Protein AF-0000000073526533 (afdb_homodimer)

Sequence (444 aa):
MLKEAFTHASYKAEDGLSYERLEYLGDSVLNHLIAKLHYTLYNNMAPGELTRLRAANVDTEALARASLRYGLHKYLRHRKPLLDIQEFMDGIMEYPSHSYGMIDPPKVLADILESLIGAIFIDTDSSMDDTWKVVERLLQPLITPENLMQHPVAKFHEACQKSGLKPYANDLWSKTGEIEIYINDQLIGRGCYKLKKIIAVNRAADDAYKNQFGNKEGGIGAMLKEAFTHASYKAEDGLSYERLEYLGDSVLNHLIAKLHYTLYNNMAPGELTRLRAANVDTEALARASLRYGLHKYLRHRKPLLDIQEFMDGIMEYPSHSYGMIDPPKVLADILESLIGAIFIDTDSSMDDTWKVVERLLQPLITPENLMQHPVAKFHEACQKSGLKPYANDLWSKTGEIEIYINDQLIGRGCYKLKKIIAVNRAADDAYKNQFGNKEGGIGA

Radius of gyration: 24.35 Å; Cα contacts (8 Å, |Δi|>4): 691; chains: 2; bounding box: 80×61×60 Å

Structure (mmCIF, N/CA/C/O backbone):
data_AF-0000000073526533-model_v1
#
loop_
_entity.id
_entity.type
_entity.pdbx_description
1 polymer 'RNase III domain-containing protein'
#
loop_
_atom_site.group_PDB
_atom_site.id
_atom_site.type_symbol
_atom_site.label_atom_id
_atom_site.label_alt_id
_atom_site.label_comp_id
_atom_site.label_asym_id
_atom_site.label_entity_id
_atom_site.label_seq_id
_atom_site.pdbx_PDB_ins_code
_atom_site.Cartn_x
_atom_site.Cartn_y
_atom_site.Cartn_z
_atom_site.occupancy
_atom_site.B_iso_or_equiv
_atom_site.auth_seq_id
_atom_site.auth_comp_id
_atom_site.auth_asym_id
_atom_site.auth_atom_id
_atom_site.pdbx_PDB_model_num
ATOM 1 N N . MET A 1 1 ? -6.336 -21.156 17.422 1 90.81 1 MET A N 1
ATOM 2 C CA . MET A 1 1 ? -6.242 -20.203 16.328 1 90.81 1 MET A CA 1
ATOM 3 C C . MET A 1 1 ? -7.188 -19.031 16.547 1 90.81 1 MET A C 1
ATOM 5 O O . MET A 1 1 ? -6.789 -17.859 16.422 1 90.81 1 MET A O 1
ATOM 9 N N . LEU A 1 2 ? -8.398 -19.344 16.922 1 89.12 2 LEU A N 1
ATOM 10 C CA . LEU A 1 2 ? -9.352 -18.281 17.172 1 89.12 2 LEU A CA 1
ATOM 11 C C . LEU A 1 2 ? -8.906 -17.406 18.328 1 89.12 2 LEU A C 1
ATOM 13 O O . LEU A 1 2 ? -9.055 -16.188 18.297 1 89.12 2 LEU A O 1
ATOM 17 N N . LYS A 1 3 ? -8.336 -18.031 19.312 1 91.88 3 LYS A N 1
ATOM 18 C CA . LYS A 1 3 ? -7.789 -17.281 20.438 1 91.88 3 LYS A CA 1
ATOM 19 C C . LYS A 1 3 ? -6.68 -16.344 19.969 1 91.88 3 LYS A C 1
ATOM 21 O O . LYS A 1 3 ? -6.641 -15.172 20.375 1 91.88 3 LYS A O 1
ATOM 26 N N . GLU A 1 4 ? -5.855 -16.844 19.188 1 93.44 4 GLU A N 1
ATOM 27 C CA . GLU A 1 4 ? -4.77 -16.047 18.625 1 93.44 4 GLU A CA 1
ATOM 28 C C . GLU A 1 4 ? -5.312 -14.883 17.781 1 93.44 4 GLU A C 1
ATOM 30 O O . GLU A 1 4 ? -4.824 -13.758 17.891 1 93.44 4 GLU A O 1
ATOM 35 N N . ALA A 1 5 ? -6.355 -15.133 17.031 1 95.62 5 ALA A N 1
ATOM 36 C CA . ALA A 1 5 ? -6.934 -14.172 16.094 1 95.62 5 ALA A CA 1
ATOM 37 C C . ALA A 1 5 ? -7.5 -12.961 16.828 1 95.62 5 ALA A C 1
ATOM 39 O O . ALA A 1 5 ? -7.699 -11.898 16.234 1 95.62 5 ALA A O 1
ATOM 40 N N . PHE A 1 6 ? -7.699 -13.125 18.141 1 95.94 6 PHE A N 1
ATOM 41 C CA . PHE A 1 6 ? -8.32 -12.055 18.906 1 95.94 6 PHE A CA 1
ATOM 42 C C . PHE A 1 6 ? -7.434 -11.625 20.062 1 95.94 6 PHE A C 1
ATOM 44 O O . PHE A 1 6 ? -7.918 -11.086 21.062 1 95.94 6 PHE A O 1
ATOM 51 N N . THR A 1 7 ? -6.168 -11.844 19.938 1 94.62 7 THR A N 1
ATOM 52 C CA . THR A 1 7 ? -5.246 -11.469 21 1 94.62 7 THR A CA 1
ATOM 53 C C . THR A 1 7 ? -4.324 -10.336 20.562 1 94.62 7 THR A C 1
ATOM 55 O O . THR A 1 7 ? -3.557 -10.492 19.609 1 94.62 7 THR A O 1
ATOM 58 N N . HIS A 1 8 ? -4.453 -9.242 21.156 1 92.38 8 HIS A N 1
ATOM 59 C CA . HIS A 1 8 ? -3.568 -8.109 20.922 1 92.38 8 HIS A CA 1
ATOM 60 C C . HIS A 1 8 ? -2.186 -8.352 21.516 1 92.38 8 HIS A C 1
ATOM 62 O O . HIS A 1 8 ? -2.053 -9.047 22.516 1 92.38 8 HIS A O 1
ATOM 68 N N . ALA A 1 9 ? -1.199 -7.711 21.016 1 89.94 9 ALA A N 1
ATOM 69 C CA . ALA A 1 9 ? 0.185 -7.887 21.453 1 89.94 9 ALA A CA 1
ATOM 70 C C . ALA A 1 9 ? 0.366 -7.449 22.906 1 89.94 9 ALA A C 1
ATOM 72 O O . ALA A 1 9 ? 1.224 -7.98 23.609 1 89.94 9 ALA A O 1
ATOM 73 N N . SER A 1 10 ? -0.432 -6.543 23.359 1 87.56 10 SER A N 1
ATOM 74 C CA . SER A 1 10 ? -0.318 -6.016 24.719 1 87.56 10 SER A CA 1
ATOM 75 C C . SER A 1 10 ? -0.742 -7.055 25.75 1 87.56 10 SER A C 1
ATOM 77 O O . SER A 1 10 ? -0.441 -6.918 26.938 1 87.56 10 SER A O 1
ATOM 79 N N . TYR A 1 11 ? -1.564 -8.016 25.406 1 88.25 11 TYR A N 1
ATOM 80 C CA . TYR A 1 11 ? -2.113 -9 26.312 1 88.25 11 TYR A CA 1
ATOM 81 C C . TYR A 1 11 ? -1.012 -9.898 26.875 1 88.25 11 TYR A C 1
ATOM 83 O O . TYR A 1 11 ? -1.152 -10.469 27.953 1 88.25 11 TYR A O 1
ATOM 91 N N . LYS A 1 12 ? 0.159 -9.969 26.312 1 80.44 12 LYS A N 1
ATOM 92 C CA . LYS A 1 12 ? 1.267 -10.836 26.703 1 80.44 12 LYS A CA 1
ATOM 93 C C . LYS A 1 12 ? 0.781 -12.25 26.984 1 80.44 12 LYS A C 1
ATOM 95 O O . LYS A 1 12 ? 0.904 -12.742 28.109 1 80.44 12 LYS A O 1
ATOM 100 N N . ALA A 1 13 ? 0.26 -12.898 26.016 1 78.06 13 ALA A N 1
ATOM 101 C CA . ALA A 1 13 ? -0.234 -14.266 26.141 1 78.06 13 ALA A CA 1
ATOM 102 C C . ALA A 1 13 ? 0.894 -15.227 26.516 1 78.06 13 ALA A C 1
ATOM 104 O O . ALA A 1 13 ? 2.062 -14.961 26.219 1 78.06 13 ALA A O 1
ATOM 105 N N . GLU A 1 14 ? 0.592 -16.25 27.094 1 77.5 14 GLU A N 1
ATOM 106 C CA . GLU A 1 14 ? 1.569 -17.234 27.562 1 77.5 14 GLU A CA 1
ATOM 107 C C . GLU A 1 14 ? 2.393 -17.781 26.406 1 77.5 14 GLU A C 1
ATOM 109 O O . GLU A 1 14 ? 3.596 -18.016 26.547 1 77.5 14 GLU A O 1
ATOM 114 N N . ASP A 1 15 ? 1.773 -17.891 25.297 1 79.06 15 ASP A N 1
ATOM 115 C CA . ASP A 1 15 ? 2.467 -18.469 24.141 1 79.06 15 ASP A CA 1
ATOM 116 C C . ASP A 1 15 ? 3.115 -17.391 23.281 1 79.06 15 ASP A C 1
ATOM 118 O O . ASP A 1 15 ? 3.789 -17.703 22.297 1 79.06 15 ASP A O 1
ATOM 122 N N . GLY A 1 16 ? 2.879 -16.172 23.672 1 81.19 16 GLY A N 1
ATOM 123 C CA . GLY A 1 16 ? 3.527 -15.062 23 1 81.19 16 GLY A CA 1
ATOM 124 C C . GLY A 1 16 ? 2.904 -14.742 21.656 1 81.19 16 GLY A C 1
ATOM 125 O O . GLY A 1 16 ? 3.457 -13.961 20.875 1 81.19 16 GLY A O 1
ATOM 126 N N . LEU A 1 17 ? 1.721 -15.297 21.438 1 89.31 17 LEU A N 1
ATOM 127 C CA . LEU A 1 17 ? 1.116 -15.125 20.109 1 89.31 17 LEU A CA 1
ATOM 128 C C . LEU A 1 17 ? 0.128 -13.961 20.125 1 89.31 17 LEU A C 1
ATOM 130 O O . LEU A 1 17 ? -0.598 -13.766 21.094 1 89.31 17 LEU A O 1
ATOM 134 N N . SER A 1 18 ? 0.169 -13.125 19.156 1 94.56 18 SER A N 1
ATOM 135 C CA . SER A 1 18 ? -0.818 -12.086 18.875 1 94.56 18 SER A CA 1
ATOM 136 C C . SER A 1 18 ? -1.47 -12.281 17.516 1 94.56 18 SER A C 1
ATOM 138 O O . SER A 1 18 ? -1.071 -13.164 16.75 1 94.56 18 SER A O 1
ATOM 140 N N . TYR A 1 19 ? -2.422 -11.453 17.312 1 96.81 19 TYR A N 1
ATOM 141 C CA . TYR A 1 19 ? -3.172 -11.633 16.062 1 96.81 19 TYR A CA 1
ATOM 142 C C . TYR A 1 19 ? -2.373 -11.133 14.867 1 96.81 19 TYR A C 1
ATOM 144 O O . TYR A 1 19 ? -2.787 -11.312 13.719 1 96.81 19 TYR A O 1
ATOM 152 N N . GLU A 1 20 ? -1.205 -10.633 15.008 1 97.56 20 GLU A N 1
ATOM 153 C CA . GLU A 1 20 ? -0.518 -9.828 14 1 97.56 20 GLU A CA 1
ATOM 154 C C . GLU A 1 20 ? -0.09 -10.688 12.812 1 97.56 20 GLU A C 1
ATOM 156 O O . GLU A 1 20 ? -0.176 -10.25 11.664 1 97.56 20 GLU A O 1
ATOM 161 N N . ARG A 1 21 ? 0.356 -11.906 13.031 1 97.69 21 ARG A N 1
ATOM 162 C CA . ARG A 1 21 ? 0.75 -12.766 11.922 1 97.69 21 ARG A CA 1
ATOM 163 C C . ARG A 1 21 ? -0.465 -13.211 11.117 1 97.69 21 ARG A C 1
ATOM 165 O O . ARG A 1 21 ? -0.409 -13.281 9.891 1 97.69 21 ARG A O 1
ATOM 172 N N . LEU A 1 22 ? -1.542 -13.492 11.828 1 98.19 22 LEU A N 1
ATOM 173 C CA . LEU A 1 22 ? -2.785 -13.844 11.148 1 98.19 22 LEU A CA 1
ATOM 174 C C . LEU A 1 22 ? -3.328 -12.656 10.359 1 98.19 22 LEU A C 1
ATOM 176 O O . LEU A 1 22 ? -3.867 -12.82 9.266 1 98.19 22 LEU A O 1
ATOM 180 N N . GLU A 1 23 ? -3.193 -11.461 10.953 1 98.69 23 GLU A N 1
ATOM 181 C CA . GLU A 1 23 ? -3.566 -10.227 10.273 1 98.69 23 GLU A CA 1
ATOM 182 C C . GLU A 1 23 ? -2.791 -10.062 8.969 1 98.69 23 GLU A C 1
ATOM 184 O O . GLU A 1 23 ? -3.367 -9.703 7.934 1 98.69 23 GLU A O 1
ATOM 189 N N . TYR A 1 24 ? -1.543 -10.383 9.023 1 98.56 24 TYR A N 1
ATOM 190 C CA . TYR A 1 24 ? -0.662 -10.32 7.863 1 98.56 24 TYR A CA 1
ATOM 191 C C . TYR A 1 24 ? -1.169 -11.234 6.75 1 98.56 24 TYR A C 1
ATOM 193 O O . TYR A 1 24 ? -1.318 -10.797 5.605 1 98.56 24 TYR A O 1
ATOM 201 N N . LEU A 1 25 ? -1.465 -12.414 7.066 1 98.69 25 LEU A N 1
ATOM 202 C CA . LEU A 1 25 ? -1.985 -13.367 6.094 1 98.69 25 LEU A CA 1
ATOM 203 C C . LEU A 1 25 ? -3.377 -12.953 5.621 1 98.69 25 LEU A C 1
ATOM 205 O O . LEU A 1 25 ? -3.65 -12.945 4.418 1 98.69 25 LEU A O 1
ATOM 209 N N . GLY A 1 26 ? -4.219 -12.609 6.562 1 98.81 26 GLY A N 1
ATOM 210 C CA . GLY A 1 26 ? -5.59 -12.227 6.266 1 98.81 26 GLY A CA 1
ATOM 211 C C . GLY A 1 26 ? -5.691 -11.023 5.344 1 98.81 26 GLY A C 1
ATOM 212 O O . GLY A 1 26 ? -6.586 -10.961 4.496 1 98.81 26 GLY A O 1
ATOM 213 N N . ASP A 1 27 ? -4.797 -10.102 5.547 1 98.69 27 ASP A N 1
ATOM 214 C CA . ASP A 1 27 ? -4.758 -8.922 4.688 1 98.69 27 ASP A CA 1
ATOM 215 C C . ASP A 1 27 ? -4.543 -9.32 3.227 1 98.69 27 ASP A C 1
ATOM 217 O O . ASP A 1 27 ? -5.223 -8.805 2.334 1 98.69 27 ASP A O 1
ATOM 221 N N . SER A 1 28 ? -3.623 -10.195 2.957 1 98.75 28 SER A N 1
ATOM 222 C CA . SER A 1 28 ? -3.34 -10.633 1.593 1 98.75 28 SER A CA 1
ATOM 223 C C . SER A 1 28 ? -4.516 -11.406 1.006 1 98.75 28 SER A C 1
ATOM 225 O O . SER A 1 28 ? -4.824 -11.273 -0.18 1 98.75 28 SER A O 1
ATOM 227 N N . VAL A 1 29 ? -5.18 -12.203 1.819 1 98.88 29 VAL A N 1
ATOM 228 C CA . VAL A 1 29 ? -6.348 -12.969 1.393 1 98.88 29 VAL A CA 1
ATOM 229 C C . VAL A 1 29 ? -7.465 -12.016 0.986 1 98.88 29 VAL A C 1
ATOM 231 O O . VAL A 1 29 ? -8.016 -12.125 -0.111 1 98.88 29 VAL A O 1
ATOM 234 N N . LEU A 1 30 ? -7.719 -11.125 1.852 1 98.88 30 LEU A N 1
ATOM 235 C CA . LEU A 1 30 ? -8.812 -10.18 1.662 1 98.88 30 LEU A CA 1
ATOM 236 C C . LEU A 1 30 ? -8.594 -9.344 0.404 1 98.88 30 LEU A C 1
ATOM 238 O O . LEU A 1 30 ? -9.508 -9.203 -0.414 1 98.88 30 LEU A O 1
ATOM 242 N N . ASN A 1 31 ? -7.426 -8.82 0.226 1 98.75 31 ASN A N 1
ATOM 243 C CA . ASN A 1 31 ? -7.113 -7.992 -0.932 1 98.75 31 ASN A CA 1
ATOM 244 C C . ASN A 1 31 ? -7.285 -8.766 -2.238 1 98.75 31 ASN A C 1
ATOM 246 O O . ASN A 1 31 ? -7.816 -8.227 -3.213 1 98.75 31 ASN A O 1
ATOM 250 N N . HIS A 1 32 ? -6.859 -9.961 -2.191 1 98.81 32 HIS A N 1
ATOM 251 C CA . HIS A 1 32 ? -7 -10.758 -3.404 1 98.81 32 HIS A CA 1
ATOM 252 C C . HIS A 1 32 ? -8.461 -11.094 -3.678 1 98.81 32 HIS A C 1
ATOM 254 O O . HIS A 1 32 ? -8.914 -11.016 -4.82 1 98.81 32 HIS A O 1
ATOM 260 N N . LEU A 1 33 ? -9.203 -11.477 -2.646 1 98.75 33 LEU A N 1
ATOM 261 C CA . LEU A 1 33 ? -10.609 -11.828 -2.811 1 98.75 33 LEU A CA 1
ATOM 262 C C . LEU A 1 33 ? -11.383 -10.68 -3.445 1 98.75 33 LEU A C 1
ATOM 264 O O . LEU A 1 33 ? -12.141 -10.883 -4.395 1 98.75 33 LEU A O 1
ATOM 268 N N . ILE A 1 34 ? -11.141 -9.516 -2.967 1 98.81 34 ILE A N 1
ATOM 269 C CA . ILE A 1 34 ? -11.891 -8.352 -3.43 1 98.81 34 ILE A CA 1
ATOM 270 C C . ILE A 1 34 ? -11.398 -7.941 -4.816 1 98.81 34 ILE A C 1
ATOM 272 O O . ILE A 1 34 ? -12.203 -7.574 -5.68 1 98.81 34 ILE A O 1
ATOM 276 N N . ALA A 1 35 ? -10.102 -7.996 -5.047 1 98.75 35 ALA A N 1
ATOM 277 C CA . ALA A 1 35 ? -9.555 -7.695 -6.367 1 98.75 35 ALA A CA 1
ATOM 278 C C . ALA A 1 35 ? -10.141 -8.633 -7.426 1 98.75 35 ALA A C 1
ATOM 280 O O . ALA A 1 35 ? -10.57 -8.18 -8.492 1 98.75 35 ALA A O 1
ATOM 281 N N . LYS A 1 36 ? -10.141 -9.914 -7.102 1 98.62 36 LYS A N 1
ATOM 282 C CA . LYS A 1 36 ? -10.695 -10.906 -8.023 1 98.62 36 LYS A CA 1
ATOM 283 C C . LYS A 1 36 ? -12.18 -10.648 -8.281 1 98.62 36 LYS A C 1
ATOM 285 O O . LYS A 1 36 ? -12.633 -10.695 -9.422 1 98.62 36 LYS A O 1
ATOM 290 N N . LEU A 1 37 ? -12.906 -10.375 -7.242 1 98.38 37 LEU A N 1
ATOM 291 C CA . LEU A 1 37 ? -14.336 -10.094 -7.355 1 98.38 37 LEU A CA 1
ATOM 292 C C . LEU A 1 37 ? -14.586 -8.93 -8.305 1 98.38 37 LEU A C 1
ATOM 294 O O . LEU A 1 37 ? -15.367 -9.062 -9.258 1 98.38 37 LEU A O 1
ATOM 298 N N . HIS A 1 38 ? -13.914 -7.832 -8.086 1 98.62 38 HIS A N 1
ATOM 299 C CA . HIS A 1 38 ? -14.141 -6.621 -8.867 1 98.62 38 HIS A CA 1
ATOM 300 C C . HIS A 1 38 ? -13.664 -6.793 -10.305 1 98.62 38 HIS A C 1
ATOM 302 O O . HIS A 1 38 ? -14.312 -6.312 -11.242 1 98.62 38 HIS A O 1
ATOM 308 N N . TYR A 1 39 ? -12.531 -7.445 -10.43 1 98.31 39 TYR A N 1
ATOM 309 C CA . TYR A 1 39 ? -12.031 -7.715 -11.766 1 98.31 39 TYR A CA 1
ATOM 310 C C . TYR A 1 39 ? -13.055 -8.477 -12.594 1 98.31 39 TYR A C 1
ATOM 312 O O . TYR A 1 39 ? -13.242 -8.188 -13.781 1 98.31 39 TYR A O 1
ATOM 320 N N . THR A 1 40 ? -13.719 -9.438 -11.984 1 97.5 40 THR A N 1
ATOM 321 C CA . THR A 1 40 ? -14.656 -10.32 -12.664 1 97.5 40 THR A CA 1
ATOM 322 C C . THR A 1 40 ? -16 -9.625 -12.875 1 97.5 40 THR A C 1
ATOM 324 O O . THR A 1 40 ? -16.578 -9.703 -13.961 1 97.5 40 THR A O 1
ATOM 327 N N . LEU A 1 41 ? -16.484 -8.891 -11.906 1 97.56 41 LEU A N 1
ATOM 328 C CA . LEU A 1 41 ? -17.812 -8.281 -11.938 1 97.56 41 LEU A CA 1
ATOM 329 C C . LEU A 1 41 ? -17.828 -7.062 -12.852 1 97.56 41 LEU A C 1
ATOM 331 O O . LEU A 1 41 ? -18.828 -6.797 -13.516 1 97.56 41 LEU A O 1
ATOM 335 N N . TYR A 1 42 ? -16.75 -6.352 -12.844 1 97.88 42 TYR A N 1
ATOM 336 C CA . TYR A 1 42 ? -16.703 -5.086 -13.562 1 97.88 42 TYR A CA 1
ATOM 337 C C . TYR A 1 42 ? -15.695 -5.141 -14.703 1 97.88 42 TYR A C 1
ATOM 339 O O . TYR A 1 42 ? -14.664 -4.469 -14.656 1 97.88 42 TYR A O 1
ATOM 347 N N . ASN A 1 43 ? -16.031 -5.734 -15.766 1 93.38 43 ASN A N 1
ATOM 348 C CA . ASN A 1 43 ? -15.148 -6.07 -16.875 1 93.38 43 ASN A CA 1
ATOM 349 C C . ASN A 1 43 ? -14.742 -4.828 -17.656 1 93.38 43 ASN A C 1
ATOM 351 O O . ASN A 1 43 ? -13.727 -4.84 -18.359 1 93.38 43 ASN A O 1
ATOM 355 N N . ASN A 1 44 ? -15.516 -3.732 -17.516 1 92.25 44 ASN A N 1
ATOM 356 C CA . ASN A 1 44 ? -15.227 -2.533 -18.297 1 92.25 44 ASN A CA 1
ATOM 357 C C . ASN A 1 44 ? -14.727 -1.395 -17.422 1 92.25 44 ASN A C 1
ATOM 359 O O . ASN A 1 44 ? -14.516 -0.278 -17.891 1 92.25 44 ASN A O 1
ATOM 363 N N . MET A 1 45 ? -14.523 -1.745 -16.203 1 95.94 45 MET A N 1
ATOM 364 C CA . MET A 1 45 ? -14.07 -0.7 -15.289 1 95.94 45 MET A CA 1
ATOM 365 C C . MET A 1 45 ? -12.586 -0.431 -15.469 1 95.94 45 MET A C 1
ATOM 367 O O . MET A 1 45 ? -11.789 -1.366 -15.586 1 95.94 45 MET A O 1
ATOM 371 N N . ALA A 1 46 ? -12.18 0.832 -15.461 1 95.12 46 ALA A N 1
ATOM 372 C CA . ALA A 1 46 ? -10.781 1.231 -15.625 1 95.12 46 A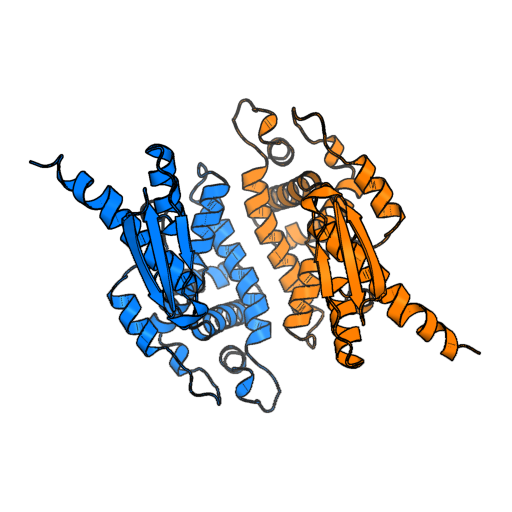LA A CA 1
ATOM 373 C C . ALA A 1 46 ? -9.945 0.809 -14.414 1 95.12 46 ALA A C 1
ATOM 375 O O . ALA A 1 46 ? -10.461 0.725 -13.297 1 95.12 46 ALA A O 1
ATOM 376 N N . PRO A 1 47 ? -8.633 0.568 -14.625 1 95.5 47 PRO A N 1
ATOM 377 C CA . PRO A 1 47 ? -7.762 0.112 -13.539 1 95.5 47 PRO A CA 1
ATOM 378 C C . PRO A 1 47 ? -7.77 1.061 -12.344 1 95.5 47 PRO A C 1
ATOM 380 O O . PRO A 1 47 ? -7.785 0.61 -11.195 1 95.5 47 PRO A O 1
ATOM 383 N N . GLY A 1 48 ? -7.738 2.344 -12.648 1 95.44 48 GLY A N 1
ATOM 384 C CA . GLY A 1 48 ? -7.777 3.314 -11.562 1 95.44 48 GLY A CA 1
ATOM 385 C C . GLY A 1 48 ? -9.031 3.211 -10.711 1 95.44 48 GLY A C 1
ATOM 386 O O . GLY A 1 48 ? -8.969 3.342 -9.492 1 95.44 48 GLY A O 1
ATOM 387 N N . GLU A 1 49 ? -10.133 2.953 -11.312 1 96.69 49 GLU A N 1
ATOM 388 C CA . GLU A 1 49 ? -11.406 2.805 -10.625 1 96.69 49 GLU A CA 1
ATOM 389 C C . GLU A 1 49 ? -11.453 1.502 -9.828 1 96.69 49 GLU A C 1
ATOM 391 O O . GLU A 1 49 ? -12 1.463 -8.727 1 96.69 49 GLU A O 1
ATOM 396 N N . LEU A 1 50 ? -10.914 0.431 -10.398 1 98.19 50 LEU A N 1
ATOM 397 C CA . LEU A 1 50 ? -10.82 -0.839 -9.688 1 98.19 50 LEU A CA 1
ATOM 398 C C . LEU A 1 50 ? -10.039 -0.679 -8.391 1 98.19 50 LEU A C 1
ATOM 400 O O . LEU A 1 50 ? -10.461 -1.183 -7.344 1 98.19 50 LEU A O 1
ATOM 404 N N . THR A 1 51 ? -8.969 0.066 -8.523 1 98.19 51 THR A N 1
ATOM 405 C CA . THR A 1 51 ? -8.109 0.291 -7.367 1 98.19 51 THR A CA 1
ATOM 406 C C . THR A 1 51 ? -8.852 1.062 -6.281 1 98.19 51 THR A C 1
ATOM 408 O O . THR A 1 51 ? -8.812 0.685 -5.109 1 98.19 51 THR A O 1
ATOM 411 N N . ARG A 1 52 ? -9.523 2.057 -6.652 1 97.5 52 ARG A N 1
ATOM 412 C CA . ARG A 1 52 ? -10.289 2.865 -5.703 1 97.5 52 ARG A CA 1
ATOM 413 C C . ARG A 1 52 ? -11.406 2.051 -5.062 1 97.5 52 ARG A C 1
ATOM 415 O O . ARG A 1 52 ? -11.648 2.156 -3.857 1 97.5 52 ARG A O 1
ATOM 422 N N . LEU A 1 53 ? -12.086 1.299 -5.895 1 98.38 53 LEU A N 1
ATOM 423 C CA . LEU A 1 53 ? -13.195 0.484 -5.406 1 98.38 53 LEU A CA 1
ATOM 424 C C . LEU A 1 53 ? -12.703 -0.57 -4.422 1 98.38 53 LEU A C 1
ATOM 426 O O . LEU A 1 53 ? -13.312 -0.775 -3.371 1 98.38 53 LEU A O 1
ATOM 430 N N . ARG A 1 54 ? -11.641 -1.238 -4.75 1 98.56 54 ARG A N 1
ATOM 431 C CA . ARG A 1 54 ? -11.062 -2.215 -3.828 1 98.56 54 ARG A CA 1
ATOM 432 C C . ARG A 1 54 ? -10.688 -1.561 -2.504 1 98.56 54 ARG A C 1
ATOM 434 O O . ARG A 1 54 ? -11.016 -2.076 -1.435 1 98.56 54 ARG A O 1
ATOM 441 N N . ALA A 1 55 ? -10 -0.439 -2.604 1 98.19 55 ALA A N 1
ATOM 442 C CA . ALA A 1 55 ? -9.57 0.269 -1.402 1 98.19 55 ALA A CA 1
ATOM 443 C C . ALA A 1 55 ? -10.75 0.589 -0.495 1 98.19 55 ALA A C 1
ATOM 445 O O . ALA A 1 55 ? -10.68 0.392 0.72 1 98.19 55 ALA A O 1
ATOM 446 N N . ALA A 1 56 ? -11.805 1 -1.057 1 98 56 ALA A N 1
ATOM 447 C CA . ALA A 1 56 ? -12.992 1.384 -0.296 1 98 56 ALA A CA 1
ATOM 448 C C . ALA A 1 56 ? -13.594 0.181 0.423 1 98 56 ALA A C 1
ATOM 450 O O . ALA A 1 56 ? -14.188 0.323 1.497 1 98 56 ALA A O 1
ATOM 451 N N . ASN A 1 57 ? -13.422 -0.963 -0.159 1 98.56 57 ASN A N 1
ATOM 452 C CA . ASN A 1 57 ? -14.055 -2.158 0.391 1 98.56 57 ASN A CA 1
ATOM 453 C C . ASN A 1 57 ? -13.148 -2.852 1.406 1 98.56 57 ASN A C 1
ATOM 455 O O . ASN A 1 57 ? -13.602 -3.73 2.146 1 98.56 57 ASN A O 1
ATOM 459 N N . VAL A 1 58 ? -11.805 -2.418 1.47 1 98.62 58 VAL A N 1
ATOM 460 C CA . VAL A 1 58 ? -10.906 -3.148 2.355 1 98.62 58 VAL A CA 1
ATOM 461 C C . VAL A 1 58 ? -10.188 -2.172 3.285 1 98.62 58 VAL A C 1
ATOM 463 O O . VAL A 1 58 ? -9.297 -2.562 4.039 1 98.62 58 VAL A O 1
ATOM 466 N N . ASP A 1 59 ? -10.562 -0.908 3.248 1 98.12 59 ASP A N 1
ATOM 467 C CA . ASP A 1 59 ? -9.859 0.053 4.09 1 98.12 59 ASP A CA 1
ATOM 468 C C . ASP A 1 59 ? -10.242 -0.112 5.555 1 98.12 59 ASP A C 1
ATOM 470 O O . ASP A 1 59 ? -11.117 -0.921 5.887 1 98.12 59 ASP A O 1
ATOM 474 N N . THR A 1 60 ? -9.602 0.558 6.355 1 98 60 THR A N 1
ATOM 475 C CA . THR A 1 60 ? -9.75 0.425 7.801 1 98 60 THR A CA 1
ATOM 476 C C . THR A 1 60 ? -11.203 0.671 8.211 1 98 60 THR A C 1
ATOM 478 O O . THR A 1 60 ? -11.742 -0.047 9.055 1 98 60 THR A O 1
ATOM 481 N N . GLU A 1 61 ? -11.828 1.647 7.637 1 97.75 61 GLU A N 1
ATOM 482 C CA . GLU A 1 61 ? -13.195 1.973 8.023 1 97.75 61 GLU A CA 1
ATOM 483 C C . GLU A 1 61 ? -14.156 0.841 7.668 1 97.75 61 GLU A C 1
ATOM 485 O O . GLU A 1 61 ? -14.969 0.427 8.492 1 97.75 61 GLU A O 1
ATOM 490 N N . ALA A 1 62 ? -14.086 0.357 6.41 1 98.25 62 ALA A N 1
ATOM 491 C CA . ALA A 1 62 ? -14.953 -0.736 5.98 1 98.25 62 ALA A CA 1
ATOM 492 C C . ALA A 1 62 ? -14.805 -1.947 6.895 1 98.25 62 ALA A C 1
ATOM 494 O O . ALA A 1 62 ? -15.805 -2.531 7.332 1 98.25 62 ALA A O 1
ATOM 495 N N . LEU A 1 63 ? -13.609 -2.268 7.219 1 98.62 63 LEU A N 1
ATOM 496 C CA . LEU A 1 63 ? -13.328 -3.445 8.031 1 98.62 63 LEU A CA 1
ATOM 497 C C . LEU A 1 63 ? -13.75 -3.221 9.484 1 98.62 63 LEU A C 1
ATOM 499 O O . LEU A 1 63 ? -14.289 -4.129 10.125 1 98.62 63 LEU A O 1
ATOM 503 N N . ALA A 1 64 ? -13.508 -2 9.984 1 97.81 64 ALA A N 1
ATOM 504 C CA . ALA A 1 64 ? -13.914 -1.677 11.344 1 97.81 64 ALA A CA 1
ATOM 505 C C . ALA A 1 64 ? -15.43 -1.74 11.492 1 97.81 64 ALA A C 1
ATOM 507 O O . ALA A 1 64 ? -15.945 -2.236 12.5 1 97.81 64 ALA A O 1
ATOM 508 N N . ARG A 1 65 ? -16.156 -1.255 10.531 1 97.5 65 ARG A N 1
ATOM 509 C CA . ARG A 1 65 ? -17.609 -1.315 10.547 1 97.5 65 ARG A CA 1
ATOM 510 C C . ARG A 1 65 ? -18.109 -2.76 10.586 1 97.5 65 ARG A C 1
ATOM 512 O O . ARG A 1 65 ? -19.016 -3.09 11.352 1 97.5 65 ARG A O 1
ATOM 519 N N . ALA A 1 66 ? -17.5 -3.584 9.773 1 97.75 66 ALA A N 1
ATOM 520 C CA . ALA A 1 66 ? -17.859 -5 9.758 1 97.75 66 ALA A CA 1
ATOM 521 C C . ALA A 1 66 ? -17.594 -5.648 11.109 1 97.75 66 ALA A C 1
ATOM 523 O O . ALA A 1 66 ? -18.438 -6.395 11.625 1 97.75 66 ALA A O 1
ATOM 524 N N . SER A 1 67 ? -16.438 -5.34 11.672 1 97 67 SER A N 1
ATOM 525 C CA . SER A 1 67 ? -16.078 -5.875 12.984 1 97 67 SER A CA 1
ATOM 526 C C . SER A 1 67 ? -17.094 -5.473 14.047 1 97 67 SER A C 1
ATOM 528 O O . SER A 1 67 ? -17.484 -6.289 14.883 1 97 67 SER A O 1
ATOM 530 N N . LEU A 1 68 ? -17.5 -4.25 14.031 1 95.56 68 LEU A N 1
ATOM 531 C CA . LEU A 1 68 ? -18.469 -3.74 14.984 1 95.56 68 LEU A CA 1
ATOM 532 C C . LEU A 1 68 ? -19.828 -4.406 14.781 1 95.56 68 LEU A C 1
ATOM 534 O O . LEU A 1 68 ? -20.5 -4.766 15.75 1 95.56 68 LEU A O 1
ATOM 538 N N . ARG A 1 69 ? -20.203 -4.543 13.555 1 95.94 69 ARG A N 1
ATOM 539 C CA . ARG A 1 69 ? -21.5 -5.129 13.211 1 95.94 69 ARG A CA 1
ATOM 540 C C . ARG A 1 69 ? -21.641 -6.523 13.812 1 95.94 69 ARG A C 1
ATOM 542 O O . ARG A 1 69 ? -22.719 -6.883 14.297 1 95.94 69 ARG A O 1
ATOM 549 N N . TYR A 1 70 ? -20.562 -7.242 13.867 1 96.88 70 TYR A N 1
ATOM 550 C CA . TYR A 1 70 ? -20.625 -8.625 14.344 1 96.88 70 TYR A CA 1
ATOM 551 C C . TYR A 1 70 ? -20.141 -8.727 15.781 1 96.88 70 TYR A C 1
ATOM 553 O O . TYR A 1 70 ? -20.016 -9.828 16.312 1 96.88 70 TYR A O 1
ATOM 561 N N . GLY A 1 71 ? -19.812 -7.582 16.375 1 95.19 71 GLY A N 1
ATOM 562 C CA . GLY A 1 71 ? -19.422 -7.551 17.766 1 95.19 71 GLY A CA 1
ATOM 563 C C . GLY A 1 71 ? -18.094 -8.234 18.031 1 95.19 71 GLY A C 1
ATOM 564 O O . GLY A 1 71 ? -17.875 -8.812 19.094 1 95.19 71 GLY A O 1
ATOM 565 N N . LEU A 1 72 ? -17.156 -8.141 17.109 1 95.62 72 LEU A N 1
ATOM 566 C CA . LEU A 1 72 ? -15.898 -8.875 17.234 1 95.62 72 LEU A CA 1
ATOM 567 C C . LEU A 1 72 ? -15.023 -8.266 18.328 1 95.62 72 LEU A C 1
ATOM 569 O O . LEU A 1 72 ? -14.227 -8.969 18.953 1 95.62 72 LEU A O 1
ATOM 573 N N . HIS A 1 73 ? -15.18 -6.949 18.578 1 92.25 73 HIS A N 1
ATOM 574 C CA . HIS A 1 73 ? -14.375 -6.25 19.562 1 92.25 73 HIS A CA 1
ATOM 575 C C . HIS A 1 73 ? -14.617 -6.812 20.969 1 92.25 73 HIS A C 1
ATOM 577 O O . HIS A 1 73 ? -13.766 -6.68 21.844 1 92.25 73 HIS A O 1
ATOM 583 N N . LYS A 1 74 ? -15.711 -7.469 21.141 1 93.25 74 LYS A N 1
ATOM 584 C CA . LYS A 1 74 ? -16.078 -8.016 22.453 1 93.25 74 LYS A CA 1
ATOM 585 C C . LYS A 1 74 ? -15.188 -9.211 22.812 1 93.25 74 LYS A C 1
ATOM 587 O O . LYS A 1 74 ? -15.102 -9.594 23.969 1 93.25 74 LYS A O 1
ATOM 592 N N . TYR A 1 75 ? -14.539 -9.773 21.844 1 94.06 75 TYR A N 1
ATOM 593 C CA . TYR A 1 75 ? -13.742 -10.977 22.062 1 94.06 75 TYR A CA 1
ATOM 594 C C . TYR A 1 75 ? -12.258 -10.641 22.094 1 94.06 75 TYR A C 1
ATOM 596 O O . TYR A 1 75 ? -11.414 -11.523 22.266 1 94.06 75 TYR A O 1
ATOM 604 N N . LEU A 1 76 ? -11.953 -9.359 21.906 1 92.94 76 LEU A N 1
ATOM 605 C CA . LEU A 1 76 ? -10.555 -8.922 21.875 1 92.94 76 LEU A CA 1
ATOM 606 C C . LEU A 1 76 ? -9.906 -9.062 23.25 1 92.94 76 LEU A C 1
ATOM 608 O O . LEU A 1 76 ? -10.445 -8.578 24.25 1 92.94 76 LEU A O 1
ATOM 612 N N . ARG A 1 77 ? -8.812 -9.789 23.266 1 92.62 77 ARG A N 1
ATOM 613 C CA . ARG A 1 77 ? -7.984 -9.891 24.453 1 92.62 77 ARG A CA 1
ATOM 614 C C . ARG A 1 77 ? -6.867 -8.852 24.453 1 92.62 77 ARG A C 1
ATOM 616 O O . ARG A 1 77 ? -6.008 -8.867 23.562 1 92.62 77 ARG A O 1
ATOM 623 N N . HIS A 1 78 ? -6.965 -7.953 25.359 1 89.44 78 HIS A N 1
ATOM 624 C CA . HIS A 1 78 ? -5.996 -6.863 25.422 1 89.44 78 HIS A CA 1
ATOM 625 C C . HIS A 1 78 ? -5.852 -6.332 26.844 1 89.44 78 HIS A C 1
ATOM 627 O O . HIS A 1 78 ? -6.707 -6.582 27.688 1 89.44 78 HIS A O 1
ATOM 633 N N . ARG A 1 79 ? -4.719 -5.688 27.188 1 83.5 79 ARG A N 1
ATOM 634 C CA . ARG A 1 79 ? -4.492 -5.059 28.484 1 83.5 79 ARG A CA 1
ATOM 635 C C . ARG A 1 79 ? -4.691 -3.549 28.406 1 83.5 79 ARG A C 1
ATOM 637 O O . ARG A 1 79 ? -4.758 -2.867 29.422 1 83.5 79 ARG A O 1
ATOM 644 N N . LYS A 1 80 ? -4.582 -2.99 27.312 1 70.69 80 LYS A N 1
ATOM 645 C CA . LYS A 1 80 ? -4.75 -1.547 27.156 1 70.69 80 LYS A CA 1
ATOM 646 C C . LYS A 1 80 ? -6.211 -1.188 26.891 1 70.69 80 LYS A C 1
ATOM 648 O O . LYS A 1 80 ? -6.938 -1.95 26.25 1 70.69 80 LYS A O 1
ATOM 653 N N . PRO A 1 81 ? -6.734 -0.269 27.844 1 60.28 81 PRO A N 1
ATOM 654 C CA . PRO A 1 81 ? -8.094 0.174 27.5 1 60.28 81 PRO A CA 1
ATOM 655 C C . PRO A 1 81 ? -8.273 0.425 26.016 1 60.28 81 PRO A C 1
ATOM 657 O O . PRO A 1 81 ? -7.398 1.002 25.359 1 60.28 81 PRO A O 1
ATOM 660 N N . LEU A 1 82 ? -8.953 -0.553 25.484 1 59.75 82 LEU A N 1
ATOM 661 C CA . LEU A 1 82 ? -9.258 -0.36 24.078 1 59.75 82 LEU A CA 1
ATOM 662 C C . LEU A 1 82 ? -9.922 0.993 23.844 1 59.75 82 LEU A C 1
ATOM 664 O O . LEU A 1 82 ? -10.93 1.311 24.469 1 59.75 82 LEU A O 1
ATOM 668 N N . LEU A 1 83 ? -9.273 2.053 23.422 1 60.5 83 LEU A N 1
ATOM 669 C CA . LEU A 1 83 ? -9.539 3.463 23.156 1 60.5 83 LEU A CA 1
ATOM 670 C C . LEU A 1 83 ? -10.891 3.641 22.484 1 60.5 83 LEU A C 1
ATOM 672 O O . LEU A 1 83 ? -11.68 2.695 22.406 1 60.5 83 LEU A O 1
ATOM 676 N N . ASP A 1 84 ? -11.07 4.473 21.344 1 73.69 84 ASP A N 1
ATOM 677 C CA . ASP A 1 84 ? -11.867 5.453 20.594 1 73.69 84 ASP A CA 1
ATOM 678 C C . ASP A 1 84 ? -13.008 4.777 19.844 1 73.69 84 ASP A C 1
ATOM 680 O O . ASP A 1 84 ? -13.398 5.223 18.766 1 73.69 84 ASP A O 1
ATOM 684 N N . ILE A 1 85 ? -13.547 3.562 20.547 1 86.25 85 ILE A N 1
ATOM 685 C CA . ILE A 1 85 ? -14.594 2.861 19.812 1 86.25 85 ILE A CA 1
ATOM 686 C C . ILE A 1 85 ? -15.883 3.686 19.844 1 86.25 85 ILE A C 1
ATOM 688 O O . ILE A 1 85 ? -16.609 3.734 18.859 1 86.25 85 ILE A O 1
ATOM 692 N N . GLN A 1 86 ? -16.141 4.316 20.938 1 87.88 86 GLN A N 1
ATOM 693 C CA . GLN A 1 86 ? -17.359 5.129 21.062 1 87.88 86 GLN A CA 1
ATOM 694 C C . GLN A 1 86 ? -17.359 6.27 20.047 1 87.88 86 GLN A C 1
ATOM 696 O O . GLN A 1 86 ? -18.375 6.535 19.406 1 87.88 86 GLN A O 1
ATOM 701 N N . GLU A 1 87 ? -16.281 6.883 20 1 89.12 87 GLU A N 1
ATOM 702 C CA . GLU A 1 87 ? -16.172 7.961 19.016 1 89.12 87 GLU A CA 1
ATOM 703 C C . GLU A 1 87 ? -16.438 7.453 17.609 1 89.12 87 GLU A C 1
ATOM 705 O O . GLU A 1 87 ? -17.094 8.133 16.812 1 89.12 87 GLU A O 1
ATOM 710 N N . PHE A 1 88 ? -16 6.336 17.344 1 94 88 PHE A N 1
ATOM 711 C CA . PHE A 1 88 ? -16.219 5.73 16.031 1 94 88 PHE A CA 1
ATOM 712 C C . PHE A 1 88 ? -17.688 5.395 15.82 1 94 88 PHE A C 1
ATOM 714 O O . PHE A 1 88 ? -18.25 5.672 14.758 1 94 88 PHE A O 1
ATOM 721 N N . MET A 1 89 ? -18.312 4.902 16.812 1 92.88 89 MET A N 1
ATOM 722 C CA . MET A 1 89 ? -19.734 4.555 16.734 1 92.88 89 MET A CA 1
ATOM 723 C C . MET A 1 89 ? -20.578 5.789 16.453 1 92.88 89 MET A C 1
ATOM 725 O O . MET A 1 89 ? -21.516 5.73 15.648 1 92.88 89 MET A O 1
ATOM 729 N N . ASP A 1 90 ? -20.234 6.844 17.047 1 92.62 90 ASP A N 1
ATOM 730 C CA . ASP A 1 90 ? -20.938 8.102 16.797 1 92.62 90 ASP A CA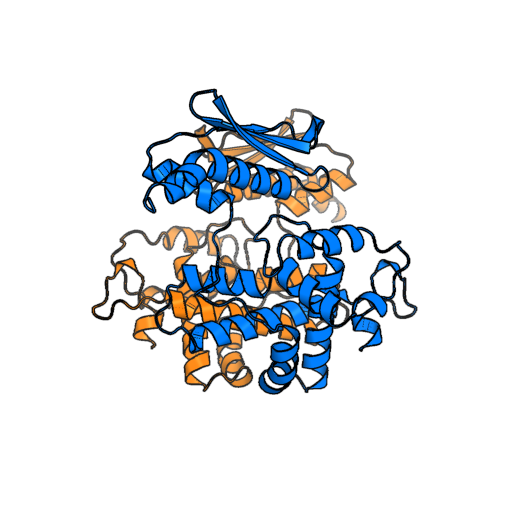 1
ATOM 731 C C . ASP A 1 90 ? -20.734 8.562 15.359 1 92.62 90 ASP A C 1
ATOM 733 O O . ASP A 1 90 ? -21.672 9.039 14.711 1 92.62 90 ASP A O 1
ATOM 737 N N . GLY A 1 91 ? -19.5 8.422 14.891 1 93.5 91 GLY A N 1
ATOM 738 C CA . GLY A 1 91 ? -19.172 8.789 13.523 1 93.5 91 GLY A CA 1
ATOM 739 C C . GLY A 1 91 ? -19.953 7.996 12.484 1 93.5 91 GLY A C 1
ATOM 740 O O . GLY A 1 91 ? -20.391 8.547 11.477 1 93.5 91 GLY A O 1
ATOM 741 N N . ILE A 1 92 ? -20.141 6.754 12.766 1 95.25 92 ILE A N 1
ATOM 742 C CA . ILE A 1 92 ? -20.812 5.867 11.828 1 95.25 92 ILE A CA 1
ATOM 743 C C . ILE A 1 92 ? -22.266 6.285 11.68 1 95.25 92 ILE A C 1
ATOM 745 O O . ILE A 1 92 ? -22.875 6.09 10.625 1 95.25 92 ILE A O 1
ATOM 749 N N . MET A 1 93 ? -22.844 6.875 12.703 1 95.19 93 MET A N 1
ATOM 750 C CA . MET A 1 93 ? -24.219 7.359 12.633 1 95.19 93 MET A CA 1
ATOM 751 C C . MET A 1 93 ? -24.328 8.531 11.672 1 95.19 93 MET A C 1
ATOM 753 O O . MET A 1 93 ? -25.328 8.656 10.953 1 95.19 93 MET A O 1
ATOM 757 N N . GLU A 1 94 ? -23.359 9.328 11.656 1 93.62 94 GLU A N 1
ATOM 758 C CA . GLU A 1 94 ? -23.328 10.484 10.773 1 93.62 94 GLU A CA 1
ATOM 759 C C . GLU A 1 94 ? -23.062 10.078 9.328 1 93.62 94 GLU A C 1
ATOM 761 O O . GLU A 1 94 ? -23.562 10.711 8.398 1 93.62 94 GLU A O 1
ATOM 766 N N . TYR A 1 95 ? -22.312 9.07 9.156 1 94.81 95 TYR A N 1
ATOM 767 C CA . TYR A 1 95 ? -21.953 8.516 7.848 1 94.81 95 TYR A CA 1
ATOM 768 C C . TYR A 1 95 ? -22.344 7.043 7.762 1 94.81 95 TYR A C 1
ATOM 770 O O . TYR A 1 95 ? -21.484 6.164 7.875 1 94.81 95 TYR A O 1
ATOM 778 N N . PRO A 1 96 ? -23.531 6.734 7.457 1 92.75 96 PRO A N 1
ATOM 779 C CA . PRO A 1 96 ? -24.062 5.379 7.625 1 92.75 96 PRO A CA 1
ATOM 780 C C . PRO A 1 96 ? -23.406 4.367 6.688 1 92.75 96 PRO A C 1
ATOM 782 O O . PRO A 1 96 ? -23.328 3.18 7.012 1 92.75 96 PRO A O 1
ATOM 785 N N . SER A 1 97 ? -22.969 4.738 5.531 1 92.75 97 SER A N 1
ATOM 786 C CA . SER A 1 97 ? -22.375 3.795 4.586 1 92.75 97 SER A CA 1
ATOM 787 C C . SER A 1 97 ? -20.859 3.789 4.691 1 92.75 97 SER A C 1
ATOM 789 O O . SER A 1 97 ? -20.266 2.797 5.121 1 92.75 97 SER A O 1
ATOM 791 N N . HIS A 1 98 ? -20.219 4.816 4.363 1 96.75 98 HIS A N 1
ATOM 792 C CA . HIS A 1 98 ? -18.781 5.07 4.387 1 96.75 98 HIS A CA 1
ATOM 793 C C . HIS A 1 98 ? -18.484 6.566 4.43 1 96.75 98 HIS A C 1
ATOM 795 O O . HIS A 1 98 ? -19.156 7.355 3.758 1 96.75 98 HIS A O 1
ATOM 801 N N . SER A 1 99 ? -17.562 6.926 5.234 1 96.5 99 SER A N 1
ATOM 802 C CA . SER A 1 99 ? -17.328 8.352 5.406 1 96.5 99 SER A CA 1
ATOM 803 C C . SER A 1 99 ? -16.344 8.883 4.379 1 96.5 99 SER A C 1
ATOM 805 O O . SER A 1 99 ? -16.234 10.094 4.172 1 96.5 99 SER A O 1
ATOM 807 N N . TYR A 1 100 ? -15.539 7.949 3.822 1 95.81 100 TYR A N 1
ATOM 808 C CA . TYR A 1 100 ? -14.5 8.266 2.846 1 95.81 100 TYR A CA 1
ATOM 809 C C . TYR A 1 100 ? -13.5 9.266 3.414 1 95.81 100 TYR A C 1
ATOM 811 O O . TYR A 1 100 ? -13.133 10.234 2.742 1 95.81 100 TYR A O 1
ATOM 819 N N . GLY A 1 101 ? -13.242 9.039 4.719 1 96.56 101 GLY A N 1
ATOM 820 C CA . GLY A 1 101 ? -12.141 9.773 5.324 1 96.56 101 GLY A CA 1
ATOM 821 C C . GLY A 1 101 ? -12.602 10.82 6.328 1 96.56 101 GLY A C 1
ATOM 822 O O . GLY A 1 101 ? -11.789 11.578 6.852 1 96.56 101 GLY A O 1
ATOM 823 N N . MET A 1 102 ? -13.852 10.781 6.734 1 96.44 102 MET A N 1
ATOM 824 C CA . MET A 1 102 ? -14.391 11.828 7.598 1 96.44 102 MET A CA 1
ATOM 825 C C . MET A 1 102 ? -14.344 11.398 9.062 1 96.44 102 MET A C 1
ATOM 827 O O . MET A 1 102 ? -14.523 12.227 9.961 1 96.44 102 MET A O 1
ATOM 831 N N . ILE A 1 103 ? -14.148 10.156 9.312 1 96.38 103 ILE A N 1
ATOM 832 C CA . ILE A 1 103 ? -14.086 9.68 10.688 1 96.38 103 ILE A CA 1
ATOM 833 C C . ILE A 1 103 ? -12.82 8.844 10.883 1 96.38 103 ILE A C 1
ATOM 835 O O . ILE A 1 103 ? -12.172 8.453 9.906 1 96.38 103 ILE A O 1
ATOM 839 N N . ASP A 1 104 ? -12.469 8.57 12.102 1 95.19 104 ASP A N 1
ATOM 840 C CA . ASP A 1 104 ? -11.242 7.867 12.461 1 95.19 104 ASP A CA 1
ATOM 841 C C . ASP A 1 104 ? -11.555 6.477 13.016 1 95.19 104 ASP A C 1
ATOM 843 O O . ASP A 1 104 ? -11.75 6.312 14.219 1 95.19 104 ASP A O 1
ATOM 847 N N . PRO A 1 105 ? -11.547 5.465 12.164 1 96.38 105 PRO A N 1
ATOM 848 C CA . PRO A 1 105 ? -11.82 4.113 12.656 1 96.38 105 PRO A CA 1
ATOM 849 C C . PRO A 1 105 ? -10.672 3.551 13.5 1 96.38 105 PRO A C 1
ATOM 851 O O . PRO A 1 105 ? -9.5 3.736 13.156 1 96.38 105 PRO A O 1
ATOM 854 N N . PRO A 1 106 ? -11.008 2.887 14.617 1 94.25 106 PRO A N 1
ATOM 855 C CA . PRO A 1 106 ? -9.953 2.211 15.375 1 94.25 106 PRO A CA 1
ATOM 856 C C . PRO A 1 106 ? -9.281 1.089 14.586 1 94.25 106 PRO A C 1
ATOM 858 O O . PRO A 1 106 ? -9.945 0.138 14.172 1 94.25 106 PRO A O 1
ATOM 861 N N . LYS A 1 107 ? -8.062 1.179 14.43 1 95.25 107 LYS A N 1
ATOM 862 C CA . LYS A 1 107 ? -7.305 0.236 13.617 1 95.25 107 LYS A CA 1
ATOM 863 C C . LYS A 1 107 ? -7.473 -1.192 14.133 1 95.25 107 LYS A C 1
ATOM 865 O O . LYS A 1 107 ? -7.504 -2.139 13.344 1 95.25 107 LYS A O 1
ATOM 870 N N . VAL A 1 108 ? -7.586 -1.353 15.445 1 94.75 108 VAL A N 1
ATOM 871 C CA . VAL A 1 108 ? -7.641 -2.676 16.062 1 94.75 108 VAL A CA 1
ATOM 872 C C . VAL A 1 108 ? -8.867 -3.428 15.555 1 94.75 108 VAL A C 1
ATOM 874 O O . VAL A 1 108 ? -8.836 -4.652 15.406 1 94.75 108 VAL A O 1
ATOM 877 N N . LEU A 1 109 ? -9.93 -2.723 15.281 1 96.38 109 LEU A N 1
ATOM 878 C CA . LEU A 1 109 ? -11.141 -3.357 14.781 1 96.38 109 LEU A CA 1
ATOM 879 C C . LEU A 1 109 ? -10.922 -3.945 13.391 1 96.38 109 LEU A C 1
ATOM 881 O O . LEU A 1 109 ? -11.391 -5.047 13.094 1 96.38 109 LEU A O 1
ATOM 885 N N . ALA A 1 110 ? -10.211 -3.199 12.57 1 97.88 110 ALA A N 1
ATOM 886 C CA . ALA A 1 110 ? -9.867 -3.709 11.25 1 97.88 110 ALA A CA 1
ATOM 887 C C . ALA A 1 110 ? -8.891 -4.883 11.344 1 97.88 110 ALA A C 1
ATOM 889 O O . ALA A 1 110 ? -9.055 -5.891 10.648 1 97.88 110 ALA A O 1
ATOM 890 N N . ASP A 1 111 ? -7.949 -4.793 12.25 1 97.5 111 ASP A N 1
ATOM 891 C CA . ASP A 1 111 ? -6.906 -5.797 12.422 1 97.5 111 ASP A CA 1
ATOM 892 C C . ASP A 1 111 ? -7.5 -7.145 12.828 1 97.5 111 ASP A C 1
ATOM 894 O O . ASP A 1 111 ? -7.098 -8.188 12.305 1 97.5 111 ASP A O 1
ATOM 898 N N . ILE A 1 112 ? -8.414 -7.105 13.688 1 96.75 112 ILE A N 1
ATOM 899 C CA . ILE A 1 112 ? -8.945 -8.367 14.188 1 96.75 112 ILE A CA 1
ATOM 900 C C . ILE A 1 112 ? -9.805 -9.031 13.117 1 96.75 112 ILE A C 1
ATOM 902 O O . ILE A 1 112 ? -9.859 -10.258 13.023 1 96.75 112 ILE A O 1
ATOM 906 N N . LEU A 1 113 ? -10.469 -8.25 12.289 1 98.44 113 LEU A N 1
ATOM 907 C CA . LEU A 1 113 ? -11.203 -8.844 11.18 1 98.44 113 LEU A CA 1
ATOM 908 C C . LEU A 1 113 ? -10.25 -9.492 10.188 1 98.44 113 LEU A C 1
ATOM 910 O O . LEU A 1 113 ? -10.484 -10.617 9.734 1 98.44 113 LEU A O 1
ATOM 914 N N . GLU A 1 114 ? -9.203 -8.773 9.82 1 98.81 114 GLU A N 1
ATOM 915 C CA . GLU A 1 114 ? -8.188 -9.344 8.938 1 98.81 114 GLU A CA 1
ATOM 916 C C . GLU A 1 114 ? -7.609 -10.625 9.531 1 98.81 114 GLU A C 1
ATOM 918 O O . GLU A 1 114 ? -7.449 -11.625 8.82 1 98.81 114 GLU A O 1
ATOM 923 N N . SER A 1 115 ? -7.316 -10.516 10.805 1 98.62 115 SER A N 1
ATOM 924 C CA . SER A 1 115 ? -6.793 -11.68 11.508 1 98.62 115 SER A CA 1
ATOM 925 C C . SER A 1 115 ? -7.773 -12.852 11.461 1 98.62 115 SER A C 1
ATOM 927 O O . SER A 1 115 ? -7.375 -13.992 11.227 1 98.62 115 SER A O 1
ATOM 929 N N . LEU A 1 116 ? -9.039 -12.602 11.695 1 98.62 116 LEU A N 1
ATOM 930 C CA . LEU A 1 116 ? -10.078 -13.625 11.617 1 98.62 116 LEU A CA 1
ATOM 931 C C . LEU A 1 116 ? -10.117 -14.25 10.227 1 98.62 116 LEU A C 1
ATOM 933 O O . LEU A 1 116 ? -10.219 -15.477 10.094 1 98.62 116 LEU A O 1
ATOM 937 N N . ILE A 1 117 ? -10.008 -13.461 9.211 1 98.75 117 ILE A N 1
ATOM 938 C CA . ILE A 1 117 ? -10 -13.938 7.836 1 98.75 117 ILE A CA 1
ATOM 939 C C . ILE A 1 117 ? -8.789 -14.852 7.617 1 98.75 117 ILE A C 1
ATOM 941 O O . ILE A 1 117 ? -8.914 -15.914 7 1 98.75 117 ILE A O 1
ATOM 945 N N . GLY A 1 118 ? -7.633 -14.43 8.125 1 98.75 118 GLY A N 1
ATOM 946 C CA . GLY A 1 118 ? -6.469 -15.297 8.07 1 98.75 118 GLY A CA 1
ATOM 947 C C . GLY A 1 118 ? -6.695 -16.641 8.727 1 98.75 118 GLY A C 1
ATOM 948 O O . GLY A 1 118 ? -6.32 -17.688 8.18 1 98.75 118 GLY A O 1
ATOM 949 N N . ALA A 1 119 ? -7.344 -16.625 9.875 1 98.44 119 ALA A N 1
ATOM 950 C CA . ALA A 1 119 ? -7.641 -17.844 10.609 1 98.44 119 ALA A CA 1
ATOM 951 C C . ALA A 1 119 ? -8.586 -18.75 9.812 1 98.44 119 ALA A C 1
ATOM 953 O O . ALA A 1 119 ? -8.383 -19.953 9.734 1 98.44 119 ALA A O 1
ATOM 954 N N . ILE A 1 120 ? -9.602 -18.156 9.258 1 98.44 120 ILE A N 1
ATOM 955 C CA . ILE A 1 120 ? -10.57 -18.906 8.461 1 98.44 120 ILE A CA 1
ATOM 956 C C . ILE A 1 120 ? -9.875 -19.531 7.258 1 98.44 120 ILE A C 1
ATOM 958 O O . ILE A 1 120 ? -10.109 -20.703 6.941 1 98.44 120 ILE A O 1
ATOM 962 N N . PHE A 1 121 ? -9.008 -18.828 6.633 1 98.69 121 PHE A N 1
ATOM 963 C CA . PHE A 1 121 ? -8.266 -19.297 5.473 1 98.69 121 PHE A CA 1
ATOM 964 C C . PHE A 1 121 ? -7.445 -20.531 5.824 1 98.69 121 PHE A C 1
ATOM 966 O O . PHE A 1 121 ? -7.461 -21.516 5.086 1 98.69 121 PHE A O 1
ATOM 973 N N . ILE A 1 122 ? -6.801 -20.453 6.934 1 97.81 122 ILE A N 1
ATOM 974 C CA . ILE A 1 122 ? -6.004 -21.594 7.387 1 97.81 122 ILE A CA 1
ATOM 975 C C . ILE A 1 122 ? -6.922 -22.766 7.719 1 97.81 122 ILE A C 1
ATOM 977 O O . ILE A 1 122 ? -6.641 -23.906 7.34 1 97.81 122 ILE A O 1
ATOM 981 N N . ASP A 1 123 ? -8 -22.469 8.359 1 97.19 123 ASP A N 1
ATOM 982 C CA . ASP A 1 123 ? -8.922 -23.516 8.828 1 97.19 123 ASP A CA 1
ATOM 983 C C . ASP A 1 123 ? -9.594 -24.219 7.652 1 97.19 123 ASP A C 1
ATOM 985 O O . ASP A 1 123 ? -10.031 -25.359 7.777 1 97.19 123 ASP A O 1
ATOM 989 N N . THR A 1 124 ? -9.695 -23.609 6.535 1 97.25 124 THR A N 1
ATOM 990 C CA . THR A 1 124 ? -10.297 -24.188 5.34 1 97.25 124 THR A CA 1
ATOM 991 C C . THR A 1 124 ? -9.227 -24.828 4.453 1 97.25 124 THR A C 1
ATOM 993 O O . THR A 1 124 ? -9.422 -24.969 3.244 1 97.25 124 THR A O 1
ATOM 996 N N . ASP A 1 125 ? -8.031 -25.078 4.973 1 96.69 125 ASP A N 1
ATOM 997 C CA . ASP A 1 125 ? -6.898 -25.656 4.258 1 96.69 125 ASP A CA 1
ATOM 998 C C . ASP A 1 125 ? -6.508 -24.781 3.062 1 96.69 125 ASP A C 1
ATOM 1000 O O . ASP A 1 125 ? -6.34 -25.281 1.95 1 96.69 125 ASP A O 1
ATOM 1004 N N . SER A 1 126 ? -6.613 -23.453 3.256 1 97.12 126 SER A N 1
ATOM 1005 C CA . SER A 1 126 ? -6.156 -22.438 2.312 1 97.12 126 SER A CA 1
ATOM 1006 C C . SER A 1 126 ? -7.039 -22.406 1.069 1 97.12 126 SER A C 1
ATOM 1008 O O . SER A 1 126 ? -6.551 -22.172 -0.038 1 97.12 126 SER A O 1
ATOM 1010 N N . SER A 1 127 ? -8.328 -22.734 1.271 1 97.38 127 SER A N 1
ATOM 1011 C CA . SER A 1 127 ? -9.281 -22.641 0.176 1 97.38 127 SER A CA 1
ATOM 1012 C C . SER A 1 127 ? -9.812 -21.203 0.033 1 97.38 127 SER A C 1
ATOM 1014 O O . SER A 1 127 ? -10.555 -20.734 0.889 1 97.38 127 SER A O 1
ATOM 1016 N N . MET A 1 128 ? -9.477 -20.609 -1.071 1 97.44 128 MET A N 1
ATOM 1017 C CA . MET A 1 128 ? -9.969 -19.25 -1.326 1 97.44 128 MET A CA 1
ATOM 1018 C C . MET A 1 128 ? -11.484 -19.234 -1.475 1 97.44 128 MET A C 1
ATOM 1020 O O . MET A 1 128 ? -12.156 -18.344 -0.964 1 97.44 128 MET A O 1
ATOM 1024 N N . ASP A 1 129 ? -12 -20.234 -2.102 1 96.88 129 ASP A N 1
ATOM 1025 C CA . ASP A 1 129 ? -13.438 -20.312 -2.338 1 96.88 129 ASP A CA 1
ATOM 1026 C C . ASP A 1 129 ? -14.203 -20.484 -1.025 1 96.88 129 ASP A C 1
ATOM 1028 O O . ASP A 1 129 ? -15.211 -19.797 -0.795 1 96.88 129 ASP A O 1
ATOM 1032 N N . ASP A 1 130 ? -13.734 -21.359 -0.189 1 97.94 130 ASP A N 1
ATOM 1033 C CA . ASP A 1 130 ? -14.406 -21.562 1.091 1 97.94 130 ASP A CA 1
ATOM 1034 C C . ASP A 1 130 ? -14.266 -20.344 1.993 1 97.94 130 ASP A C 1
ATOM 1036 O O . ASP A 1 130 ? -15.195 -19.984 2.717 1 97.94 130 ASP A O 1
ATOM 1040 N N . THR A 1 131 ? -13.086 -19.719 1.948 1 98.44 131 THR A N 1
ATOM 1041 C CA . THR A 1 131 ? -12.883 -18.5 2.703 1 98.44 131 THR A CA 1
ATOM 1042 C C . THR A 1 131 ? -13.852 -17.406 2.246 1 98.44 131 THR A C 1
ATOM 1044 O O . THR A 1 131 ? -14.445 -16.719 3.072 1 98.44 131 THR A O 1
ATOM 1047 N N . TRP A 1 132 ? -14.062 -17.312 0.94 1 98.06 132 TRP A N 1
ATOM 1048 C CA . TRP A 1 132 ? -14.93 -16.281 0.371 1 98.06 132 TRP A CA 1
ATOM 1049 C C . TRP A 1 132 ? -16.359 -16.453 0.849 1 98.06 132 TRP A C 1
ATOM 1051 O O . TRP A 1 132 ? -17.062 -15.469 1.104 1 98.06 132 TRP A O 1
ATOM 1061 N N . LYS A 1 133 ? -16.812 -17.641 1.049 1 97.62 133 LYS A N 1
ATOM 1062 C CA . LYS A 1 133 ? -18.172 -17.891 1.496 1 97.62 133 LYS A CA 1
ATOM 1063 C C . LYS A 1 133 ? -18.453 -17.188 2.824 1 97.62 133 LYS A C 1
ATOM 1065 O O . LYS A 1 133 ? -19.562 -16.719 3.057 1 97.62 133 LYS A O 1
ATOM 1070 N N . VAL A 1 134 ? -17.484 -17.094 3.645 1 97.56 134 VAL A N 1
ATOM 1071 C CA . VAL A 1 134 ? -17.641 -16.469 4.953 1 97.56 134 VAL A CA 1
ATOM 1072 C C . VAL A 1 134 ? -17.359 -14.969 4.84 1 97.56 134 VAL A C 1
ATOM 1074 O O . VAL A 1 134 ? -18.156 -14.156 5.305 1 97.56 134 VAL A O 1
ATOM 1077 N N . VAL A 1 135 ? -16.297 -14.617 4.141 1 98.12 135 VAL A N 1
ATOM 1078 C CA . VAL A 1 135 ? -15.82 -13.242 4.074 1 98.12 135 VAL A CA 1
ATOM 1079 C C . VAL A 1 135 ? -16.859 -12.375 3.359 1 98.12 135 VAL A C 1
ATOM 1081 O O . VAL A 1 135 ? -17.094 -11.227 3.752 1 98.12 135 VAL A O 1
ATOM 1084 N N . GLU A 1 136 ? -17.453 -12.906 2.359 1 97.31 136 GLU A N 1
ATOM 1085 C CA . GLU A 1 136 ? -18.469 -12.164 1.62 1 97.31 136 GLU A CA 1
ATOM 1086 C C . GLU A 1 136 ? -19.594 -11.703 2.541 1 97.31 136 GLU A C 1
ATOM 1088 O O . GLU A 1 136 ? -20.047 -10.555 2.449 1 97.31 136 GLU A O 1
ATOM 1093 N N . ARG A 1 137 ? -20 -12.57 3.451 1 97 137 ARG A N 1
ATOM 1094 C CA . ARG A 1 137 ? -21.062 -12.242 4.387 1 97 137 ARG A CA 1
ATOM 1095 C C . ARG A 1 137 ? -20.594 -11.195 5.395 1 97 137 ARG A C 1
ATOM 1097 O O . ARG A 1 137 ? -21.344 -10.258 5.715 1 97 137 ARG A O 1
ATOM 1104 N N . LEU A 1 138 ? -19.406 -11.289 5.816 1 96.94 138 LEU A N 1
ATOM 1105 C CA . LEU A 1 138 ? -18.844 -10.383 6.82 1 96.94 138 LEU A CA 1
ATOM 1106 C C . LEU A 1 138 ? -18.75 -8.961 6.281 1 96.94 138 LEU A C 1
ATOM 1108 O O . LEU A 1 138 ? -18.906 -7.996 7.035 1 96.94 138 LEU A O 1
ATOM 1112 N N . LEU A 1 139 ? -18.594 -8.82 4.973 1 97.25 139 LEU A N 1
ATOM 1113 C CA . LEU A 1 139 ? -18.234 -7.52 4.41 1 97.25 139 LEU A CA 1
ATOM 1114 C C . LEU A 1 139 ? -19.469 -6.816 3.854 1 97.25 139 LEU A C 1
ATOM 1116 O O . LEU A 1 139 ? -19.391 -5.668 3.412 1 97.25 139 LEU A O 1
ATOM 1120 N N . GLN A 1 140 ? -20.625 -7.48 3.951 1 95.75 140 GLN A N 1
ATOM 1121 C CA . GLN A 1 140 ? -21.828 -6.859 3.41 1 95.75 140 GLN A CA 1
ATOM 1122 C C . GLN A 1 140 ? -22.312 -5.711 4.297 1 95.75 140 GLN A C 1
ATOM 1124 O O . GLN A 1 140 ? -22.188 -5.781 5.523 1 95.75 140 GLN A O 1
ATOM 1129 N N . PRO A 1 141 ? -22.906 -4.707 3.604 1 96 141 PRO A N 1
ATOM 1130 C CA . PRO A 1 141 ? -22.969 -4.441 2.164 1 96 141 PRO A CA 1
ATOM 1131 C C . PRO A 1 141 ? -21.656 -3.93 1.595 1 96 141 PRO A C 1
ATOM 1133 O O . PRO A 1 141 ? -20.984 -3.107 2.223 1 96 141 PRO A O 1
ATOM 1136 N N . LEU A 1 142 ? -21.312 -4.363 0.447 1 97.25 142 LEU A N 1
ATOM 1137 C CA . LEU A 1 142 ? -20.125 -3.896 -0.253 1 97.25 142 LEU A CA 1
ATOM 1138 C C . LEU A 1 142 ? -20.375 -2.549 -0.922 1 97.25 142 LEU A C 1
ATOM 1140 O O . LEU A 1 142 ? -21.484 -2.27 -1.359 1 97.25 142 LEU A O 1
ATOM 1144 N N . ILE A 1 143 ? -19.359 -1.802 -0.958 1 97.56 143 ILE A N 1
ATOM 1145 C CA . ILE A 1 143 ? -19.391 -0.6 -1.784 1 97.56 143 ILE A CA 1
ATOM 1146 C C . ILE A 1 143 ? -19.375 -0.988 -3.262 1 97.56 143 ILE A C 1
ATOM 1148 O O . ILE A 1 143 ? -18.594 -1.854 -3.67 1 97.56 143 ILE A O 1
ATOM 1152 N N . THR A 1 144 ? -20.266 -0.431 -4.004 1 97.62 144 THR A N 1
ATOM 1153 C CA . THR A 1 144 ? -20.375 -0.667 -5.441 1 97.62 144 THR A CA 1
ATOM 1154 C C . THR A 1 144 ? -19.938 0.571 -6.227 1 97.62 144 THR A C 1
ATOM 1156 O O . THR A 1 144 ? -19.75 1.642 -5.648 1 97.62 144 THR A O 1
ATOM 1159 N N . PRO A 1 145 ? -19.719 0.383 -7.562 1 97.25 145 PRO A N 1
ATOM 1160 C CA . PRO A 1 145 ? -19.375 1.557 -8.367 1 97.25 145 PRO A CA 1
ATOM 1161 C C . PRO A 1 145 ? -20.406 2.68 -8.242 1 97.25 145 PRO A C 1
ATOM 1163 O O . PRO A 1 145 ? -20.047 3.857 -8.25 1 97.25 145 PRO A O 1
ATOM 1166 N N . GLU A 1 146 ? -21.641 2.395 -7.984 1 95.94 146 GLU A N 1
ATOM 1167 C CA . GLU A 1 146 ? -22.719 3.373 -7.934 1 95.94 146 GLU A CA 1
ATOM 1168 C C . GLU A 1 146 ? -22.656 4.195 -6.648 1 95.94 146 GLU A C 1
ATOM 1170 O O . GLU A 1 146 ? -23.078 5.352 -6.625 1 95.94 146 GLU A O 1
ATOM 1175 N N . ASN A 1 147 ? -22.172 3.629 -5.621 1 95.31 147 ASN A N 1
ATOM 1176 C CA . ASN A 1 147 ? -22.141 4.355 -4.359 1 95.31 147 ASN A CA 1
ATOM 1177 C C . ASN A 1 147 ? -20.719 4.711 -3.938 1 95.31 147 ASN A C 1
ATOM 1179 O O . ASN A 1 147 ? -20.484 5.102 -2.793 1 95.31 147 ASN A O 1
ATOM 1183 N N . LEU A 1 148 ? -19.781 4.434 -4.879 1 96.31 148 LEU A N 1
ATOM 1184 C CA . LEU A 1 148 ? -18.406 4.852 -4.633 1 96.31 148 LEU A CA 1
ATOM 1185 C C . LEU A 1 148 ? -18.266 6.367 -4.719 1 96.31 148 LEU A C 1
ATOM 1187 O O . LEU A 1 148 ? -18.469 6.953 -5.785 1 96.31 148 LEU A O 1
ATOM 1191 N N . MET A 1 149 ? -17.969 6.953 -3.611 1 94.75 149 MET A N 1
ATOM 1192 C CA . MET A 1 149 ? -17.844 8.406 -3.572 1 94.75 149 MET A CA 1
ATOM 1193 C C . MET A 1 149 ? -16.375 8.828 -3.674 1 94.75 149 MET A C 1
ATOM 1195 O O . MET A 1 149 ? -15.477 8.031 -3.377 1 94.75 149 MET A O 1
ATOM 1199 N N . GLN A 1 150 ? -16.188 10.055 -4.031 1 94.19 150 GLN A N 1
ATOM 1200 C CA . GLN A 1 150 ? -14.844 10.617 -4.09 1 94.19 150 GLN A CA 1
ATOM 1201 C C . GLN A 1 150 ? -14.383 11.086 -2.715 1 94.19 150 GLN A C 1
ATOM 1203 O O . GLN A 1 150 ? -15.172 11.602 -1.928 1 94.19 150 GLN A O 1
ATOM 1208 N N . HIS A 1 151 ? -13.156 10.898 -2.504 1 96.12 151 HIS A N 1
ATOM 1209 C CA . HIS A 1 151 ? -12.562 11.453 -1.289 1 96.12 151 HIS A CA 1
ATOM 1210 C C . HIS A 1 151 ? -12.703 12.977 -1.256 1 96.12 151 HIS A C 1
ATOM 1212 O O . HIS A 1 151 ? -12.539 13.641 -2.281 1 96.12 151 HIS A O 1
ATOM 1218 N N . PRO A 1 152 ? -12.906 13.508 -0.144 1 96.88 152 PRO A N 1
ATOM 1219 C CA . PRO A 1 152 ? -13.227 14.93 -0.041 1 96.88 152 PRO A CA 1
ATOM 1220 C C . PRO A 1 152 ? -12.148 15.828 -0.648 1 96.88 152 PRO A C 1
ATOM 1222 O O . PRO A 1 152 ? -12.469 16.781 -1.354 1 96.88 152 PRO A O 1
ATOM 1225 N N . VAL A 1 153 ? -10.945 15.5 -0.396 1 97.94 153 VAL A N 1
ATOM 1226 C CA . VAL A 1 153 ? -9.844 16.312 -0.9 1 97.94 153 VAL A CA 1
ATOM 1227 C C . VAL A 1 153 ? -9.82 16.266 -2.426 1 97.94 153 VAL A C 1
ATOM 1229 O O . VAL A 1 153 ? -9.719 17.297 -3.09 1 97.94 153 VAL A O 1
ATOM 1232 N N . ALA A 1 154 ? -9.938 15.062 -2.924 1 96.56 154 ALA A N 1
ATOM 1233 C CA . ALA A 1 154 ? -9.953 14.891 -4.375 1 96.56 154 ALA A CA 1
ATOM 1234 C C . ALA A 1 154 ? -11.141 15.609 -5 1 96.56 154 ALA A C 1
ATOM 1236 O O . ALA A 1 154 ? -11 16.297 -6.012 1 96.56 154 ALA A O 1
ATOM 1237 N N . LYS A 1 155 ? -12.281 15.422 -4.441 1 96.56 155 LYS A N 1
ATOM 1238 C CA . LYS A 1 155 ? -13.508 16.047 -4.918 1 96.56 155 LYS A CA 1
ATOM 1239 C C . LYS A 1 155 ? -13.367 17.578 -4.957 1 96.56 155 LYS A C 1
ATOM 1241 O O . LYS A 1 155 ? -13.68 18.203 -5.965 1 96.56 155 LYS A O 1
ATOM 1246 N N . PHE A 1 156 ? -12.898 18.125 -3.877 1 97.94 156 PHE A N 1
ATOM 1247 C CA . PHE A 1 156 ? -12.734 19.578 -3.762 1 97.94 156 PHE A CA 1
ATOM 1248 C C . PHE A 1 156 ? -11.719 20.078 -4.785 1 97.94 156 PHE A C 1
ATOM 1250 O O . PHE A 1 156 ? -11.984 21.062 -5.492 1 97.94 156 PHE A O 1
ATOM 1257 N N . HIS A 1 157 ? -10.617 19.406 -4.855 1 97.44 157 HIS A N 1
ATOM 1258 C CA . HIS A 1 157 ? -9.562 19.828 -5.77 1 97.44 157 HIS A CA 1
ATOM 1259 C C . HIS A 1 157 ? -10.031 19.766 -7.219 1 97.44 157 HIS A C 1
ATOM 1261 O O . HIS A 1 157 ? -9.758 20.688 -8 1 97.44 157 HIS A O 1
ATOM 1267 N N . GLU A 1 158 ? -10.664 18.688 -7.555 1 97.12 158 GLU A N 1
ATOM 1268 C CA . GLU A 1 158 ? -11.188 18.562 -8.914 1 97.12 158 GLU A CA 1
ATOM 1269 C C . GLU A 1 158 ? -12.164 19.688 -9.234 1 97.12 158 GLU A C 1
ATOM 1271 O O . GLU A 1 158 ? -12.125 20.25 -10.328 1 97.12 158 GLU A O 1
ATOM 1276 N N . ALA A 1 159 ? -13.07 20 -8.359 1 97.38 159 ALA A N 1
ATOM 1277 C CA . ALA A 1 159 ? -14.039 21.078 -8.539 1 97.38 159 ALA A CA 1
ATOM 1278 C C . ALA A 1 159 ? -13.352 22.422 -8.742 1 97.38 159 ALA A C 1
ATOM 1280 O O . ALA A 1 159 ? -13.742 23.203 -9.609 1 97.38 159 ALA A O 1
ATOM 1281 N N . CYS A 1 160 ? -12.344 22.656 -7.945 1 98.06 160 CYS A N 1
ATOM 1282 C CA . CYS A 1 160 ? -11.586 23.906 -8.07 1 98.06 160 CYS A CA 1
ATOM 1283 C C . CYS A 1 160 ? -10.914 24 -9.438 1 98.06 160 CYS A C 1
ATOM 1285 O O . CYS A 1 160 ? -10.945 25.047 -10.078 1 98.06 160 CYS A O 1
ATOM 1287 N N . GLN A 1 161 ? -10.328 22.906 -9.805 1 97.56 161 GLN A N 1
ATOM 1288 C CA . GLN A 1 161 ? -9.656 22.875 -11.102 1 97.56 161 GLN A CA 1
ATOM 1289 C C . GLN A 1 161 ? -10.625 23.188 -12.234 1 97.56 161 GLN A C 1
ATOM 1291 O O . GLN A 1 161 ? -10.32 23.984 -13.125 1 97.56 161 GLN A O 1
ATOM 1296 N N . LYS A 1 162 ? -11.75 22.594 -12.211 1 97.25 162 LYS A N 1
ATOM 1297 C CA . LYS A 1 162 ? -12.781 22.797 -13.227 1 97.25 162 LYS A CA 1
ATOM 1298 C C . LYS A 1 162 ? -13.234 24.25 -13.266 1 97.25 162 LYS A C 1
ATOM 1300 O O . LYS A 1 162 ? -13.609 24.766 -14.32 1 97.25 162 LYS A O 1
ATOM 1305 N N . SER A 1 163 ? -13.172 24.875 -12.148 1 97.19 163 SER A N 1
ATOM 1306 C CA . SER A 1 163 ? -13.688 26.234 -12.031 1 97.19 163 SER A CA 1
ATOM 1307 C C . SER A 1 163 ? -12.562 27.266 -12.109 1 97.19 163 SER A C 1
ATOM 1309 O O . SER A 1 163 ? -12.797 28.453 -11.914 1 97.19 163 SER A O 1
ATOM 1311 N N . GLY A 1 164 ? -11.359 26.719 -12.266 1 97.25 164 GLY A N 1
ATOM 1312 C CA . GLY A 1 164 ? -10.211 27.609 -12.367 1 97.25 164 GLY A CA 1
ATOM 1313 C C . GLY A 1 164 ? -9.867 28.281 -11.055 1 97.25 164 GLY A C 1
ATOM 1314 O O . GLY A 1 164 ? -9.336 29.391 -11.047 1 97.25 164 GLY A O 1
ATOM 1315 N N . LEU A 1 165 ? -10.266 27.75 -10.031 1 97.44 165 LEU A N 1
ATOM 1316 C CA . LEU A 1 165 ? -9.992 28.312 -8.703 1 97.44 165 LEU A CA 1
ATOM 1317 C C . LEU A 1 165 ? -8.695 27.75 -8.141 1 97.44 165 LEU A C 1
ATOM 1319 O O . LEU A 1 165 ? -8.328 26.609 -8.406 1 97.44 165 LEU A O 1
ATOM 1323 N N . LYS A 1 166 ? -8.008 28.578 -7.332 1 97.62 166 LYS A N 1
ATOM 1324 C CA . LYS A 1 166 ? -6.742 28.188 -6.707 1 97.62 166 LYS A CA 1
ATOM 1325 C C . LYS A 1 166 ? -6.84 28.234 -5.188 1 97.62 166 LYS A C 1
ATOM 1327 O O . LYS A 1 166 ? -6.543 29.266 -4.574 1 97.62 166 LYS A O 1
ATOM 1332 N N . PRO A 1 167 ? -7.133 27.188 -4.617 1 98.06 167 PRO A N 1
ATOM 1333 C CA . PRO A 1 167 ? -7.238 27.156 -3.156 1 98.06 167 PRO A CA 1
ATOM 1334 C C . PRO A 1 167 ? -5.879 27.047 -2.469 1 98.06 167 PRO A C 1
ATOM 1336 O O . PRO A 1 167 ? -4.91 26.578 -3.08 1 98.06 167 PRO A O 1
ATOM 1339 N N . TYR A 1 168 ? -5.793 27.547 -1.265 1 98.06 168 TYR A N 1
ATOM 1340 C CA . TYR A 1 168 ? -4.637 27.266 -0.426 1 98.06 168 TYR A CA 1
ATOM 1341 C C . TYR A 1 168 ? -5.055 27 1.014 1 98.06 168 TYR A C 1
ATOM 1343 O O . TYR A 1 168 ? -6.105 27.469 1.459 1 98.06 168 TYR A O 1
ATOM 1351 N N . ALA A 1 169 ? -4.262 26.203 1.674 1 98.12 169 ALA A N 1
ATOM 1352 C CA . ALA A 1 169 ? -4.59 25.781 3.035 1 98.12 169 ALA A CA 1
ATOM 1353 C C . ALA A 1 169 ? -3.711 26.5 4.055 1 98.12 169 ALA A C 1
ATOM 1355 O O . ALA A 1 169 ? -2.529 26.75 3.801 1 98.12 169 ALA A O 1
ATOM 1356 N N . ASN A 1 170 ? -4.301 26.953 5.105 1 98 170 ASN A N 1
ATOM 1357 C CA . ASN A 1 170 ? -3.6 27.344 6.324 1 98 170 ASN A CA 1
ATOM 1358 C C . ASN A 1 170 ? -3.586 26.219 7.348 1 98 170 ASN A C 1
ATOM 1360 O O . ASN A 1 170 ? -4.609 25.906 7.961 1 98 170 ASN A O 1
ATOM 1364 N N . ASP A 1 171 ? -2.416 25.609 7.52 1 98.12 171 ASP A N 1
ATOM 1365 C CA . ASP A 1 171 ? -2.254 24.453 8.383 1 98.12 171 ASP A CA 1
ATOM 1366 C C . ASP A 1 171 ? -1.995 24.875 9.828 1 98.12 171 ASP A C 1
ATOM 1368 O O . ASP A 1 171 ? -0.874 25.234 10.18 1 98.12 171 ASP A O 1
ATOM 1372 N N . LEU A 1 172 ? -2.949 24.781 10.68 1 97.69 172 LEU A N 1
ATOM 1373 C CA . LEU A 1 172 ? -2.859 25.141 12.094 1 97.69 172 LEU A CA 1
ATOM 1374 C C . LEU A 1 172 ? -2.975 23.891 12.969 1 97.69 172 LEU A C 1
ATOM 1376 O O . LEU A 1 172 ? -3.244 24 14.164 1 97.69 172 LEU A O 1
ATOM 1380 N N . TRP A 1 173 ? -2.807 22.766 12.383 1 97.56 173 TRP A N 1
ATOM 1381 C CA . TRP A 1 173 ? -3.148 21.516 13.047 1 97.56 173 TRP A CA 1
ATOM 1382 C C . TRP A 1 173 ? -2.291 21.297 14.289 1 97.56 173 TRP A C 1
ATOM 1384 O O . TRP A 1 173 ? -2.795 20.891 15.336 1 97.56 173 TRP A O 1
ATOM 1394 N N . SER A 1 174 ? -1.015 21.547 14.133 1 97.12 174 SER A N 1
ATOM 1395 C CA . SER A 1 174 ? -0.103 21.297 15.25 1 97.12 174 SER A CA 1
ATOM 1396 C C . SER A 1 174 ? -0.487 22.141 16.469 1 97.12 174 SER A C 1
ATOM 1398 O O . SER A 1 174 ? -0.245 21.734 17.609 1 97.12 174 SER A O 1
ATOM 1400 N N . LYS A 1 175 ? -1.127 23.266 16.266 1 96.31 175 LYS A N 1
ATOM 1401 C CA . LYS A 1 175 ? -1.486 24.188 17.344 1 96.31 175 LYS A CA 1
ATOM 1402 C C . LYS A 1 175 ? -2.904 23.922 17.844 1 96.31 175 LYS A C 1
ATOM 1404 O O . LYS A 1 175 ? -3.133 23.781 19.047 1 96.31 175 LYS A O 1
ATOM 1409 N N . THR A 1 176 ? -3.84 23.766 16.906 1 96.69 176 THR A N 1
ATOM 1410 C CA . THR A 1 176 ? -5.242 23.766 17.312 1 96.69 176 THR A CA 1
ATOM 1411 C C . THR A 1 176 ? -5.961 22.531 16.766 1 96.69 176 THR A C 1
ATOM 1413 O O . THR A 1 176 ? -7.121 22.281 17.094 1 96.69 176 THR A O 1
ATOM 1416 N N . GLY A 1 177 ? -5.32 21.672 15.938 1 97.75 177 GLY A N 1
ATOM 1417 C CA . GLY A 1 177 ? -5.977 20.562 15.281 1 97.75 177 GLY A CA 1
ATOM 1418 C C . GLY A 1 177 ? -6.805 20.969 14.078 1 97.75 177 GLY A C 1
ATOM 1419 O O . GLY A 1 177 ? -7.566 20.156 13.539 1 97.75 177 GLY A O 1
ATOM 1420 N N . GLU A 1 178 ? -6.547 22.203 13.656 1 98.31 178 GLU A N 1
ATOM 1421 C CA . GLU A 1 178 ? -7.43 22.75 12.633 1 98.31 178 GLU A CA 1
ATOM 1422 C C . GLU A 1 178 ? -6.691 22.938 11.305 1 98.31 178 GLU A C 1
ATOM 1424 O O . GLU A 1 178 ? -5.492 23.219 11.289 1 98.31 178 GLU A O 1
ATOM 1429 N N . ILE A 1 179 ? -7.465 22.719 10.188 1 98.75 179 ILE A N 1
ATOM 1430 C CA . ILE A 1 179 ? -7.066 23.047 8.828 1 98.75 179 ILE A CA 1
ATOM 1431 C C . ILE A 1 179 ? -8.047 24.062 8.234 1 98.75 179 ILE A C 1
ATOM 1433 O O . ILE A 1 179 ? -9.266 23.891 8.344 1 98.75 179 ILE A O 1
ATOM 1437 N N . GLU A 1 180 ? -7.473 25.094 7.664 1 98.81 180 GLU A N 1
ATOM 1438 C CA . GLU A 1 180 ? -8.297 26.094 6.996 1 98.81 180 GLU A CA 1
ATOM 1439 C C . GLU A 1 180 ? -7.996 26.141 5.5 1 98.81 180 GLU A C 1
ATOM 1441 O O . GLU A 1 180 ? -6.844 26.016 5.09 1 98.81 180 GLU A O 1
ATOM 1446 N N . ILE A 1 181 ? -9.031 26.297 4.754 1 98.81 181 ILE A N 1
ATOM 1447 C CA . ILE A 1 181 ? -8.859 26.406 3.309 1 98.81 181 ILE A CA 1
ATOM 1448 C C . ILE A 1 181 ? -9.367 27.766 2.828 1 98.81 181 ILE A C 1
ATOM 1450 O O . ILE A 1 181 ? -10.453 28.203 3.203 1 98.81 181 ILE A O 1
ATOM 1454 N N . TYR A 1 182 ? -8.578 28.422 1.997 1 98.62 182 TYR A N 1
ATOM 1455 C CA . TYR A 1 182 ? -8.891 29.75 1.489 1 98.62 182 TYR A CA 1
ATOM 1456 C C . TYR A 1 182 ? -8.945 29.75 -0.033 1 98.62 182 TYR A C 1
ATOM 1458 O O . TYR A 1 182 ? -8.25 28.969 -0.688 1 98.62 182 TYR A O 1
ATOM 1466 N N . ILE A 1 183 ? -9.805 30.562 -0.521 1 97.88 183 ILE A N 1
ATOM 1467 C CA . ILE A 1 183 ? -9.852 30.953 -1.926 1 97.88 183 ILE A CA 1
ATOM 1468 C C . ILE A 1 183 ? -9.922 32.469 -2.035 1 97.88 183 ILE A C 1
ATOM 1470 O O . ILE A 1 183 ? -10.781 33.094 -1.408 1 97.88 183 ILE A O 1
ATOM 1474 N N . ASN A 1 184 ? -9.047 33 -2.805 1 96.25 184 ASN A N 1
ATOM 1475 C CA . ASN A 1 184 ? -9.008 34.469 -2.924 1 96.25 184 ASN A CA 1
ATOM 1476 C C . ASN A 1 184 ? -9.031 35.156 -1.557 1 96.25 184 ASN A C 1
ATOM 1478 O O . ASN A 1 184 ? -9.836 36.031 -1.318 1 96.25 184 ASN A O 1
ATOM 1482 N N . ASP A 1 185 ? -8.281 34.5 -0.609 1 96.75 185 ASP A N 1
ATOM 1483 C CA . ASP A 1 185 ? -8.023 35.031 0.728 1 96.75 185 ASP A CA 1
ATOM 1484 C C . ASP A 1 185 ? -9.297 35.031 1.57 1 96.75 185 ASP A C 1
ATOM 1486 O O . ASP A 1 185 ? -9.352 35.719 2.598 1 96.75 185 ASP A O 1
ATOM 1490 N N . GLN A 1 186 ? -10.297 34.406 1.109 1 97.81 186 GLN A N 1
ATOM 1491 C CA . GLN A 1 186 ? -11.516 34.219 1.887 1 97.81 186 GLN A CA 1
ATOM 1492 C C . GLN A 1 186 ? -11.578 32.781 2.443 1 97.81 186 GLN A C 1
ATOM 1494 O O . GLN A 1 186 ? -11.32 31.828 1.724 1 97.81 186 GLN A O 1
ATOM 1499 N N . LEU A 1 187 ? -11.883 32.688 3.676 1 98.31 187 LEU A N 1
ATOM 1500 C CA . LEU A 1 187 ? -12.047 31.391 4.309 1 98.31 187 LEU A CA 1
ATOM 1501 C C . LEU A 1 187 ? -13.25 30.672 3.73 1 98.31 187 LEU A C 1
ATOM 1503 O O . LEU A 1 187 ? -14.383 31.141 3.842 1 98.31 187 LEU A O 1
ATOM 1507 N N . ILE A 1 188 ? -12.945 29.516 3.133 1 98 188 ILE A N 1
ATOM 1508 C CA . ILE A 1 188 ? -14.023 28.797 2.457 1 98 188 ILE A CA 1
ATOM 1509 C C . ILE A 1 188 ? -14.352 27.516 3.217 1 98 188 ILE A C 1
ATOM 1511 O O . ILE A 1 188 ? -15.469 27 3.115 1 98 188 ILE A O 1
ATOM 1515 N N . GLY A 1 189 ? -13.406 26.953 3.92 1 98.38 189 GLY A N 1
ATOM 1516 C CA . GLY A 1 189 ? -13.648 25.719 4.645 1 98.38 189 GLY A CA 1
ATOM 1517 C C . GLY A 1 189 ? -12.742 25.547 5.848 1 98.38 189 GLY A C 1
ATOM 1518 O O . GLY A 1 189 ? -11.641 26.078 5.883 1 98.38 189 GLY A O 1
ATOM 1519 N N . ARG A 1 190 ? -13.25 24.812 6.762 1 98.44 190 ARG A N 1
ATOM 1520 C CA . ARG A 1 190 ? -12.516 24.5 7.984 1 98.44 190 ARG A CA 1
ATOM 1521 C C . ARG A 1 190 ? -12.773 23.062 8.422 1 98.44 190 ARG A C 1
ATOM 1523 O O . ARG A 1 190 ? -13.867 22.531 8.234 1 98.44 190 ARG A O 1
ATOM 1530 N N . GLY A 1 191 ? -11.742 22.406 8.922 1 98.25 191 GLY A N 1
ATOM 1531 C CA . GLY A 1 191 ? -11.836 21.078 9.516 1 98.25 191 GLY A CA 1
ATOM 1532 C C . GLY A 1 191 ? -10.961 20.922 10.75 1 98.25 191 GLY A C 1
ATOM 1533 O O . GLY A 1 191 ? -9.867 21.484 10.82 1 98.25 191 GLY A O 1
ATOM 1534 N N . CYS A 1 192 ? -11.508 20.172 11.695 1 97.75 192 CYS A N 1
ATOM 1535 C CA . CYS A 1 192 ? -10.781 20 12.945 1 97.75 192 CYS A CA 1
ATOM 1536 C C . CYS A 1 192 ? -10.812 18.547 13.406 1 97.75 192 CYS A C 1
ATOM 1538 O O . CYS A 1 192 ? -11.859 17.906 13.344 1 97.75 192 CYS A O 1
ATOM 1540 N N . TYR A 1 193 ? -9.68 18.062 13.742 1 96.44 193 TYR A N 1
ATOM 1541 C CA . TYR A 1 193 ? -9.508 16.766 14.383 1 96.44 193 TYR A CA 1
ATOM 1542 C C . TYR A 1 193 ? -8.102 16.625 14.953 1 96.44 193 TYR A C 1
ATOM 1544 O O . TYR A 1 193 ? -7.141 16.422 14.203 1 96.44 193 TYR A O 1
ATOM 1552 N N . LYS A 1 194 ? -7.914 16.578 16.156 1 94.38 194 LYS A N 1
ATOM 1553 C CA . LYS A 1 194 ? -6.617 16.719 16.812 1 94.38 194 LYS A CA 1
ATOM 1554 C C . LYS A 1 194 ? -5.828 15.414 16.75 1 94.38 194 LYS A C 1
ATOM 1556 O O . LYS A 1 194 ? -4.594 15.43 16.703 1 94.38 194 LYS A O 1
ATOM 1561 N N . LEU A 1 195 ? -6.5 14.422 16.703 1 91.19 195 LEU A N 1
ATOM 1562 C CA . LEU A 1 195 ? -5.836 13.133 16.875 1 91.19 195 LEU A CA 1
ATOM 1563 C C . LEU A 1 195 ? -5.188 12.688 15.57 1 91.19 195 LEU A C 1
ATOM 1565 O O . LEU A 1 195 ? -4.242 11.891 15.578 1 91.19 195 LEU A O 1
ATOM 1569 N N . LYS A 1 196 ? -5.676 13.109 14.453 1 95.31 196 LYS A N 1
ATOM 1570 C CA . LYS A 1 196 ? -5.16 12.695 13.148 1 95.31 196 LYS A CA 1
ATOM 1571 C C . LYS A 1 196 ? -5.336 13.797 12.109 1 95.31 196 LYS A C 1
ATOM 1573 O O . LYS A 1 196 ? -6.461 14.094 11.703 1 95.31 196 LYS A O 1
ATOM 1578 N N . LYS A 1 197 ? -4.27 14.289 11.625 1 97.38 197 LYS A N 1
ATOM 1579 C CA . LYS A 1 197 ? -4.25 15.461 10.758 1 97.38 197 LYS A CA 1
ATOM 1580 C C . LYS A 1 197 ? -5.074 15.234 9.5 1 97.38 197 LYS A C 1
ATOM 1582 O O . LYS A 1 197 ? -5.809 16.125 9.062 1 97.38 197 LYS A O 1
ATOM 1587 N N . ILE A 1 198 ? -4.941 14.055 8.898 1 97.56 198 ILE A N 1
ATOM 1588 C CA . ILE A 1 198 ? -5.582 13.781 7.617 1 97.56 198 ILE A CA 1
ATOM 1589 C C . ILE A 1 198 ? -7.098 13.93 7.758 1 97.56 198 ILE A C 1
ATOM 1591 O O . ILE A 1 198 ? -7.773 14.359 6.82 1 97.56 198 ILE A O 1
ATOM 1595 N N . ILE A 1 199 ? -7.645 13.602 8.859 1 97.19 199 ILE A N 1
ATOM 1596 C CA . ILE A 1 199 ? -9.078 13.734 9.078 1 97.19 199 ILE A CA 1
ATOM 1597 C C . ILE A 1 199 ? -9.469 15.219 9.062 1 97.19 199 ILE A C 1
ATOM 1599 O O . ILE A 1 199 ? -10.477 15.594 8.461 1 97.19 199 ILE A O 1
ATOM 1603 N N . ALA A 1 200 ? -8.633 16.031 9.711 1 98.31 200 ALA A N 1
ATOM 1604 C CA . ALA A 1 200 ? -8.852 17.469 9.68 1 98.31 200 ALA A CA 1
ATOM 1605 C C . ALA A 1 200 ? -8.797 18 8.25 1 98.31 200 ALA A C 1
ATOM 1607 O O . ALA A 1 200 ? -9.617 18.844 7.867 1 98.31 200 ALA A O 1
ATOM 1608 N N . VAL A 1 201 ? -7.918 17.516 7.527 1 98.56 201 VAL A N 1
ATOM 1609 C CA . VAL A 1 201 ? -7.75 17.922 6.137 1 98.56 201 VAL A CA 1
ATOM 1610 C C . VAL A 1 201 ? -8.992 17.547 5.336 1 98.56 201 VAL A C 1
ATOM 1612 O O . VAL A 1 201 ? -9.531 18.375 4.586 1 98.56 201 VAL A O 1
ATOM 1615 N N . ASN A 1 202 ? -9.453 16.359 5.504 1 98.44 202 ASN A N 1
ATOM 1616 C CA . ASN A 1 202 ? -10.633 15.883 4.789 1 98.44 202 ASN A CA 1
ATOM 1617 C C . ASN A 1 202 ? -11.875 16.703 5.152 1 98.44 202 ASN A C 1
ATOM 1619 O O . ASN A 1 202 ? -12.648 17.078 4.277 1 98.44 202 ASN A O 1
ATOM 1623 N N . ARG A 1 203 ? -11.992 16.922 6.371 1 98.19 203 ARG A N 1
ATOM 1624 C CA . ARG A 1 203 ? -13.133 17.688 6.848 1 98.19 203 ARG A CA 1
ATOM 1625 C C . ARG A 1 203 ? -13.094 19.109 6.312 1 98.19 203 ARG A C 1
ATOM 1627 O O . ARG A 1 203 ? -14.125 19.672 5.938 1 98.19 203 ARG A O 1
ATOM 1634 N N . ALA A 1 204 ? -11.922 19.688 6.281 1 98.69 204 ALA A N 1
ATOM 1635 C CA . ALA A 1 204 ? -11.766 21.031 5.727 1 98.69 204 ALA A CA 1
ATOM 1636 C C . ALA A 1 204 ? -12.141 21.047 4.246 1 98.69 204 ALA A C 1
ATOM 1638 O O . ALA A 1 204 ? -12.852 21.953 3.797 1 98.69 204 ALA A O 1
ATOM 1639 N N . ALA A 1 205 ? -11.688 20.062 3.58 1 98.56 205 ALA A N 1
ATOM 1640 C CA . ALA A 1 205 ? -11.984 19.984 2.152 1 98.56 205 ALA A CA 1
ATOM 1641 C C . ALA A 1 205 ? -13.477 19.812 1.909 1 98.56 205 ALA A C 1
ATOM 1643 O O . ALA A 1 205 ? -14.039 20.438 1.005 1 98.56 205 ALA A O 1
ATOM 1644 N N . ASP A 1 206 ? -14.078 18.984 2.631 1 98.06 206 ASP A N 1
ATOM 1645 C CA . ASP A 1 206 ? -15.516 18.766 2.51 1 98.06 206 ASP A CA 1
ATOM 1646 C C . ASP A 1 206 ? -16.297 20.047 2.799 1 98.06 206 ASP A C 1
ATOM 1648 O O . ASP A 1 206 ? -17.219 20.406 2.062 1 98.06 206 ASP A O 1
ATOM 1652 N N . ASP A 1 207 ? -15.922 20.719 3.859 1 98.25 207 ASP A N 1
ATOM 1653 C CA . ASP A 1 207 ? -16.531 22 4.23 1 98.25 207 ASP A CA 1
ATOM 1654 C C . ASP A 1 207 ? -16.359 23.031 3.121 1 98.25 207 ASP A C 1
ATOM 1656 O O . ASP A 1 207 ? -17.312 23.703 2.736 1 98.25 207 ASP A O 1
ATOM 1660 N N . ALA A 1 208 ? -15.203 23.062 2.629 1 98.5 208 ALA A N 1
ATOM 1661 C CA . ALA A 1 208 ? -14.906 24.016 1.554 1 98.5 208 ALA A CA 1
ATOM 1662 C C . ALA A 1 208 ? -15.734 23.703 0.312 1 98.5 208 ALA A C 1
ATOM 1664 O O . ALA A 1 208 ? -16.266 24.625 -0.328 1 98.5 208 ALA A O 1
ATOM 1665 N N . TYR A 1 209 ? -15.812 22.469 0.022 1 98.19 209 TYR A N 1
ATOM 1666 C CA . TYR A 1 209 ? -16.594 22.078 -1.146 1 98.19 209 TYR A CA 1
ATOM 1667 C C . TYR A 1 209 ? -18.047 22.5 -1.002 1 98.19 209 TYR A C 1
ATOM 1669 O O . TYR A 1 209 ? -18.625 23.078 -1.93 1 98.19 209 TYR A O 1
ATOM 1677 N N . LYS A 1 210 ? -18.625 22.219 0.133 1 97.31 210 LYS A N 1
ATOM 1678 C CA . LYS A 1 210 ? -20.016 22.562 0.394 1 97.31 210 LYS A CA 1
ATOM 1679 C C . LYS A 1 210 ? -20.234 24.062 0.316 1 97.31 210 LYS A C 1
ATOM 1681 O O . LYS A 1 210 ? -21.25 24.531 -0.235 1 97.31 210 LYS A O 1
ATOM 1686 N N . ASN A 1 211 ? -19.328 24.781 0.807 1 97.19 211 ASN A N 1
ATOM 1687 C CA . ASN A 1 211 ? -19.453 26.234 0.863 1 97.19 211 ASN A CA 1
ATOM 1688 C C . ASN A 1 211 ? -19.25 26.875 -0.51 1 97.19 211 ASN A C 1
ATOM 1690 O O . ASN A 1 211 ? -19.891 27.875 -0.837 1 97.19 211 ASN A O 1
ATOM 1694 N N . GLN A 1 212 ? -18.359 26.281 -1.196 1 96.12 212 GLN A N 1
ATOM 1695 C CA . GLN A 1 212 ? -17.969 26.891 -2.467 1 96.12 212 GLN A CA 1
ATOM 1696 C C . GLN A 1 212 ? -18.875 26.422 -3.598 1 96.12 212 GLN A C 1
ATOM 1698 O O . GLN A 1 212 ? -19.219 27.203 -4.5 1 96.12 212 GLN A O 1
ATOM 1703 N N . PHE A 1 213 ? -19.312 25.141 -3.479 1 94.5 213 PHE A N 1
ATOM 1704 C CA . PHE A 1 213 ? -19.984 24.562 -4.637 1 94.5 213 PHE A CA 1
ATOM 1705 C C . PHE A 1 213 ? -21.359 24.031 -4.258 1 94.5 213 PHE A C 1
ATOM 1707 O O . PHE A 1 213 ? -22.141 23.641 -5.129 1 94.5 213 PHE A O 1
ATOM 1714 N N . GLY A 1 214 ? -21.719 23.656 -3.029 1 84.94 214 GLY A N 1
ATOM 1715 C CA . GLY A 1 214 ? -22.969 23.062 -2.58 1 84.94 214 GLY A CA 1
ATOM 1716 C C . GLY A 1 214 ? -24.188 23.922 -2.889 1 84.94 214 GLY A C 1
ATOM 1717 O O . GLY A 1 214 ? -25.25 23.406 -3.209 1 84.94 214 GLY A O 1
ATOM 1718 N N . ASN A 1 215 ? -24.219 25.219 -2.416 1 65.25 215 ASN A N 1
ATOM 1719 C CA . ASN A 1 215 ? -25.406 26.031 -2.67 1 65.25 215 ASN A CA 1
ATOM 1720 C C . ASN A 1 215 ? -25.734 26.109 -4.16 1 65.25 215 ASN A C 1
ATOM 1722 O O . ASN A 1 215 ? -26.828 26.516 -4.543 1 65.25 215 ASN A O 1
ATOM 1726 N N . LYS A 1 216 ? -24.969 25.844 -5.086 1 51.91 216 LYS A N 1
ATOM 1727 C CA . LYS A 1 216 ? -25.234 26 -6.512 1 51.91 216 LYS A CA 1
ATOM 1728 C C . LYS A 1 216 ? -25.984 24.797 -7.062 1 51.91 216 LYS A C 1
ATOM 1730 O O . LYS A 1 216 ? -26.484 24.828 -8.195 1 51.91 216 LYS A O 1
ATOM 1735 N N . GLU A 1 217 ? -25.844 23.641 -6.504 1 46.62 217 GLU A N 1
ATOM 1736 C CA . GLU A 1 217 ? -26.609 22.5 -7.016 1 46.62 217 GLU A CA 1
ATOM 1737 C C . GLU A 1 217 ? -28.094 22.656 -6.762 1 46.62 217 GLU A C 1
ATOM 1739 O O . GLU A 1 217 ? -28.922 21.984 -7.387 1 46.62 217 GLU A O 1
ATOM 1744 N N . GLY A 1 218 ? -28.531 23.406 -5.781 1 41.44 218 GLY A N 1
ATOM 1745 C CA . GLY A 1 218 ? -29.953 23.609 -5.574 1 41.44 218 GLY A CA 1
ATOM 1746 C C . GLY A 1 218 ? -30.594 24.484 -6.633 1 41.44 218 GLY A C 1
ATOM 1747 O O . GLY A 1 218 ? -31.797 24.734 -6.594 1 41.44 218 GLY A O 1
ATOM 1748 N N . GLY A 1 219 ? -29.859 25.391 -7.309 1 35.34 219 GLY A N 1
ATOM 1749 C CA . GLY A 1 219 ? -30.594 26.328 -8.156 1 35.34 219 GLY A CA 1
ATOM 1750 C C . GLY A 1 219 ? -31.281 25.656 -9.328 1 35.34 219 GLY A C 1
ATOM 1751 O O . GLY A 1 219 ? -31.906 26.312 -10.148 1 35.34 219 GLY A O 1
ATOM 1752 N N . ILE A 1 220 ? -30.906 24.469 -9.758 1 35.72 220 ILE A N 1
ATOM 1753 C CA . ILE A 1 220 ? -31.641 24.094 -10.969 1 35.72 220 ILE A CA 1
ATOM 1754 C C . ILE A 1 220 ? -33.031 23.609 -10.594 1 35.72 220 ILE A C 1
ATOM 1756 O O . ILE A 1 220 ? -33.812 23.203 -11.469 1 35.72 220 ILE A O 1
ATOM 1760 N N . GLY A 1 221 ? -33.312 23.344 -9.305 1 27.83 221 GLY A N 1
ATOM 1761 C CA . GLY A 1 221 ? -34.656 22.875 -9.164 1 27.83 221 GLY A CA 1
ATOM 1762 C C . GLY A 1 221 ? -35.688 23.969 -9.32 1 27.83 221 GLY A C 1
ATOM 1763 O O . GLY A 1 221 ? -36.844 23.703 -9.719 1 27.83 221 GLY A O 1
ATOM 1764 N N . ALA A 1 222 ? -35.594 25.234 -8.938 1 25.17 222 ALA A N 1
ATOM 1765 C CA . ALA A 1 222 ? -36.906 25.859 -8.953 1 25.17 222 ALA A CA 1
ATOM 1766 C C . ALA A 1 222 ? -37.25 26.328 -10.367 1 25.17 222 ALA A C 1
ATOM 1768 O O . ALA A 1 222 ? -36.406 26.703 -11.148 1 25.17 222 ALA A O 1
ATOM 1769 N N . MET B 1 1 ? -5.195 -12.75 -24.578 1 90.75 1 MET B N 1
ATOM 1770 C CA . MET B 1 1 ? -4.82 -12.422 -23.203 1 90.75 1 MET B CA 1
ATOM 1771 C C . MET B 1 1 ? -3.334 -12.094 -23.109 1 90.75 1 MET B C 1
ATOM 1773 O O . MET B 1 1 ? -2.955 -11.078 -22.516 1 90.75 1 MET B O 1
ATOM 1777 N N . LEU B 1 2 ? -2.547 -12.938 -23.719 1 89 2 LEU B N 1
ATOM 1778 C CA . LEU B 1 2 ? -1.112 -12.68 -23.688 1 89 2 LEU B CA 1
ATOM 1779 C C . LEU B 1 2 ? -0.781 -11.367 -24.406 1 89 2 LEU B C 1
ATOM 1781 O O . LEU B 1 2 ? 0.082 -10.609 -23.938 1 89 2 LEU B O 1
ATOM 1785 N N . LYS B 1 3 ? -1.496 -11.109 -25.469 1 91.75 3 LYS B N 1
ATOM 1786 C CA . LYS B 1 3 ? -1.315 -9.836 -26.156 1 91.75 3 LYS B CA 1
ATOM 1787 C C . LYS B 1 3 ? -1.666 -8.664 -25.25 1 91.75 3 LYS B C 1
ATOM 1789 O O . LYS B 1 3 ? -0.931 -7.676 -25.203 1 91.75 3 LYS B O 1
ATOM 1794 N N . GLU B 1 4 ? -2.707 -8.797 -24.609 1 93.44 4 GLU B N 1
ATOM 1795 C CA . GLU B 1 4 ? -3.139 -7.773 -23.656 1 93.44 4 GLU B CA 1
ATOM 1796 C C . GLU B 1 4 ? -2.113 -7.59 -22.531 1 93.44 4 GLU B C 1
ATOM 1798 O O . GLU B 1 4 ? -1.793 -6.465 -22.156 1 93.44 4 GLU B O 1
ATOM 1803 N N . ALA B 1 5 ? -1.546 -8.672 -22.062 1 95.69 5 ALA B N 1
ATOM 1804 C CA . ALA B 1 5 ? -0.627 -8.68 -20.922 1 95.69 5 ALA B CA 1
ATOM 1805 C C . ALA B 1 5 ? 0.649 -7.906 -21.234 1 95.69 5 ALA B C 1
ATOM 1807 O O . ALA B 1 5 ? 1.377 -7.492 -20.328 1 95.69 5 ALA B O 1
ATOM 1808 N N . PHE B 1 6 ? 0.87 -7.68 -22.531 1 96.06 6 PHE B N 1
ATOM 1809 C CA . PHE B 1 6 ? 2.111 -7.027 -22.938 1 96.06 6 PHE B CA 1
ATOM 1810 C C . PHE B 1 6 ? 1.825 -5.77 -23.75 1 96.06 6 PHE B C 1
ATOM 1812 O O . PHE B 1 6 ? 2.66 -5.332 -24.531 1 96.06 6 PHE B O 1
ATOM 1819 N N . THR B 1 7 ? 0.686 -5.191 -23.531 1 94.81 7 THR B N 1
ATOM 1820 C CA . THR B 1 7 ? 0.331 -3.982 -24.266 1 94.81 7 THR B CA 1
ATOM 1821 C C . THR B 1 7 ? 0.248 -2.781 -23.328 1 94.81 7 THR B C 1
ATOM 1823 O O . THR B 1 7 ? -0.578 -2.758 -22.422 1 94.81 7 THR B O 1
ATOM 1826 N N . HIS B 1 8 ? 1.092 -1.878 -23.516 1 92.62 8 HIS B N 1
ATOM 1827 C CA . HIS B 1 8 ? 1.065 -0.625 -22.766 1 92.62 8 HIS B CA 1
ATOM 1828 C C . HIS B 1 8 ? -0.082 0.267 -23.234 1 92.62 8 HIS B C 1
ATOM 1830 O O . HIS B 1 8 ? -0.481 0.22 -24.406 1 92.62 8 HIS B O 1
ATOM 1836 N N . ALA B 1 9 ? -0.53 1.147 -22.406 1 90.06 9 ALA B N 1
ATOM 1837 C CA . ALA B 1 9 ? -1.662 2.023 -22.688 1 90.06 9 ALA B CA 1
ATOM 1838 C C . ALA B 1 9 ? -1.349 2.965 -23.859 1 90.06 9 ALA B C 1
ATOM 1840 O O . ALA B 1 9 ? -2.25 3.377 -24.594 1 90.06 9 ALA B O 1
ATOM 1841 N N . SER B 1 10 ? -0.098 3.283 -24.062 1 87.69 10 SER B N 1
ATOM 1842 C CA . SER B 1 10 ? 0.31 4.211 -25.109 1 87.69 10 SER B CA 1
ATOM 1843 C C . SER B 1 10 ? 0.133 3.59 -26.5 1 87.69 10 SER B C 1
ATOM 1845 O O . SER B 1 10 ? 0.133 4.297 -27.5 1 87.69 10 SER B O 1
ATOM 1847 N N . TYR B 1 11 ? 0.134 2.283 -26.625 1 88.44 11 TYR B N 1
ATOM 1848 C CA . TYR B 1 11 ? 0.076 1.581 -27.891 1 88.44 11 TYR B CA 1
ATOM 1849 C C . TYR B 1 11 ? -1.263 1.814 -28.594 1 88.44 11 TYR B C 1
ATOM 1851 O O . TYR B 1 11 ? -1.361 1.72 -29.812 1 88.44 11 TYR B O 1
ATOM 1859 N N . LYS B 1 12 ? -2.289 2.281 -27.938 1 80.25 12 LYS B N 1
ATOM 1860 C CA . LYS B 1 12 ? -3.633 2.482 -28.469 1 80.25 12 LYS B CA 1
ATOM 1861 C C . LYS B 1 12 ? -4.078 1.285 -29.297 1 80.25 12 LYS B C 1
ATOM 1863 O O . LYS B 1 12 ? -4.32 1.413 -30.5 1 80.25 12 LYS B O 1
ATOM 1868 N N . ALA B 1 13 ? -4.191 0.167 -28.719 1 78.06 13 ALA B N 1
ATOM 1869 C CA . ALA B 1 13 ? -4.621 -1.059 -29.375 1 78.06 13 ALA B CA 1
ATOM 1870 C C . ALA B 1 13 ? -6.039 -0.918 -29.922 1 78.06 13 ALA B C 1
ATOM 1872 O O . ALA B 1 13 ? -6.832 -0.128 -29.406 1 78.06 13 ALA B O 1
ATOM 1873 N N . GLU B 1 14 ? -6.363 -1.621 -30.875 1 77.25 14 GLU B N 1
ATOM 1874 C CA . GLU B 1 14 ? -7.664 -1.552 -31.547 1 77.25 14 GLU B CA 1
ATOM 1875 C C . GLU B 1 14 ? -8.797 -1.852 -30.562 1 77.25 14 GLU B C 1
ATOM 1877 O O . GLU B 1 14 ? -9.859 -1.229 -30.625 1 77.25 14 GLU B O 1
ATOM 1882 N N . ASP B 1 15 ? -8.516 -2.701 -29.641 1 78.75 15 ASP B N 1
ATOM 1883 C CA . ASP B 1 15 ? -9.562 -3.1 -28.719 1 78.75 15 ASP B CA 1
ATOM 1884 C C . ASP B 1 15 ? -9.523 -2.248 -27.453 1 78.75 15 ASP B C 1
ATOM 1886 O O . ASP B 1 15 ? -10.367 -2.404 -26.562 1 78.75 15 ASP B O 1
ATOM 1890 N N . GLY B 1 16 ? -8.539 -1.402 -27.406 1 80.88 16 GLY B N 1
ATOM 1891 C CA . GLY B 1 16 ? -8.453 -0.461 -26.297 1 80.88 16 GLY B CA 1
ATOM 1892 C C . GLY B 1 16 ? -7.941 -1.091 -25.016 1 80.88 16 GLY B C 1
ATOM 1893 O O . GLY B 1 16 ? -7.988 -0.47 -23.953 1 80.88 16 GLY B O 1
ATOM 1894 N N . LEU B 1 17 ? -7.395 -2.289 -25.156 1 89 17 LEU B N 1
ATOM 1895 C CA . LEU B 1 17 ? -6.984 -3.004 -23.953 1 89 17 LEU B CA 1
ATOM 1896 C C . LEU B 1 17 ? -5.504 -2.781 -23.672 1 89 17 LEU B C 1
ATOM 1898 O O . LEU B 1 17 ? -4.688 -2.736 -24.594 1 89 17 LEU B O 1
ATOM 1902 N N . SER B 1 18 ? -5.16 -2.514 -22.469 1 94.62 18 SER B N 1
ATOM 1903 C CA . SER B 1 18 ? -3.791 -2.471 -21.969 1 94.62 18 SER B CA 1
ATOM 1904 C C . SER B 1 18 ? -3.574 -3.496 -20.859 1 94.62 18 SER B C 1
ATOM 1906 O O . SER B 1 18 ? -4.523 -4.148 -20.422 1 94.62 18 SER B O 1
ATOM 1908 N N . TYR B 1 19 ? -2.352 -3.576 -20.5 1 96.81 19 TYR B N 1
ATOM 1909 C CA . TYR B 1 19 ? -2.031 -4.605 -19.516 1 96.81 19 TYR B CA 1
ATOM 1910 C C . TYR B 1 19 ? -2.496 -4.195 -18.125 1 96.81 19 TYR B C 1
ATOM 1912 O O . TYR B 1 19 ? -2.424 -4.984 -17.172 1 96.81 19 TYR B O 1
ATOM 1920 N N . GLU B 1 20 ? -3.08 -3.072 -17.922 1 97.62 20 GLU B N 1
ATOM 1921 C CA . GLU B 1 20 ? -3.252 -2.449 -16.609 1 97.62 20 GLU B CA 1
ATOM 1922 C C . GLU B 1 20 ? -4.262 -3.217 -15.766 1 97.62 20 GLU B C 1
ATOM 1924 O O . GLU B 1 20 ? -4.078 -3.371 -14.555 1 97.62 20 GLU B O 1
ATOM 1929 N N . ARG B 1 21 ? -5.332 -3.711 -16.359 1 97.62 21 ARG B N 1
ATOM 1930 C CA . ARG B 1 21 ? -6.309 -4.477 -15.594 1 97.62 21 ARG B CA 1
ATOM 1931 C C . ARG B 1 21 ? -5.734 -5.824 -15.164 1 97.62 21 ARG B C 1
ATOM 1933 O O . ARG B 1 21 ? -5.973 -6.277 -14.039 1 97.62 21 ARG B O 1
ATOM 1940 N N . LEU B 1 22 ? -4.973 -6.426 -16.047 1 98.19 22 LEU B N 1
ATOM 1941 C CA . LEU B 1 22 ? -4.301 -7.676 -15.711 1 98.19 22 LEU B CA 1
ATOM 1942 C C . LEU B 1 22 ? -3.248 -7.453 -14.633 1 98.19 22 LEU B C 1
ATOM 1944 O O . LEU B 1 22 ? -3.07 -8.289 -13.75 1 98.19 22 LEU B O 1
ATOM 1948 N N . GLU B 1 23 ? -2.553 -6.316 -14.734 1 98.69 23 GLU B N 1
ATOM 1949 C CA . GLU B 1 23 ? -1.593 -5.922 -13.711 1 98.69 23 GLU B CA 1
ATOM 1950 C C . GLU B 1 23 ? -2.262 -5.801 -12.344 1 98.69 23 GLU B C 1
ATOM 1952 O O . GLU B 1 23 ? -1.726 -6.273 -11.344 1 98.69 23 GLU B O 1
ATOM 1957 N N . TYR B 1 24 ? -3.428 -5.234 -12.359 1 98.56 24 TYR B N 1
ATOM 1958 C CA . TYR B 1 24 ? -4.23 -5.066 -11.148 1 98.56 24 TYR B CA 1
ATOM 1959 C C . TYR B 1 24 ? -4.535 -6.414 -10.508 1 98.56 24 TYR B C 1
ATOM 1961 O O . TYR B 1 24 ? -4.301 -6.609 -9.32 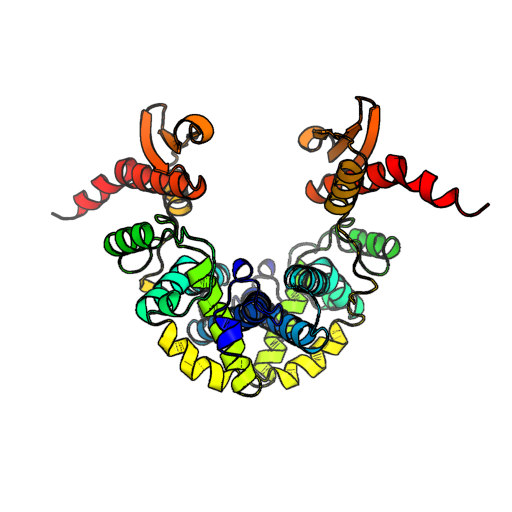1 98.56 24 TYR B O 1
ATOM 1969 N N . LEU B 1 25 ? -4.984 -7.32 -11.258 1 98.69 25 LEU B N 1
ATOM 1970 C CA . LEU B 1 25 ? -5.289 -8.664 -10.766 1 98.69 25 LEU B CA 1
ATOM 1971 C C . LEU B 1 25 ? -4.012 -9.391 -10.359 1 98.69 25 LEU B C 1
ATOM 1973 O O . LEU B 1 25 ? -3.947 -9.984 -9.281 1 98.69 25 LEU B O 1
ATOM 1977 N N . GLY B 1 26 ? -3.016 -9.32 -11.219 1 98.81 26 GLY B N 1
ATOM 1978 C CA . GLY B 1 26 ? -1.751 -10 -10.977 1 98.81 26 GLY B CA 1
ATOM 1979 C C . GLY B 1 26 ? -1.059 -9.539 -9.711 1 98.81 26 GLY B C 1
ATOM 1980 O O . GLY B 1 26 ? -0.433 -10.344 -9.008 1 98.81 26 GLY B O 1
ATOM 1981 N N . ASP B 1 27 ? -1.166 -8.273 -9.453 1 98.69 27 ASP B N 1
ATOM 1982 C CA . ASP B 1 27 ? -0.589 -7.723 -8.234 1 98.69 27 ASP B CA 1
ATOM 1983 C C . ASP B 1 27 ? -1.189 -8.383 -6.996 1 98.69 27 ASP B C 1
ATOM 1985 O O . ASP B 1 27 ? -0.464 -8.758 -6.07 1 98.69 27 ASP B O 1
ATOM 1989 N N . SER B 1 28 ? -2.477 -8.539 -6.941 1 98.75 28 SER B N 1
ATOM 1990 C CA . SER B 1 28 ? -3.141 -9.156 -5.797 1 98.75 28 SER B CA 1
ATOM 1991 C C . SER B 1 28 ? -2.775 -10.633 -5.68 1 98.75 28 SER B C 1
ATOM 1993 O O . SER B 1 28 ? -2.605 -11.148 -4.574 1 98.75 28 SER B O 1
ATOM 1995 N N . VAL B 1 29 ? -2.637 -11.32 -6.797 1 98.88 29 VAL B N 1
ATOM 1996 C CA . VAL B 1 29 ? -2.246 -12.727 -6.824 1 98.88 29 VAL B CA 1
ATOM 1997 C C . VAL B 1 29 ? -0.839 -12.883 -6.254 1 98.88 29 VAL B C 1
ATOM 1999 O O . VAL B 1 29 ? -0.617 -13.688 -5.348 1 98.88 29 VAL B O 1
ATOM 2002 N N . LEU B 1 30 ? 0.009 -12.102 -6.766 1 98.88 30 LEU B N 1
ATOM 2003 C CA . LEU B 1 30 ? 1.417 -12.172 -6.391 1 98.88 30 LEU B CA 1
ATOM 2004 C C . LEU B 1 30 ? 1.6 -11.898 -4.902 1 98.88 30 LEU B C 1
ATOM 2006 O O . LEU B 1 30 ? 2.295 -12.641 -4.207 1 98.88 30 LEU B O 1
ATOM 2010 N N . ASN B 1 31 ? 0.978 -10.875 -4.406 1 98.69 31 ASN B N 1
ATOM 2011 C CA . ASN B 1 31 ? 1.097 -10.5 -2.998 1 98.69 31 ASN B CA 1
ATOM 2012 C C . ASN B 1 31 ? 0.591 -11.617 -2.084 1 98.69 31 ASN B C 1
ATOM 2014 O O . ASN B 1 31 ? 1.209 -11.906 -1.059 1 98.69 31 ASN B O 1
ATOM 2018 N N . HIS B 1 32 ? -0.463 -12.188 -2.494 1 98.81 32 HIS B N 1
ATOM 2019 C CA . HIS B 1 32 ? -0.995 -13.266 -1.67 1 98.81 32 HIS B CA 1
ATOM 2020 C C . HIS B 1 32 ? -0.094 -14.492 -1.725 1 98.81 32 HIS B C 1
ATOM 2022 O O . HIS B 1 32 ? 0.164 -15.125 -0.697 1 98.81 32 HIS B O 1
ATOM 2028 N N . LEU B 1 33 ? 0.389 -14.852 -2.914 1 98.75 33 LEU B N 1
ATOM 2029 C CA . LEU B 1 33 ? 1.251 -16.016 -3.066 1 98.75 33 LEU B CA 1
ATOM 2030 C C . LEU B 1 33 ? 2.48 -15.906 -2.172 1 98.75 33 LEU B C 1
ATOM 2032 O O . LEU B 1 33 ? 2.826 -16.859 -1.463 1 98.75 33 LEU B O 1
ATOM 2036 N N . ILE B 1 34 ? 3.055 -14.766 -2.162 1 98.81 34 ILE B N 1
ATOM 2037 C CA . ILE B 1 34 ? 4.293 -14.57 -1.416 1 98.81 34 ILE B CA 1
ATOM 2038 C C . ILE B 1 34 ? 3.982 -14.477 0.077 1 98.81 34 ILE B C 1
ATOM 2040 O O . ILE B 1 34 ? 4.723 -15.008 0.905 1 98.81 34 ILE B O 1
ATOM 2044 N N . ALA B 1 35 ? 2.906 -13.797 0.431 1 98.75 35 ALA B N 1
ATOM 2045 C CA . ALA B 1 35 ? 2.496 -13.727 1.831 1 98.75 35 ALA B CA 1
ATOM 2046 C C . ALA B 1 35 ? 2.248 -15.117 2.4 1 98.75 35 ALA B C 1
ATOM 2048 O O . ALA B 1 35 ? 2.721 -15.445 3.492 1 98.75 35 ALA B O 1
ATOM 2049 N N . LYS B 1 36 ? 1.512 -15.914 1.643 1 98.62 36 LYS B N 1
ATOM 2050 C CA . LYS B 1 36 ? 1.219 -17.281 2.07 1 98.62 36 LYS B CA 1
ATOM 2051 C C . LYS B 1 36 ? 2.498 -18.094 2.209 1 98.62 36 LYS B C 1
ATOM 2053 O O . LYS B 1 36 ? 2.676 -18.812 3.193 1 98.62 36 LYS B O 1
ATOM 2058 N N . LEU B 1 37 ? 3.367 -17.984 1.257 1 98.38 37 LEU B N 1
ATOM 2059 C CA . LEU B 1 37 ? 4.641 -18.703 1.277 1 98.38 37 LEU B CA 1
ATOM 2060 C C . LEU B 1 37 ? 5.426 -18.375 2.545 1 98.38 37 LEU B C 1
ATOM 2062 O O . LEU B 1 37 ? 5.832 -19.281 3.277 1 98.38 37 LEU B O 1
ATOM 2066 N N . HIS B 1 38 ? 5.602 -17.109 2.824 1 98.62 38 HIS B N 1
ATOM 2067 C CA . HIS B 1 38 ? 6.418 -16.672 3.951 1 98.62 38 HIS B CA 1
ATOM 2068 C C . HIS B 1 38 ? 5.754 -17.016 5.277 1 98.62 38 HIS B C 1
ATOM 2070 O O . HIS B 1 38 ? 6.43 -17.406 6.234 1 98.62 38 HIS B O 1
ATOM 2076 N N . TYR B 1 39 ? 4.473 -16.828 5.301 1 98.31 39 TYR B N 1
ATOM 2077 C CA . TYR B 1 39 ? 3.736 -17.188 6.512 1 98.31 39 TYR B CA 1
ATOM 2078 C C . TYR B 1 39 ? 3.963 -18.641 6.875 1 98.31 39 TYR B C 1
ATOM 2080 O O . TYR B 1 39 ? 4.133 -18.984 8.047 1 98.31 39 TYR B O 1
ATOM 2088 N N . THR B 1 40 ? 3.963 -19.5 5.875 1 97.44 40 THR B N 1
ATOM 2089 C CA . THR B 1 40 ? 4.062 -20.938 6.062 1 97.44 40 THR B CA 1
ATOM 2090 C C . THR B 1 40 ? 5.504 -21.359 6.34 1 97.44 40 THR B C 1
ATOM 2092 O O . THR B 1 40 ? 5.766 -22.141 7.246 1 97.44 40 THR B O 1
ATOM 2095 N N . LEU B 1 41 ? 6.465 -20.797 5.645 1 97.56 41 LEU B N 1
ATOM 2096 C CA . LEU B 1 41 ? 7.867 -21.188 5.723 1 97.56 41 LEU B CA 1
ATOM 2097 C C . LEU B 1 41 ? 8.508 -20.672 7 1 97.56 41 LEU B C 1
ATOM 2099 O O . LEU B 1 41 ? 9.367 -21.328 7.586 1 97.56 41 LEU B O 1
ATOM 2103 N N . TYR B 1 42 ? 8.109 -19.5 7.383 1 97.88 42 TYR B N 1
ATOM 2104 C CA . TYR B 1 42 ? 8.758 -18.844 8.508 1 97.88 42 TYR B CA 1
ATOM 2105 C C . TYR B 1 42 ? 7.785 -18.656 9.672 1 97.88 42 TYR B C 1
ATOM 2107 O O . TYR B 1 42 ? 7.406 -17.531 10.008 1 97.88 42 TYR B O 1
ATOM 2115 N N . ASN B 1 43 ? 7.551 -19.672 10.398 1 93.38 43 ASN B N 1
ATOM 2116 C CA . ASN B 1 43 ? 6.504 -19.766 11.414 1 93.38 43 ASN B CA 1
ATOM 2117 C C . ASN B 1 43 ? 6.848 -18.922 12.641 1 93.38 43 ASN B C 1
ATOM 2119 O O . ASN B 1 43 ? 5.965 -18.562 13.414 1 93.38 43 ASN B O 1
ATOM 2123 N N . ASN B 1 44 ? 8.148 -18.562 12.805 1 92.25 44 ASN B N 1
ATOM 2124 C CA . ASN B 1 44 ? 8.555 -17.828 14 1 92.25 44 ASN B CA 1
ATOM 2125 C C . ASN B 1 44 ? 8.977 -16.406 13.656 1 92.25 44 ASN B C 1
ATOM 2127 O O . ASN B 1 44 ? 9.43 -15.656 14.523 1 92.25 44 ASN B O 1
ATOM 2131 N N . MET B 1 45 ? 8.766 -16.094 12.43 1 96.06 45 MET B N 1
ATOM 2132 C CA . MET B 1 45 ? 9.172 -14.75 12.016 1 96.06 45 MET B CA 1
ATOM 2133 C C . MET B 1 45 ? 8.148 -13.711 12.461 1 96.06 45 MET B C 1
ATOM 2135 O O . MET B 1 45 ? 6.945 -13.93 12.336 1 96.06 45 MET B O 1
ATOM 2139 N N . ALA B 1 46 ? 8.594 -12.57 12.969 1 95.19 46 ALA B N 1
ATOM 2140 C CA . ALA B 1 46 ? 7.73 -11.492 13.438 1 95.19 46 ALA B CA 1
ATOM 2141 C C . ALA B 1 46 ? 6.977 -10.852 12.281 1 95.19 46 ALA B C 1
ATOM 2143 O O . ALA B 1 46 ? 7.469 -10.82 11.148 1 95.19 46 ALA B O 1
ATOM 2144 N N . PRO B 1 47 ? 5.785 -10.297 12.555 1 95.69 47 PRO B N 1
ATOM 2145 C CA . PRO B 1 47 ? 4.965 -9.695 11.492 1 95.69 47 PRO B CA 1
ATOM 2146 C C . PRO B 1 47 ? 5.703 -8.602 10.727 1 95.69 47 PRO B C 1
ATOM 2148 O O . PRO B 1 47 ? 5.59 -8.523 9.5 1 95.69 47 PRO B O 1
ATOM 2151 N N . GLY B 1 48 ? 6.422 -7.781 11.461 1 95.56 48 GLY B N 1
ATOM 2152 C CA . GLY B 1 48 ? 7.184 -6.734 10.805 1 95.56 48 GLY B CA 1
ATOM 2153 C C . GLY B 1 48 ? 8.211 -7.27 9.82 1 95.56 48 GLY B C 1
ATOM 2154 O O . GLY B 1 48 ? 8.391 -6.703 8.742 1 95.56 48 GLY B O 1
ATOM 2155 N N . GLU B 1 49 ? 8.836 -8.336 10.141 1 96.69 49 GLU B N 1
ATOM 2156 C CA . GLU B 1 49 ? 9.828 -8.977 9.289 1 96.69 49 GLU B CA 1
ATOM 2157 C C . GLU B 1 49 ? 9.172 -9.641 8.078 1 96.69 49 GLU B C 1
ATOM 2159 O O . GLU B 1 49 ? 9.711 -9.609 6.973 1 96.69 49 GLU B O 1
ATOM 2164 N N . LEU B 1 50 ? 8.016 -10.266 8.297 1 98.25 50 LEU B N 1
ATOM 2165 C CA . LEU B 1 50 ? 7.258 -10.852 7.199 1 98.25 50 LEU B CA 1
ATOM 2166 C C . LEU B 1 50 ? 6.914 -9.805 6.152 1 98.25 50 LEU B C 1
ATOM 2168 O O . LEU B 1 50 ? 7.07 -10.039 4.953 1 98.25 50 LEU B O 1
ATOM 2172 N N . THR B 1 51 ? 6.516 -8.664 6.684 1 98.19 51 THR B N 1
ATOM 2173 C CA . THR B 1 51 ? 6.133 -7.57 5.801 1 98.19 51 THR B CA 1
ATOM 2174 C C . THR B 1 51 ? 7.324 -7.094 4.977 1 98.19 51 THR B C 1
ATOM 2176 O O . THR B 1 51 ? 7.215 -6.914 3.762 1 98.19 51 THR B O 1
ATOM 2179 N N . ARG B 1 52 ? 8.414 -6.938 5.586 1 97.5 52 ARG B N 1
ATOM 2180 C CA . ARG B 1 52 ? 9.625 -6.492 4.902 1 97.5 52 ARG B CA 1
ATOM 2181 C C . ARG B 1 52 ? 10.086 -7.523 3.875 1 97.5 52 ARG B C 1
ATOM 2183 O O . ARG B 1 52 ? 10.484 -7.168 2.768 1 97.5 52 ARG B O 1
ATOM 2190 N N . LEU B 1 53 ? 10.039 -8.766 4.297 1 98.38 53 LEU B N 1
ATOM 2191 C CA . LEU B 1 53 ? 10.469 -9.852 3.414 1 98.38 53 LEU B CA 1
ATOM 2192 C C . LEU B 1 53 ? 9.562 -9.938 2.186 1 98.38 53 LEU B C 1
ATOM 2194 O O . LEU B 1 53 ? 10.055 -10.078 1.062 1 98.38 53 LEU B O 1
ATOM 2198 N N . ARG B 1 54 ? 8.281 -9.875 2.383 1 98.56 54 ARG B N 1
ATOM 2199 C CA . ARG B 1 54 ? 7.355 -9.875 1.256 1 98.56 54 ARG B CA 1
ATOM 2200 C C . ARG B 1 54 ? 7.633 -8.711 0.314 1 98.56 54 ARG B C 1
ATOM 2202 O O . ARG B 1 54 ? 7.715 -8.891 -0.902 1 98.56 54 ARG B O 1
ATOM 2209 N N . ALA B 1 55 ? 7.773 -7.535 0.891 1 98.19 55 ALA B N 1
ATOM 2210 C CA . ALA B 1 55 ? 8.023 -6.34 0.09 1 98.19 55 ALA B CA 1
ATOM 2211 C C . ALA B 1 55 ? 9.258 -6.516 -0.79 1 98.19 55 ALA B C 1
ATOM 2213 O O . ALA B 1 55 ? 9.234 -6.176 -1.975 1 98.19 55 ALA B O 1
ATOM 2214 N N . ALA B 1 56 ? 10.258 -7.078 -0.265 1 98 56 ALA B N 1
ATOM 2215 C CA . ALA B 1 56 ? 11.516 -7.262 -0.985 1 98 56 ALA B CA 1
ATOM 2216 C C . ALA B 1 56 ? 11.336 -8.227 -2.156 1 98 56 ALA B C 1
ATOM 2218 O O . ALA B 1 56 ? 12.031 -8.109 -3.172 1 98 56 ALA B O 1
ATOM 2219 N N . ASN B 1 57 ? 10.422 -9.125 -1.999 1 98.56 57 ASN B N 1
ATOM 2220 C CA . ASN B 1 57 ? 10.25 -10.164 -3.016 1 98.56 57 ASN B CA 1
ATOM 2221 C C . ASN B 1 57 ? 9.25 -9.734 -4.086 1 98.56 57 ASN B C 1
ATOM 2223 O O . ASN B 1 57 ? 9.156 -10.359 -5.141 1 98.56 57 ASN B O 1
ATOM 2227 N N . VAL B 1 58 ? 8.469 -8.586 -3.814 1 98.62 58 VAL B N 1
ATOM 2228 C CA . VAL B 1 58 ? 7.43 -8.242 -4.777 1 98.62 58 VAL B CA 1
ATOM 2229 C C . VAL B 1 58 ? 7.582 -6.777 -5.195 1 98.62 58 VAL B C 1
ATOM 2231 O O . VAL B 1 58 ? 6.727 -6.234 -5.902 1 98.62 58 VAL B O 1
ATOM 2234 N N . ASP B 1 59 ? 8.641 -6.125 -4.762 1 98.12 59 ASP B N 1
ATOM 2235 C CA . ASP B 1 59 ? 8.781 -4.715 -5.109 1 98.12 59 ASP B CA 1
ATOM 2236 C C . ASP B 1 59 ? 9.164 -4.547 -6.574 1 98.12 59 ASP B C 1
ATOM 2238 O O . ASP B 1 59 ? 9.391 -5.531 -7.281 1 98.12 59 ASP B O 1
ATOM 2242 N N . THR B 1 60 ? 9.172 -3.393 -6.988 1 97.94 60 THR B N 1
ATOM 2243 C CA . THR B 1 60 ? 9.398 -3.064 -8.391 1 97.94 60 THR B CA 1
ATOM 2244 C C . THR B 1 60 ? 10.734 -3.623 -8.875 1 97.94 60 THR B C 1
ATOM 2246 O O . THR B 1 60 ? 10.828 -4.164 -9.977 1 97.94 60 THR B O 1
ATOM 2249 N N . GLU B 1 61 ? 11.742 -3.514 -8.07 1 97.69 61 GLU B N 1
ATOM 2250 C CA . GLU B 1 61 ? 13.062 -3.977 -8.492 1 97.69 61 GLU B CA 1
ATOM 2251 C C . GLU B 1 61 ? 13.086 -5.488 -8.688 1 97.69 61 GLU B C 1
ATOM 2253 O O . GLU B 1 61 ? 13.57 -5.984 -9.703 1 97.69 61 GLU B O 1
ATOM 2258 N N . ALA B 1 62 ? 12.578 -6.242 -7.688 1 98.25 62 ALA B N 1
ATOM 2259 C CA . ALA B 1 62 ? 12.539 -7.699 -7.789 1 98.25 62 ALA B CA 1
ATOM 2260 C C . ALA B 1 62 ? 11.805 -8.141 -9.047 1 98.25 62 ALA B C 1
ATOM 2262 O O . ALA B 1 62 ? 12.281 -9.008 -9.789 1 98.25 62 ALA B O 1
ATOM 2263 N N . LEU B 1 63 ? 10.711 -7.516 -9.305 1 98.62 63 LEU B N 1
ATOM 2264 C CA . LEU B 1 63 ? 9.875 -7.895 -10.438 1 98.62 63 LEU B CA 1
ATOM 2265 C C . LEU B 1 63 ? 10.531 -7.473 -11.75 1 98.62 63 LEU B C 1
ATOM 2267 O O . LEU B 1 63 ? 10.477 -8.211 -12.742 1 98.62 63 LEU B O 1
ATOM 2271 N N . ALA B 1 64 ? 11.133 -6.281 -11.742 1 97.69 64 ALA B N 1
ATOM 2272 C CA . ALA B 1 64 ? 11.82 -5.816 -12.945 1 97.69 64 ALA B CA 1
ATOM 2273 C C . ALA B 1 64 ? 12.992 -6.734 -13.297 1 97.69 64 ALA B C 1
ATOM 2275 O O . ALA B 1 64 ? 13.219 -7.035 -14.469 1 97.69 64 ALA B O 1
ATOM 2276 N N . ARG B 1 65 ? 13.742 -7.168 -12.336 1 97.44 65 ARG B N 1
ATOM 2277 C CA . ARG B 1 65 ? 14.844 -8.102 -12.547 1 97.44 65 ARG B CA 1
ATOM 2278 C C . ARG B 1 65 ? 14.352 -9.398 -13.172 1 97.44 65 ARG B C 1
ATOM 2280 O O . ARG B 1 65 ? 14.961 -9.914 -14.117 1 97.44 65 ARG B O 1
ATOM 2287 N N . ALA B 1 66 ? 13.266 -9.914 -12.641 1 97.75 66 ALA B N 1
ATOM 2288 C CA . ALA B 1 66 ? 12.688 -11.141 -13.18 1 97.75 66 ALA B CA 1
ATOM 2289 C C . ALA B 1 66 ? 12.258 -10.961 -14.625 1 97.75 66 ALA B C 1
ATOM 2291 O O . ALA B 1 66 ? 12.531 -11.812 -15.477 1 97.75 66 ALA B O 1
ATOM 2292 N N . SER B 1 67 ? 11.617 -9.828 -14.883 1 97 67 SER B N 1
ATOM 2293 C CA . SER B 1 67 ? 11.172 -9.516 -16.25 1 97 67 SER B CA 1
ATOM 2294 C C . SER B 1 67 ? 12.352 -9.477 -17.203 1 97 67 SER B C 1
ATOM 2296 O O . SER B 1 67 ? 12.273 -9.992 -18.328 1 97 67 SER B O 1
ATOM 2298 N N . LEU B 1 68 ? 13.406 -8.859 -16.812 1 95.31 68 LEU B N 1
ATOM 2299 C CA . LEU B 1 68 ? 14.602 -8.758 -17.641 1 95.31 68 LEU B CA 1
ATOM 2300 C C . LEU B 1 68 ? 15.234 -10.125 -17.859 1 95.31 68 LEU B C 1
ATOM 2302 O O . LEU B 1 68 ? 15.664 -10.445 -18.969 1 95.31 68 LEU B O 1
ATOM 2306 N N . ARG B 1 69 ? 15.289 -10.891 -16.812 1 95.81 69 ARG B N 1
ATOM 2307 C CA . ARG B 1 69 ? 15.906 -12.211 -16.875 1 95.81 69 ARG B CA 1
ATOM 2308 C C . ARG B 1 69 ? 15.25 -13.07 -17.953 1 95.81 69 ARG B C 1
ATOM 2310 O O . ARG B 1 69 ? 15.93 -13.82 -18.656 1 95.81 69 ARG B O 1
ATOM 2317 N N . TYR B 1 70 ? 13.969 -12.906 -18.125 1 96.75 70 TYR B N 1
ATOM 2318 C CA . TYR B 1 70 ? 13.242 -13.75 -19.078 1 96.75 70 TYR B CA 1
ATOM 2319 C C . TYR B 1 70 ? 12.969 -13.008 -20.375 1 96.75 70 TYR B C 1
ATOM 2321 O O . TYR B 1 70 ? 12.266 -13.516 -21.25 1 96.75 70 TYR B O 1
ATOM 2329 N N . GLY B 1 71 ? 13.492 -11.805 -20.453 1 95.31 71 GLY B N 1
ATOM 2330 C CA . GLY B 1 71 ? 13.383 -11.039 -21.688 1 95.31 71 GLY B CA 1
ATOM 2331 C C . GLY B 1 71 ? 11.953 -10.625 -22 1 95.31 71 GLY B C 1
ATOM 2332 O O . GLY B 1 71 ? 11.578 -10.523 -23.172 1 95.31 71 GLY B O 1
ATOM 2333 N N . LEU B 1 72 ? 11.172 -10.305 -21 1 95.62 72 LEU B N 1
ATOM 2334 C CA . LEU B 1 72 ? 9.758 -10.008 -21.219 1 95.62 72 LEU B CA 1
ATOM 2335 C C . LEU B 1 72 ? 9.586 -8.656 -21.906 1 95.62 72 LEU B C 1
ATOM 2337 O O . LEU B 1 72 ? 8.609 -8.445 -22.625 1 95.62 72 LEU B O 1
ATOM 2341 N N . HIS B 1 73 ? 10.539 -7.73 -21.672 1 92.25 73 HIS B N 1
ATOM 2342 C CA . HIS B 1 73 ? 10.469 -6.387 -22.25 1 92.25 73 HIS B CA 1
ATOM 2343 C C . HIS B 1 73 ? 10.484 -6.434 -23.766 1 92.25 73 HIS B C 1
ATOM 2345 O O . HIS B 1 73 ? 10.016 -5.508 -24.422 1 92.25 73 HIS B O 1
ATOM 2351 N N . LYS B 1 74 ? 10.953 -7.512 -24.312 1 93.44 74 LYS B N 1
ATOM 2352 C CA . LYS B 1 74 ? 11.07 -7.66 -25.766 1 93.44 74 LYS B CA 1
ATOM 2353 C C . LYS B 1 74 ? 9.695 -7.832 -26.406 1 93.44 74 LYS B C 1
ATOM 2355 O O . LYS B 1 74 ? 9.539 -7.629 -27.609 1 93.44 74 LYS B O 1
ATOM 2360 N N . TYR B 1 75 ? 8.727 -8.18 -25.625 1 94.19 75 TYR B N 1
ATOM 2361 C CA . TYR B 1 75 ? 7.398 -8.453 -26.141 1 94.19 75 TYR B CA 1
ATOM 2362 C C . TYR B 1 75 ? 6.449 -7.297 -25.859 1 94.19 75 TYR B C 1
ATOM 2364 O O . TYR B 1 75 ? 5.273 -7.34 -26.234 1 94.19 75 TYR B O 1
ATOM 2372 N N . LEU B 1 76 ? 6.965 -6.27 -25.188 1 93.06 76 LEU B N 1
ATOM 2373 C CA . LEU B 1 76 ? 6.141 -5.125 -24.828 1 93.06 76 LEU B CA 1
ATOM 2374 C C . LEU B 1 76 ? 5.73 -4.332 -26.062 1 93.06 76 LEU B C 1
ATOM 2376 O O . LEU B 1 76 ? 6.578 -3.959 -26.875 1 93.06 76 LEU B O 1
ATOM 2380 N N . ARG B 1 77 ? 4.445 -4.16 -26.203 1 92.69 77 ARG B N 1
ATOM 2381 C CA . ARG B 1 77 ? 3.896 -3.297 -27.234 1 92.69 77 ARG B CA 1
ATOM 2382 C C . ARG B 1 77 ? 3.656 -1.887 -26.703 1 92.69 77 ARG B C 1
ATOM 2384 O O . ARG B 1 77 ? 2.863 -1.691 -25.781 1 92.69 77 ARG B O 1
ATOM 2391 N N . HIS B 1 78 ? 4.438 -0.997 -27.188 1 89 78 HIS B N 1
ATOM 2392 C CA . HIS B 1 78 ? 4.348 0.381 -26.719 1 89 78 HIS B CA 1
ATOM 2393 C C . HIS B 1 78 ? 4.762 1.364 -27.812 1 89 78 HIS B C 1
ATOM 2395 O O . HIS B 1 78 ? 5.406 0.978 -28.781 1 89 78 HIS B O 1
ATOM 2401 N N . ARG B 1 79 ? 4.328 2.641 -27.719 1 82.88 79 ARG B N 1
ATOM 2402 C CA . ARG B 1 79 ? 4.738 3.717 -28.609 1 82.88 79 ARG B CA 1
ATOM 2403 C C . ARG B 1 79 ? 5.723 4.656 -27.922 1 82.88 79 ARG B C 1
ATOM 2405 O O . ARG B 1 79 ? 6.242 5.582 -28.547 1 82.88 79 ARG B O 1
ATOM 2412 N N . LYS B 1 80 ? 5.914 4.535 -26.703 1 70.88 80 LYS B N 1
ATOM 2413 C CA . LYS B 1 80 ? 6.82 5.418 -25.984 1 70.88 80 LYS B CA 1
ATOM 2414 C C . LYS B 1 80 ? 8.273 4.98 -26.156 1 70.88 80 LYS B C 1
ATOM 2416 O O . LYS B 1 80 ? 8.578 3.787 -26.109 1 70.88 80 LYS B O 1
ATOM 2421 N N . PRO B 1 81 ? 9.07 5.957 -26.797 1 60.09 81 PRO B N 1
ATOM 2422 C CA . PRO B 1 81 ? 10.469 5.613 -27.016 1 60.09 81 PRO B CA 1
ATOM 2423 C C . PRO B 1 81 ? 11.148 5.062 -25.766 1 60.09 81 PRO B C 1
ATOM 2425 O O . PRO B 1 81 ? 12.094 4.27 -25.859 1 60.09 81 PRO B O 1
ATOM 2428 N N . LEU B 1 82 ? 11.125 5.824 -24.531 1 58.06 82 LEU B N 1
ATOM 2429 C CA . LEU B 1 82 ? 12.188 5.906 -23.531 1 58.06 82 LEU B CA 1
ATOM 2430 C C . LEU B 1 82 ? 11.945 4.906 -22.406 1 58.06 82 LEU B C 1
ATOM 2432 O O . LEU B 1 82 ? 11.188 5.18 -21.469 1 58.06 82 LEU B O 1
ATOM 2436 N N . LEU B 1 83 ? 12.094 3.572 -22.75 1 61.06 83 LEU B N 1
ATOM 2437 C CA . LEU B 1 83 ? 12.242 2.76 -21.547 1 61.06 83 LEU B CA 1
ATOM 2438 C C . LEU B 1 83 ? 13.688 2.777 -21.047 1 61.06 83 LEU B C 1
ATOM 2440 O O . LEU B 1 83 ? 14.617 2.543 -21.828 1 61.06 83 LEU B O 1
ATOM 2444 N N . ASP B 1 84 ? 14.078 3.617 -19.953 1 71.56 84 ASP B N 1
ATOM 2445 C CA . ASP B 1 84 ? 15.422 3.646 -19.391 1 71.56 84 ASP B CA 1
ATOM 2446 C C . ASP B 1 84 ? 15.836 2.27 -18.875 1 71.56 84 ASP B C 1
ATOM 2448 O O . ASP B 1 84 ? 16.109 2.105 -17.688 1 71.56 84 ASP B O 1
ATOM 2452 N N . ILE B 1 85 ? 15.914 1.292 -19.797 1 86.25 85 ILE B N 1
ATOM 2453 C CA . ILE B 1 85 ? 16.234 -0.077 -19.406 1 86.25 85 ILE B CA 1
ATOM 2454 C C . ILE B 1 85 ? 17.734 -0.227 -19.234 1 86.25 85 ILE B C 1
ATOM 2456 O O . ILE B 1 85 ? 18.203 -0.954 -18.359 1 86.25 85 ILE B O 1
ATOM 2460 N N . GLN B 1 86 ? 18.484 0.557 -19.969 1 87.75 86 GLN B N 1
ATOM 2461 C CA . GLN B 1 86 ? 19.938 0.429 -19.922 1 87.75 86 GLN B CA 1
ATOM 2462 C C . GLN B 1 86 ? 20.5 0.86 -18.578 1 87.75 86 GLN B C 1
ATOM 2464 O O . GLN B 1 86 ? 21.359 0.189 -18.016 1 87.75 86 GLN B O 1
ATOM 2469 N N . GLU B 1 87 ? 20.031 1.925 -18.156 1 88.88 87 GLU B N 1
ATOM 2470 C CA . GLU B 1 87 ? 20.469 2.395 -16.844 1 88.88 87 GLU B CA 1
ATOM 2471 C C . GLU B 1 87 ? 20.188 1.357 -15.766 1 88.88 87 GLU B C 1
ATOM 2473 O O . GLU B 1 87 ? 21 1.148 -14.867 1 88.88 87 GLU B O 1
ATOM 2478 N N . PHE B 1 88 ? 19.141 0.734 -15.875 1 93.88 88 PHE B N 1
ATOM 2479 C CA . PHE B 1 88 ? 18.766 -0.297 -14.922 1 93.88 88 PHE B CA 1
ATOM 2480 C C . PHE B 1 88 ? 19.672 -1.508 -15.031 1 93.88 88 PHE B C 1
ATOM 2482 O O . PHE B 1 88 ? 20.141 -2.043 -14.023 1 93.88 88 PHE B O 1
ATOM 2489 N N . MET B 1 89 ? 19.984 -1.87 -16.188 1 92.75 89 MET B N 1
ATOM 2490 C CA . MET B 1 89 ? 20.875 -3.008 -16.422 1 92.75 89 MET B CA 1
ATOM 2491 C C . MET B 1 89 ? 22.25 -2.766 -15.812 1 92.75 89 MET B C 1
ATOM 2493 O O . MET B 1 89 ? 22.844 -3.668 -15.219 1 92.75 89 MET B O 1
ATOM 2497 N N . ASP B 1 90 ? 22.719 -1.599 -15.938 1 92.75 90 ASP B N 1
ATOM 2498 C CA . ASP B 1 90 ? 24 -1.241 -15.328 1 92.75 90 ASP B CA 1
ATOM 2499 C C . ASP B 1 90 ? 23.922 -1.308 -13.805 1 92.75 90 ASP B C 1
ATOM 2501 O O . ASP B 1 90 ? 24.844 -1.781 -13.148 1 92.75 90 ASP B O 1
ATOM 2505 N N . GLY B 1 91 ? 22.812 -0.827 -13.273 1 93.5 91 GLY B N 1
ATOM 2506 C CA . GLY B 1 91 ? 22.594 -0.861 -11.836 1 93.5 91 GLY B CA 1
ATOM 2507 C C . GLY B 1 91 ? 22.578 -2.268 -11.266 1 93.5 91 GLY B C 1
ATOM 2508 O O . GLY B 1 91 ? 23.125 -2.514 -10.188 1 93.5 91 GLY B O 1
ATOM 2509 N N . ILE B 1 92 ? 22.016 -3.145 -12.016 1 95.25 92 ILE B N 1
ATOM 2510 C CA . ILE B 1 92 ? 21.875 -4.527 -11.562 1 95.25 92 ILE B CA 1
ATOM 2511 C C . ILE B 1 92 ? 23.25 -5.172 -11.438 1 95.25 92 ILE B C 1
ATOM 2513 O O . ILE B 1 92 ? 23.469 -6.051 -10.602 1 95.25 92 ILE B O 1
ATOM 2517 N N . MET B 1 93 ? 24.188 -4.73 -12.242 1 95.31 93 MET B N 1
ATOM 2518 C CA . MET B 1 93 ? 25.547 -5.254 -12.164 1 95.31 93 MET B CA 1
ATOM 2519 C C . MET B 1 93 ? 26.219 -4.844 -10.859 1 95.31 93 MET B C 1
ATOM 2521 O O . MET B 1 93 ? 26.969 -5.621 -10.273 1 95.31 93 MET B O 1
ATOM 2525 N N . GLU B 1 94 ? 25.938 -3.691 -10.445 1 93.88 94 GLU B N 1
ATOM 2526 C CA . GLU B 1 94 ? 26.516 -3.166 -9.203 1 93.88 94 GLU B CA 1
ATOM 2527 C C . GLU B 1 94 ? 25.859 -3.812 -7.984 1 93.88 94 GLU B C 1
ATOM 2529 O O . GLU B 1 94 ? 26.516 -3.998 -6.953 1 93.88 94 GLU B O 1
ATOM 2534 N N . TYR B 1 95 ? 24.625 -4.133 -8.102 1 94.94 95 TYR B N 1
ATOM 2535 C CA . TYR B 1 95 ? 23.844 -4.773 -7.047 1 94.94 95 TYR B CA 1
ATOM 2536 C C . TYR B 1 95 ? 23.234 -6.078 -7.543 1 94.94 95 TYR B C 1
ATOM 2538 O O . TYR B 1 95 ? 22.047 -6.137 -7.855 1 94.94 95 TYR B O 1
ATOM 2546 N N . PRO B 1 96 ? 23.938 -7.137 -7.527 1 92.88 96 PRO B N 1
ATOM 2547 C CA . PRO B 1 96 ? 23.547 -8.359 -8.234 1 92.88 96 PRO B CA 1
ATOM 2548 C C . PRO B 1 96 ? 22.297 -9.008 -7.656 1 92.88 96 PRO B C 1
ATOM 2550 O O . PRO B 1 96 ? 21.547 -9.664 -8.383 1 92.88 96 PRO B O 1
ATOM 2553 N N . SER B 1 97 ? 22.016 -8.898 -6.383 1 92.75 97 SER B N 1
ATOM 2554 C CA . SER B 1 97 ? 20.859 -9.539 -5.77 1 92.75 97 SER B CA 1
ATOM 2555 C C . SER B 1 97 ? 19.672 -8.586 -5.684 1 92.75 97 SER B C 1
ATOM 2557 O O . SER B 1 97 ? 18.625 -8.82 -6.301 1 92.75 97 SER B O 1
ATOM 2559 N N . HIS B 1 98 ? 19.781 -7.551 -4.98 1 96.81 98 HIS B N 1
ATOM 2560 C CA . HIS B 1 98 ? 18.828 -6.488 -4.727 1 96.81 98 HIS B CA 1
ATOM 2561 C C . HIS B 1 98 ? 19.516 -5.238 -4.188 1 96.81 98 HIS B C 1
ATOM 2563 O O . HIS B 1 98 ? 20.438 -5.332 -3.371 1 96.81 98 HIS B O 1
ATOM 2569 N N . SER B 1 99 ? 19.094 -4.125 -4.664 1 96.62 99 SER B N 1
ATOM 2570 C CA . SER B 1 99 ? 19.797 -2.912 -4.273 1 96.62 99 SER B CA 1
ATOM 2571 C C . SER B 1 99 ? 19.203 -2.299 -3.014 1 96.62 99 SER B C 1
ATOM 2573 O O . SER B 1 99 ? 19.828 -1.459 -2.365 1 96.62 99 SER B O 1
ATOM 2575 N N . TYR B 1 100 ? 17.938 -2.662 -2.752 1 96.06 100 TYR B N 1
ATOM 2576 C CA . TYR B 1 100 ? 17.172 -2.148 -1.618 1 96.06 100 TYR B CA 1
ATOM 2577 C C . TYR B 1 100 ? 17.062 -0.63 -1.674 1 96.06 100 TYR B C 1
ATOM 2579 O O . TYR B 1 100 ? 17.281 0.05 -0.666 1 96.06 100 TYR B O 1
ATOM 2587 N N . GLY B 1 101 ? 16.906 -0.171 -2.932 1 96.75 101 GLY B N 1
ATOM 2588 C CA . GLY B 1 101 ? 16.562 1.234 -3.104 1 96.75 101 GLY B CA 1
ATOM 2589 C C . GL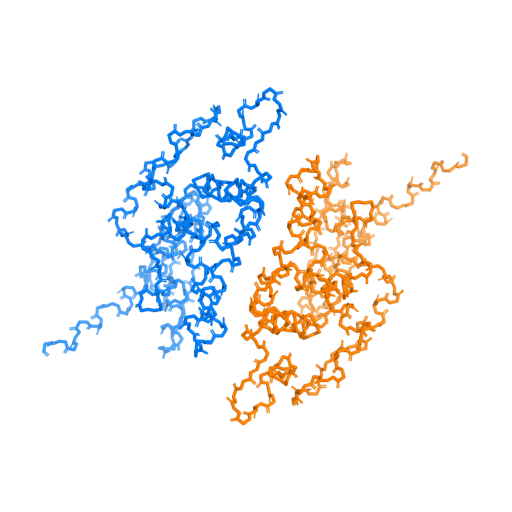Y B 1 101 ? 17.703 2.047 -3.693 1 96.75 101 GLY B C 1
ATOM 2590 O O . GLY B 1 101 ? 17.609 3.27 -3.807 1 96.75 101 GLY B O 1
ATOM 2591 N N . MET B 1 102 ? 18.734 1.403 -4.211 1 96.62 102 MET B N 1
ATOM 2592 C CA . MET B 1 102 ? 19.922 2.121 -4.695 1 96.62 102 MET B CA 1
ATOM 2593 C C . MET B 1 102 ? 19.828 2.375 -6.195 1 96.62 102 MET B C 1
ATOM 2595 O O . MET B 1 102 ? 20.594 3.172 -6.742 1 96.62 102 MET B O 1
ATOM 2599 N N . ILE B 1 103 ? 18.953 1.694 -6.852 1 96.31 103 ILE B N 1
ATOM 2600 C CA . ILE B 1 103 ? 18.797 1.89 -8.289 1 96.31 103 ILE B CA 1
ATOM 2601 C C . ILE B 1 103 ? 17.328 2.143 -8.617 1 96.31 103 ILE B C 1
ATOM 2603 O O . ILE B 1 103 ? 16.453 1.93 -7.77 1 96.31 103 ILE B O 1
ATOM 2607 N N . ASP B 1 104 ? 17.047 2.592 -9.82 1 95.19 104 ASP B N 1
ATOM 2608 C CA . ASP B 1 104 ? 15.711 2.973 -10.266 1 95.19 104 ASP B CA 1
ATOM 2609 C C . ASP B 1 104 ? 15.172 1.993 -11.305 1 95.19 104 ASP B C 1
ATOM 2611 O O . ASP B 1 104 ? 15.375 2.184 -12.508 1 95.19 104 ASP B O 1
ATOM 2615 N N . PRO B 1 105 ? 14.453 0.975 -10.867 1 96.25 105 PRO B N 1
ATOM 2616 C CA . PRO B 1 105 ? 13.898 0.023 -11.828 1 96.25 105 PRO B CA 1
ATOM 2617 C C . PRO B 1 105 ? 12.773 0.622 -12.672 1 96.25 105 PRO B C 1
ATOM 2619 O O . PRO B 1 105 ? 11.922 1.35 -12.141 1 96.25 105 PRO B O 1
ATOM 2622 N N . PRO B 1 106 ? 12.773 0.344 -13.977 1 94.25 106 PRO B N 1
ATOM 2623 C CA . PRO B 1 106 ? 11.641 0.782 -14.789 1 94.25 106 PRO B CA 1
ATOM 2624 C C . PRO B 1 106 ? 10.328 0.119 -14.375 1 94.25 106 PRO B C 1
ATOM 2626 O O . PRO B 1 106 ? 10.211 -1.109 -14.422 1 94.25 106 PRO B O 1
ATOM 2629 N N . LYS B 1 107 ? 9.414 0.869 -14.039 1 95.31 107 LYS B N 1
ATOM 2630 C CA . LYS B 1 107 ? 8.141 0.377 -13.523 1 95.31 107 LYS B CA 1
ATOM 2631 C C . LYS B 1 107 ? 7.461 -0.548 -14.531 1 95.31 107 LYS B C 1
ATOM 2633 O O . LYS B 1 107 ? 6.812 -1.522 -14.148 1 95.31 107 LYS B O 1
ATOM 2638 N N . VAL B 1 108 ? 7.621 -0.253 -15.82 1 94.75 108 VAL B N 1
ATOM 2639 C CA . VAL B 1 108 ? 6.93 -1 -16.875 1 94.75 108 VAL B CA 1
ATOM 2640 C C . VAL B 1 108 ? 7.363 -2.463 -16.828 1 94.75 108 VAL B C 1
ATOM 2642 O O . VAL B 1 108 ? 6.57 -3.359 -17.125 1 94.75 108 VAL B O 1
ATOM 2645 N N . LEU B 1 109 ? 8.586 -2.721 -16.453 1 96.44 109 LEU B N 1
ATOM 2646 C CA . LEU B 1 109 ? 9.086 -4.09 -16.391 1 96.44 109 LEU B CA 1
ATOM 2647 C C . LEU B 1 109 ? 8.367 -4.863 -15.281 1 96.44 109 LEU B C 1
ATOM 2649 O O . LEU B 1 109 ? 8.016 -6.031 -15.461 1 96.44 109 LEU B O 1
ATOM 2653 N N . ALA B 1 110 ? 8.172 -4.195 -14.156 1 97.88 110 ALA B N 1
ATOM 2654 C CA . ALA B 1 110 ? 7.422 -4.82 -13.07 1 97.88 110 ALA B CA 1
ATOM 2655 C C . ALA B 1 110 ? 5.957 -5.02 -13.453 1 97.88 110 ALA B C 1
ATOM 2657 O O . ALA B 1 110 ? 5.379 -6.078 -13.195 1 97.88 110 ALA B O 1
ATOM 2658 N N . ASP B 1 111 ? 5.398 -4.043 -14.141 1 97.56 111 ASP B N 1
ATOM 2659 C CA . ASP B 1 111 ? 3.99 -4.059 -14.523 1 97.56 111 ASP B CA 1
ATOM 2660 C C . ASP B 1 111 ? 3.688 -5.227 -15.461 1 97.56 111 ASP B C 1
ATOM 2662 O O . ASP B 1 111 ? 2.668 -5.902 -15.305 1 97.56 111 ASP B O 1
ATOM 2666 N N . ILE B 1 112 ? 4.543 -5.453 -16.359 1 96.88 112 ILE B N 1
ATOM 2667 C CA . ILE B 1 112 ? 4.246 -6.488 -17.344 1 96.88 112 ILE B CA 1
ATOM 2668 C C . ILE B 1 112 ? 4.375 -7.867 -16.703 1 96.88 112 ILE B C 1
ATOM 2670 O O . ILE B 1 112 ? 3.658 -8.797 -17.062 1 96.88 112 ILE B O 1
ATOM 2674 N N . LEU B 1 113 ? 5.27 -8.016 -15.742 1 98.38 113 LEU B N 1
ATOM 2675 C CA . LEU B 1 113 ? 5.336 -9.281 -15.023 1 98.38 113 LEU B CA 1
ATOM 2676 C C . LEU B 1 113 ? 4.066 -9.516 -14.219 1 98.38 113 LEU B C 1
ATOM 2678 O O . LEU B 1 113 ? 3.506 -10.617 -14.234 1 98.38 113 LEU B O 1
ATOM 2682 N N . GLU B 1 114 ? 3.635 -8.5 -13.484 1 98.81 114 GLU B N 1
ATOM 2683 C CA . GLU B 1 114 ? 2.381 -8.602 -12.742 1 98.81 114 GLU B CA 1
ATOM 2684 C C . GLU B 1 114 ? 1.219 -8.945 -13.672 1 98.81 114 GLU B C 1
ATOM 2686 O O . GLU B 1 114 ? 0.394 -9.805 -13.359 1 98.81 114 GLU B O 1
ATOM 2691 N N . SER B 1 115 ? 1.226 -8.227 -14.781 1 98.62 115 SER B N 1
ATOM 2692 C CA . SER B 1 115 ? 0.195 -8.469 -15.781 1 98.62 115 SER B CA 1
ATOM 2693 C C . SER B 1 115 ? 0.244 -9.914 -16.281 1 98.62 115 SER B C 1
ATOM 2695 O O . SER B 1 115 ? -0.795 -10.562 -16.422 1 98.62 115 SER B O 1
ATOM 2697 N N . LEU B 1 116 ? 1.409 -10.438 -16.578 1 98.62 116 LEU B N 1
ATOM 2698 C CA . LEU B 1 116 ? 1.586 -11.82 -17 1 98.62 116 LEU B CA 1
ATOM 2699 C C . LEU B 1 116 ? 1.05 -12.781 -15.945 1 98.62 116 LEU B C 1
ATOM 2701 O O . LEU B 1 116 ? 0.365 -13.75 -16.266 1 98.62 116 LEU B O 1
ATOM 2705 N N . ILE B 1 117 ? 1.322 -12.516 -14.711 1 98.75 117 ILE B N 1
ATOM 2706 C CA . ILE B 1 117 ? 0.842 -13.336 -13.609 1 98.75 117 ILE B CA 1
ATOM 2707 C C . ILE B 1 117 ? -0.685 -13.328 -13.578 1 98.75 117 ILE B C 1
ATOM 2709 O O . ILE B 1 117 ? -1.316 -14.375 -13.398 1 98.75 117 ILE B O 1
ATOM 2713 N N . GLY B 1 118 ? -1.265 -12.133 -13.75 1 98.69 118 GLY B N 1
ATOM 2714 C CA . GLY B 1 118 ? -2.713 -12.055 -13.859 1 98.69 118 GLY B CA 1
ATOM 2715 C C . GLY B 1 118 ? -3.271 -12.914 -14.984 1 98.69 118 GLY B C 1
ATOM 2716 O O . GLY B 1 118 ? -4.27 -13.609 -14.797 1 98.69 118 GLY B O 1
ATOM 2717 N N . ALA B 1 119 ? -2.604 -12.883 -16.109 1 98.44 119 ALA B N 1
ATOM 2718 C CA . ALA B 1 119 ? -3.025 -13.68 -17.266 1 98.44 119 ALA B CA 1
ATOM 2719 C C . ALA B 1 119 ? -2.932 -15.172 -16.969 1 98.44 119 ALA B C 1
ATOM 2721 O O . ALA B 1 119 ? -3.842 -15.93 -17.312 1 98.44 119 ALA B O 1
ATOM 2722 N N . ILE B 1 120 ? -1.854 -15.57 -16.375 1 98.44 120 ILE B N 1
ATOM 2723 C CA . ILE B 1 120 ? -1.651 -16.969 -16.031 1 98.44 120 ILE B CA 1
ATOM 2724 C C . ILE B 1 120 ? -2.738 -17.422 -15.055 1 98.44 120 ILE B C 1
ATOM 2726 O O . ILE B 1 120 ? -3.305 -18.5 -15.203 1 98.44 120 ILE B O 1
ATOM 2730 N N . PHE B 1 121 ? -3.051 -16.609 -14.109 1 98.69 121 PHE B N 1
ATOM 2731 C CA . PHE B 1 121 ? -4.07 -16.906 -13.109 1 98.69 121 PHE B CA 1
ATOM 2732 C C . PHE B 1 121 ? -5.422 -17.156 -13.773 1 98.69 121 PHE B C 1
ATOM 2734 O O . PHE B 1 121 ? -6.109 -18.125 -13.453 1 98.69 121 PHE B O 1
ATOM 2741 N N . ILE B 1 122 ? -5.758 -16.312 -14.695 1 97.88 122 ILE B N 1
ATOM 2742 C CA . ILE B 1 122 ? -7.016 -16.469 -15.414 1 97.88 122 ILE B CA 1
ATOM 2743 C C . ILE B 1 122 ? -6.973 -17.734 -16.25 1 97.88 122 ILE B C 1
ATOM 2745 O O . ILE B 1 122 ? -7.938 -18.516 -16.281 1 97.88 122 ILE B O 1
ATOM 2749 N N . ASP B 1 123 ? -5.855 -17.969 -16.891 1 97.19 123 ASP B N 1
ATOM 2750 C CA . ASP B 1 123 ? -5.707 -19.094 -17.797 1 97.19 123 ASP B CA 1
ATOM 2751 C C . ASP B 1 123 ? -5.762 -20.422 -17.047 1 97.19 123 ASP B C 1
ATOM 2753 O O . ASP B 1 123 ? -6.094 -21.469 -17.641 1 97.19 123 ASP B O 1
ATOM 2757 N N . THR B 1 124 ? -5.465 -20.453 -15.82 1 97.25 124 THR B N 1
ATOM 2758 C CA . THR B 1 124 ? -5.508 -21.656 -15 1 97.25 124 THR B CA 1
ATOM 2759 C C . THR B 1 124 ? -6.84 -21.766 -14.258 1 97.25 124 THR B C 1
ATOM 2761 O O . THR B 1 124 ? -6.926 -22.422 -13.219 1 97.25 124 THR B O 1
ATOM 2764 N N . ASP B 1 125 ? -7.867 -21.047 -14.695 1 96.69 125 ASP B N 1
ATOM 2765 C CA . ASP B 1 125 ? -9.195 -21.016 -14.094 1 96.69 125 ASP B CA 1
ATOM 2766 C C . ASP B 1 125 ? -9.125 -20.578 -12.625 1 96.69 125 ASP B C 1
ATOM 2768 O O . ASP B 1 125 ? -9.695 -21.234 -11.75 1 96.69 125 ASP B O 1
ATOM 2772 N N . SER B 1 126 ? -8.203 -19.625 -12.344 1 97.12 126 SER B N 1
ATOM 2773 C CA . SER B 1 126 ? -8.062 -18.969 -11.055 1 97.12 126 SER B CA 1
ATOM 2774 C C . SER B 1 126 ? -7.512 -19.922 -10 1 97.12 126 SER B C 1
ATOM 2776 O O . SER B 1 126 ? -7.891 -19.844 -8.828 1 97.12 126 SER B O 1
ATOM 2778 N N . SER B 1 127 ? -6.684 -20.875 -10.461 1 97.38 127 SER B N 1
ATOM 2779 C CA . SER B 1 127 ? -6.016 -21.781 -9.523 1 97.38 127 SER B CA 1
ATOM 2780 C C . SER B 1 127 ? -4.754 -21.156 -8.953 1 97.38 127 SER B C 1
ATOM 2782 O O . SER B 1 127 ? -3.768 -20.953 -9.672 1 97.38 127 SER B O 1
ATOM 2784 N N . MET B 1 128 ? -4.773 -20.922 -7.668 1 97.44 128 MET B N 1
ATOM 2785 C CA . MET B 1 128 ? -3.602 -20.359 -7.008 1 97.44 128 MET B CA 1
ATOM 2786 C C . MET B 1 128 ? -2.424 -21.328 -7.062 1 97.44 128 MET B C 1
ATOM 2788 O O . MET B 1 128 ? -1.287 -20.906 -7.301 1 97.44 128 MET B O 1
ATOM 2792 N N . ASP B 1 129 ? -2.705 -22.562 -6.914 1 96.81 129 ASP B N 1
ATOM 2793 C CA . ASP B 1 129 ? -1.656 -23.578 -6.906 1 96.81 129 ASP B CA 1
ATOM 2794 C C . ASP B 1 129 ? -0.994 -23.688 -8.281 1 96.81 129 ASP B C 1
ATOM 2796 O O . ASP B 1 129 ? 0.233 -23.75 -8.375 1 96.81 129 ASP B O 1
ATOM 2800 N N . ASP B 1 130 ? -1.791 -23.719 -9.305 1 97.94 130 ASP B N 1
ATOM 2801 C CA . ASP B 1 130 ? -1.233 -23.828 -10.648 1 97.94 130 ASP B CA 1
ATOM 2802 C C . ASP B 1 130 ? -0.483 -22.547 -11.031 1 97.94 130 ASP B C 1
ATOM 2804 O O . ASP B 1 130 ? 0.554 -22.609 -11.695 1 97.94 130 ASP B O 1
ATOM 2808 N N . THR B 1 131 ? -1.039 -21.422 -10.609 1 98.44 131 THR B N 1
ATOM 2809 C CA . THR B 1 131 ? -0.352 -20.156 -10.836 1 98.44 131 THR B CA 1
ATOM 2810 C C . THR B 1 131 ? 1.012 -20.141 -10.156 1 98.44 131 THR B C 1
ATOM 2812 O O . THR B 1 131 ? 2.006 -19.719 -10.742 1 98.44 131 THR B O 1
ATOM 2815 N N . TRP B 1 132 ? 1.068 -20.672 -8.945 1 98.06 132 TRP B N 1
ATOM 2816 C CA . TRP B 1 132 ? 2.301 -20.672 -8.164 1 98.06 132 TRP B CA 1
ATOM 2817 C C . TRP B 1 132 ? 3.379 -21.5 -8.852 1 98.06 132 TRP B C 1
ATOM 2819 O O . TRP B 1 132 ? 4.559 -21.141 -8.82 1 98.06 132 TRP B O 1
ATOM 2829 N N . LYS B 1 133 ? 3.027 -22.531 -9.516 1 97.62 133 LYS B N 1
ATOM 2830 C CA . LYS B 1 133 ? 3.994 -23.391 -10.195 1 97.62 133 LYS B CA 1
ATOM 2831 C C . LYS B 1 133 ? 4.809 -22.594 -11.211 1 97.62 133 LYS B C 1
ATOM 2833 O O . LYS B 1 133 ? 6 -22.844 -11.398 1 97.62 133 LYS B O 1
ATOM 2838 N N . VAL B 1 134 ? 4.211 -21.641 -11.812 1 97.5 134 VAL B N 1
ATOM 2839 C CA . VAL B 1 134 ? 4.8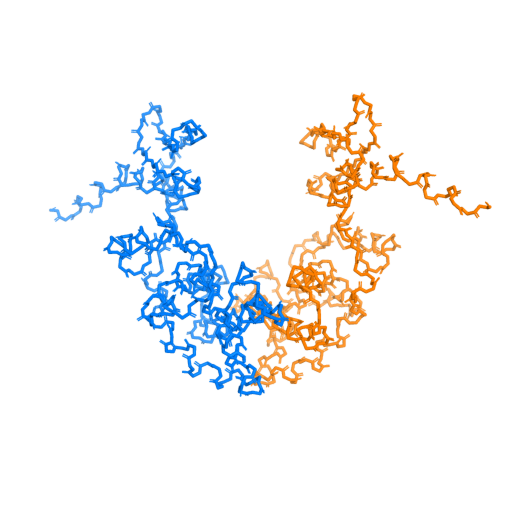79 -20.828 -12.812 1 97.5 134 VAL B CA 1
ATOM 2840 C C . VAL B 1 134 ? 5.574 -19.641 -12.141 1 97.5 134 VAL B C 1
ATOM 2842 O O . VAL B 1 134 ? 6.754 -19.391 -12.383 1 97.5 134 VAL B O 1
ATOM 2845 N N . VAL B 1 135 ? 4.867 -19 -11.227 1 98.06 135 VAL B N 1
ATOM 2846 C CA . VAL B 1 135 ? 5.332 -17.75 -10.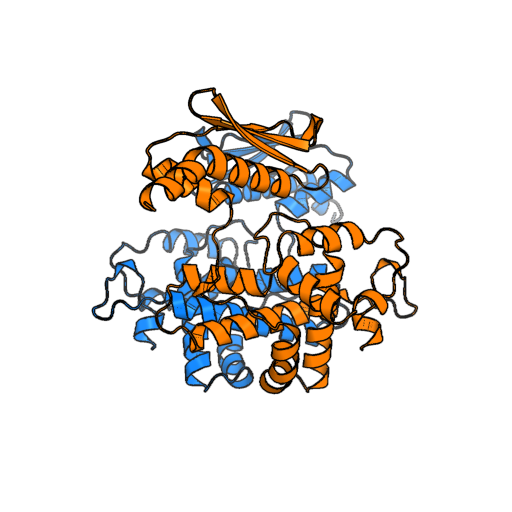609 1 98.06 135 VAL B CA 1
ATOM 2847 C C . VAL B 1 135 ? 6.578 -18.031 -9.773 1 98.06 135 VAL B C 1
ATOM 2849 O O . VAL B 1 135 ? 7.512 -17.219 -9.75 1 98.06 135 VAL B O 1
ATOM 2852 N N . GLU B 1 136 ? 6.59 -19.125 -9.117 1 97.25 136 GLU B N 1
ATOM 2853 C CA . GLU B 1 136 ? 7.742 -19.484 -8.297 1 97.25 136 GLU B CA 1
ATOM 2854 C C . GLU B 1 136 ? 9.023 -19.516 -9.125 1 97.25 136 GLU B C 1
ATOM 2856 O O . GLU B 1 136 ? 10.062 -19.016 -8.695 1 97.25 136 GLU B O 1
ATOM 2861 N N . ARG B 1 137 ? 8.922 -20.062 -10.336 1 96.94 137 ARG B N 1
ATOM 2862 C CA . ARG B 1 137 ? 10.078 -20.141 -11.219 1 96.94 137 ARG B CA 1
ATOM 2863 C C . ARG B 1 137 ? 10.492 -18.766 -11.711 1 96.94 137 ARG B C 1
ATOM 2865 O O . ARG B 1 137 ? 11.68 -18.438 -11.766 1 96.94 137 ARG B O 1
ATOM 2872 N N . LEU B 1 138 ? 9.547 -17.938 -11.977 1 96.88 138 LEU B N 1
ATOM 2873 C CA . LEU B 1 138 ? 9.797 -16.609 -12.516 1 96.88 138 LEU B CA 1
ATOM 2874 C C . LEU B 1 138 ? 10.523 -15.734 -11.5 1 96.88 138 LEU B C 1
ATOM 2876 O O . LEU B 1 138 ? 11.328 -14.883 -11.875 1 96.88 138 LEU B O 1
ATOM 2880 N N . LEU B 1 139 ? 10.305 -16 -10.227 1 97.19 139 LEU B N 1
ATOM 2881 C CA . LEU B 1 139 ? 10.758 -15.062 -9.203 1 97.19 139 LEU B CA 1
ATOM 2882 C C . LEU B 1 139 ? 12.078 -15.516 -8.594 1 97.19 139 LEU B C 1
ATOM 2884 O O . LEU B 1 139 ? 12.664 -14.805 -7.77 1 97.19 139 LEU B O 1
ATOM 2888 N N . GLN B 1 140 ? 12.609 -16.656 -9.023 1 95.69 140 GLN B N 1
ATOM 2889 C CA . GLN B 1 140 ? 13.859 -17.141 -8.453 1 95.69 140 GLN B CA 1
ATOM 2890 C C . GLN B 1 140 ? 15.039 -16.297 -8.93 1 95.69 140 GLN B C 1
ATOM 2892 O O . GLN B 1 140 ? 15.062 -15.844 -10.078 1 95.69 140 GLN B O 1
ATOM 2897 N N . PRO B 1 141 ? 16.031 -16.203 -8.047 1 96.06 141 PRO B N 1
ATOM 2898 C CA . PRO B 1 141 ? 16.062 -16.578 -6.633 1 96.06 141 PRO B CA 1
ATOM 2899 C C . PRO B 1 141 ? 15.273 -15.609 -5.754 1 96.06 141 PRO B C 1
ATOM 2901 O O . PRO B 1 141 ? 15.336 -14.398 -5.953 1 96.06 141 PRO B O 1
ATOM 2904 N N . LEU B 1 142 ? 14.594 -16.125 -4.785 1 97.25 142 LEU B N 1
ATOM 2905 C CA . LEU B 1 142 ? 13.859 -15.312 -3.82 1 97.25 142 LEU B CA 1
ATOM 2906 C C . LEU B 1 142 ? 14.797 -14.758 -2.754 1 97.25 142 LEU B C 1
ATOM 2908 O O . LEU B 1 142 ? 15.789 -15.398 -2.395 1 97.25 142 LEU B O 1
ATOM 2912 N N . ILE B 1 143 ? 14.461 -13.617 -2.328 1 97.56 143 ILE B N 1
ATOM 2913 C CA . ILE B 1 143 ? 15.109 -13.086 -1.135 1 97.56 143 ILE B CA 1
ATOM 2914 C C . ILE B 1 143 ? 14.664 -13.875 0.091 1 97.56 143 ILE B C 1
ATOM 2916 O O . ILE B 1 143 ? 13.469 -14.164 0.253 1 97.56 143 ILE B O 1
ATOM 2920 N N . THR B 1 144 ? 15.594 -14.305 0.862 1 97.62 144 THR B N 1
ATOM 2921 C CA . THR B 1 144 ? 15.344 -15.055 2.088 1 97.62 144 THR B CA 1
ATOM 2922 C C . THR B 1 144 ? 15.672 -14.211 3.314 1 97.62 144 THR B C 1
ATOM 2924 O O . THR B 1 144 ? 16.25 -13.125 3.193 1 97.62 144 THR B O 1
ATOM 2927 N N . PRO B 1 145 ? 15.203 -14.688 4.516 1 97.31 145 PRO B N 1
ATOM 2928 C CA . PRO B 1 145 ? 15.555 -13.945 5.73 1 97.31 145 PRO B CA 1
ATOM 2929 C C . PRO B 1 145 ? 17.062 -13.742 5.879 1 97.31 145 PRO B C 1
ATOM 2931 O O . PRO B 1 145 ? 17.5 -12.688 6.359 1 97.31 145 PRO B O 1
ATOM 2934 N N . GLU B 1 146 ? 17.891 -14.602 5.387 1 96.06 146 GLU B N 1
ATOM 2935 C CA . GLU B 1 146 ? 19.328 -14.555 5.547 1 96.06 146 GLU B CA 1
ATOM 2936 C C . GLU B 1 146 ? 19.953 -13.477 4.664 1 96.06 146 GLU B C 1
ATOM 2938 O O . GLU B 1 146 ? 21 -12.914 5.004 1 96.06 146 GLU B O 1
ATOM 2943 N N . ASN B 1 147 ? 19.344 -13.211 3.58 1 95.31 147 ASN B N 1
ATOM 2944 C CA . ASN B 1 147 ? 19.938 -12.234 2.67 1 95.31 147 ASN B CA 1
ATOM 2945 C C . ASN B 1 147 ? 19.109 -10.953 2.598 1 95.31 147 ASN B C 1
ATOM 2947 O O . ASN B 1 147 ? 19.312 -10.117 1.718 1 95.31 147 ASN B O 1
ATOM 2951 N N . LEU B 1 148 ? 18.078 -10.914 3.475 1 96.38 148 LEU B N 1
ATOM 2952 C CA . LEU B 1 148 ? 17.281 -9.695 3.578 1 96.38 148 LEU B CA 1
ATOM 2953 C C . LEU B 1 148 ? 18.094 -8.57 4.219 1 96.38 148 LEU B C 1
ATOM 2955 O O . LEU B 1 148 ? 18.5 -8.68 5.379 1 96.38 148 LEU B O 1
ATOM 2959 N N . MET B 1 149 ? 18.344 -7.566 3.453 1 94.88 149 MET B N 1
ATOM 2960 C CA . MET B 1 149 ? 19.141 -6.445 3.955 1 94.88 149 MET B CA 1
ATOM 2961 C C . MET B 1 149 ? 18.25 -5.301 4.41 1 94.88 149 MET B C 1
ATOM 2963 O O . MET B 1 149 ? 17.094 -5.211 3.986 1 94.88 149 MET B O 1
ATOM 2967 N N . GLN B 1 150 ? 18.812 -4.453 5.199 1 94.38 150 GLN B N 1
ATOM 2968 C CA . GLN B 1 150 ? 18.094 -3.264 5.648 1 94.38 150 GLN B CA 1
ATOM 2969 C C . GLN B 1 150 ? 18.172 -2.148 4.609 1 94.38 150 GLN B C 1
ATOM 2971 O O . GLN B 1 150 ? 19.203 -1.969 3.959 1 94.38 150 GLN B O 1
ATOM 2976 N N . HIS B 1 151 ? 17.125 -1.466 4.508 1 96.38 151 HIS B N 1
ATOM 2977 C CA . HIS B 1 151 ? 17.141 -0.277 3.666 1 96.38 151 HIS B CA 1
ATOM 2978 C C . HIS B 1 151 ? 18.172 0.734 4.156 1 96.38 151 HIS B C 1
ATOM 2980 O O . HIS B 1 151 ? 18.312 0.938 5.363 1 96.38 151 HIS B O 1
ATOM 2986 N N . PRO B 1 152 ? 18.781 1.389 3.291 1 97 152 PRO B N 1
ATOM 2987 C CA . PRO B 1 152 ? 19.906 2.246 3.66 1 97 152 PRO B CA 1
ATOM 2988 C C . PRO B 1 152 ? 19.531 3.316 4.68 1 97 152 PRO B C 1
ATOM 2990 O O . PRO B 1 152 ? 20.281 3.555 5.637 1 97 152 PRO B O 1
ATOM 2993 N N . VAL B 1 153 ? 18.422 3.904 4.48 1 97.94 153 VAL B N 1
ATOM 2994 C CA . VAL B 1 153 ? 18 4.969 5.379 1 97.94 153 VAL B CA 1
ATOM 2995 C C . VAL B 1 153 ? 17.75 4.398 6.773 1 97.94 153 VAL B C 1
ATOM 2997 O O . VAL B 1 153 ? 18.203 4.957 7.773 1 97.94 153 VAL B O 1
ATOM 3000 N N . ALA B 1 154 ? 17.047 3.295 6.797 1 96.62 154 ALA B N 1
ATOM 3001 C CA . ALA B 1 154 ? 16.766 2.645 8.078 1 96.62 154 ALA B CA 1
ATOM 3002 C C . ALA B 1 154 ? 18.062 2.209 8.758 1 96.62 154 ALA B C 1
ATOM 3004 O O . ALA B 1 154 ? 18.25 2.424 9.961 1 96.62 154 ALA B O 1
ATOM 3005 N N . LYS B 1 155 ? 18.922 1.6 8.023 1 96.69 155 LYS B N 1
ATOM 3006 C CA . LYS B 1 155 ? 20.203 1.131 8.531 1 96.69 155 LYS B CA 1
ATOM 3007 C C . LYS B 1 155 ? 21.016 2.281 9.125 1 96.69 155 LYS B C 1
ATOM 3009 O O . LYS B 1 155 ? 21.516 2.178 10.25 1 96.69 155 LYS B O 1
ATOM 3014 N N . PHE B 1 156 ? 21.109 3.346 8.391 1 97.94 156 PHE B N 1
ATOM 3015 C CA . PHE B 1 156 ? 21.875 4.512 8.82 1 97.94 156 PHE B CA 1
ATOM 3016 C C . PHE B 1 156 ? 21.266 5.121 10.086 1 97.9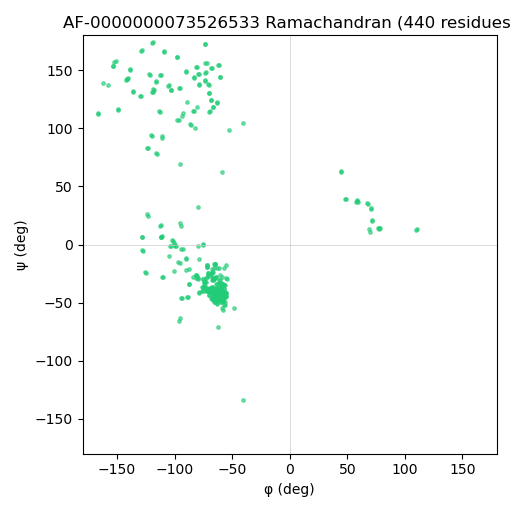4 156 PHE B C 1
ATOM 3018 O O . PHE B 1 156 ? 21.969 5.395 11.055 1 97.94 156 PHE B O 1
ATOM 3025 N N . HIS B 1 157 ? 19.969 5.277 10.055 1 97.5 157 HIS B N 1
ATOM 3026 C CA . HIS B 1 157 ? 19.281 5.891 11.188 1 97.5 157 HIS B CA 1
ATOM 3027 C C . HIS B 1 157 ? 19.438 5.047 12.445 1 97.5 157 HIS B C 1
ATOM 3029 O O . HIS B 1 157 ? 19.656 5.578 13.539 1 97.5 157 HIS B O 1
ATOM 3035 N N . GLU B 1 158 ? 19.219 3.764 12.281 1 97.12 158 GLU B N 1
ATOM 3036 C CA . GLU B 1 158 ? 19.391 2.863 13.422 1 97.12 158 GLU B CA 1
ATOM 3037 C C . GLU B 1 158 ? 20.797 2.947 14 1 97.12 158 GLU B C 1
ATOM 3039 O O . GLU B 1 158 ? 20.969 2.984 15.219 1 97.12 158 GLU B O 1
ATOM 3044 N N . ALA B 1 159 ? 21.797 2.949 13.188 1 97.38 159 ALA B N 1
ATOM 3045 C CA . ALA B 1 159 ? 23.188 3.051 13.617 1 97.38 159 ALA B CA 1
ATOM 3046 C C . ALA B 1 159 ? 23.438 4.352 14.375 1 97.38 159 ALA B C 1
ATOM 3048 O O . ALA B 1 159 ? 24.109 4.355 15.406 1 97.38 159 ALA B O 1
ATOM 3049 N N . CYS B 1 160 ? 22.906 5.43 13.844 1 98.12 160 CYS B N 1
ATOM 3050 C CA . CYS B 1 160 ? 23.047 6.723 14.5 1 98.12 160 CYS B CA 1
ATOM 3051 C C . CYS B 1 160 ? 22.391 6.703 15.883 1 98.12 160 CYS B C 1
ATOM 3053 O O . CYS B 1 160 ? 22.984 7.195 16.859 1 98.12 160 CYS B O 1
ATOM 3055 N N . GLN B 1 161 ? 21.234 6.156 15.906 1 97.5 161 GLN B N 1
ATOM 3056 C CA . GLN B 1 161 ? 20.531 6.078 17.172 1 97.5 161 GLN B CA 1
ATOM 3057 C C . GLN B 1 161 ? 21.328 5.293 18.219 1 97.5 161 GLN B C 1
ATOM 3059 O O . GLN B 1 161 ? 21.469 5.723 19.359 1 97.5 161 GLN B O 1
ATOM 3064 N N . LYS B 1 162 ? 21.859 4.199 17.828 1 97.19 162 LYS B N 1
ATOM 3065 C CA . LYS B 1 162 ? 22.656 3.352 18.703 1 97.19 162 LYS B CA 1
ATOM 3066 C C . LYS B 1 162 ? 23.891 4.094 19.203 1 97.19 162 LYS B C 1
ATOM 3068 O O . LYS B 1 162 ? 24.359 3.848 20.312 1 97.19 162 LYS B O 1
ATOM 3073 N N . SER B 1 163 ? 24.359 4.973 18.406 1 97.19 163 SER B N 1
ATOM 3074 C CA . SER B 1 163 ? 25.609 5.664 18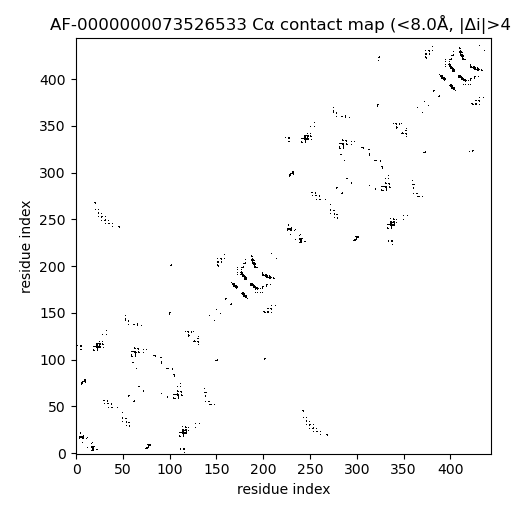.734 1 97.19 163 SER B CA 1
ATOM 3075 C C . SER B 1 163 ? 25.344 7.047 19.312 1 97.19 163 SER B C 1
ATOM 3077 O O . SER B 1 163 ? 26.281 7.82 19.547 1 97.19 163 SER B O 1
ATOM 3079 N N . GLY B 1 164 ? 24.047 7.34 19.422 1 97.25 164 GLY B N 1
ATOM 3080 C CA . GLY B 1 164 ? 23.688 8.633 19.984 1 97.25 164 GLY B CA 1
ATOM 3081 C C . GLY B 1 164 ? 23.984 9.797 19.062 1 97.25 164 GLY B C 1
ATOM 3082 O O . GLY B 1 164 ? 24.25 10.906 19.531 1 97.25 164 GLY B O 1
ATOM 3083 N N . LEU B 1 165 ? 24.109 9.547 17.875 1 97.44 165 LEU B N 1
ATOM 3084 C CA . LEU B 1 165 ? 24.406 10.578 16.891 1 97.44 165 LEU B CA 1
ATOM 3085 C C . LEU B 1 165 ? 23.109 11.18 16.328 1 97.44 165 LEU B C 1
ATOM 3087 O O . LEU B 1 165 ? 22.094 10.484 16.203 1 97.44 165 LEU B O 1
ATOM 3091 N N . LYS B 1 166 ? 23.172 12.469 15.961 1 97.62 166 LYS B N 1
ATOM 3092 C CA . LYS B 1 166 ? 22.016 13.18 15.406 1 97.62 166 LYS B CA 1
ATOM 3093 C C . LYS B 1 166 ? 22.328 13.703 14 1 97.62 166 LYS B C 1
ATOM 3095 O O . LYS B 1 166 ? 22.781 14.836 13.844 1 97.62 166 LYS B O 1
ATOM 3100 N N . PRO B 1 167 ? 21.984 12.977 13.055 1 98.06 167 PRO B N 1
ATOM 3101 C CA . PRO B 1 167 ? 22.234 13.422 11.688 1 98.06 167 PRO B CA 1
ATOM 3102 C C . PRO B 1 167 ? 21.188 14.406 11.18 1 98.06 167 PRO B C 1
ATOM 3104 O O . PRO B 1 167 ? 20.078 14.445 11.703 1 98.06 167 PRO B O 1
ATOM 3107 N N . TYR B 1 168 ? 21.594 15.25 10.266 1 98.06 168 TYR B N 1
ATOM 3108 C CA . TYR B 1 168 ? 20.625 16.062 9.539 1 98.06 168 TYR B CA 1
ATOM 3109 C C . TYR B 1 168 ? 20.984 16.141 8.055 1 98.06 168 TYR B C 1
ATOM 3111 O O . TYR B 1 168 ? 22.141 16 7.684 1 98.06 168 TYR B O 1
ATOM 3119 N N . ALA B 1 169 ? 19.953 16.281 7.266 1 98.12 169 ALA B N 1
ATOM 3120 C CA . ALA B 1 169 ? 20.141 16.281 5.816 1 98.12 169 ALA B CA 1
ATOM 3121 C C . ALA B 1 169 ? 20.016 17.703 5.25 1 98.12 169 ALA B C 1
ATOM 3123 O O . ALA B 1 169 ? 19.203 18.5 5.734 1 98.12 169 ALA B O 1
ATOM 3124 N N . ASN B 1 170 ? 20.891 18.031 4.359 1 98 170 ASN B N 1
ATOM 3125 C CA . ASN B 1 170 ? 20.734 19.188 3.469 1 98 170 ASN B CA 1
ATOM 3126 C C . ASN B 1 170 ? 20.188 18.766 2.111 1 98 170 ASN B C 1
ATOM 3128 O O . ASN B 1 170 ? 20.891 18.156 1.306 1 98 170 ASN B O 1
ATOM 3132 N N . ASP B 1 171 ? 18.922 19.094 1.889 1 98.12 171 ASP B N 1
ATOM 3133 C CA . ASP B 1 171 ? 18.203 18.688 0.686 1 98.12 171 ASP B CA 1
ATOM 3134 C C . ASP B 1 171 ? 18.438 19.672 -0.461 1 98.12 171 ASP B C 1
ATOM 3136 O O . ASP B 1 171 ? 17.828 20.734 -0.51 1 98.12 171 ASP B O 1
ATOM 3140 N N . LEU B 1 172 ? 19.25 19.344 -1.4 1 97.69 172 LEU B N 1
ATOM 3141 C CA . LEU B 1 172 ? 19.578 20.156 -2.568 1 97.69 172 LEU B CA 1
ATOM 3142 C C . LEU B 1 172 ? 19.031 19.516 -3.842 1 97.69 172 LEU B C 1
ATOM 3144 O O . LEU B 1 172 ? 19.453 19.875 -4.945 1 97.69 172 LEU B O 1
ATOM 3148 N N . TRP B 1 173 ? 18.141 18.625 -3.676 1 97.62 173 TRP B N 1
ATOM 3149 C CA . TRP B 1 173 ? 17.734 17.766 -4.785 1 97.62 173 TRP B CA 1
ATOM 3150 C C . TRP B 1 173 ? 17.094 18.578 -5.902 1 97.62 173 TRP B C 1
ATOM 3152 O O . TRP B 1 173 ? 17.375 18.359 -7.082 1 97.62 173 TRP B O 1
ATOM 3162 N N . SER B 1 174 ? 16.219 19.469 -5.523 1 97.19 174 SER B N 1
ATOM 3163 C CA . SER B 1 174 ? 15.508 20.266 -6.523 1 97.19 174 SER B CA 1
ATOM 3164 C C . SER B 1 174 ? 16.469 21.062 -7.395 1 97.19 174 SER B C 1
ATOM 3166 O O . SER B 1 174 ? 16.188 21.328 -8.562 1 97.19 174 SER B O 1
ATOM 3168 N N . LYS B 1 175 ? 17.625 21.406 -6.879 1 96.38 175 LYS B N 1
ATOM 3169 C CA . LYS B 1 175 ? 18.609 22.219 -7.598 1 96.38 175 LYS B CA 1
ATOM 3170 C C . LYS B 1 175 ? 19.625 21.344 -8.328 1 96.38 175 LYS B C 1
ATOM 3172 O O . LYS B 1 175 ? 19.875 21.547 -9.516 1 96.38 175 LYS B O 1
ATOM 3177 N N . THR B 1 176 ? 20.141 20.328 -7.637 1 96.69 176 THR B N 1
ATOM 3178 C CA . THR B 1 176 ? 21.281 19.625 -8.18 1 96.69 176 THR B CA 1
ATOM 3179 C C . THR B 1 176 ? 21.031 18.125 -8.227 1 96.69 176 THR B C 1
ATOM 3181 O O . THR B 1 176 ? 21.844 17.359 -8.766 1 96.69 176 THR B O 1
ATOM 3184 N N . GLY B 1 177 ? 19.906 17.609 -7.68 1 97.81 177 GLY B N 1
ATOM 3185 C CA . GLY B 1 177 ? 19.656 16.188 -7.57 1 97.81 177 GLY B CA 1
ATOM 3186 C C . GLY B 1 177 ? 20.406 15.531 -6.418 1 97.81 177 GLY B C 1
ATOM 3187 O O . GLY B 1 177 ? 20.438 14.305 -6.305 1 97.81 177 GLY B O 1
ATOM 3188 N N . GLU B 1 178 ? 20.906 16.406 -5.535 1 98.31 178 GLU B N 1
ATOM 3189 C CA . GLU B 1 178 ? 21.781 15.891 -4.5 1 98.31 178 GLU B CA 1
ATOM 3190 C C . GLU B 1 178 ? 21.141 15.984 -3.119 1 98.31 178 GLU B C 1
ATOM 3192 O O . GLU B 1 178 ? 20.375 16.906 -2.848 1 98.31 178 GLU B O 1
ATOM 3197 N N . ILE B 1 179 ? 21.469 14.953 -2.275 1 98.75 179 ILE B N 1
ATOM 3198 C CA . ILE B 1 179 ? 21.188 14.938 -0.845 1 98.75 179 ILE B CA 1
ATOM 3199 C C . ILE B 1 179 ? 22.484 14.844 -0.059 1 98.75 179 ILE B C 1
ATOM 3201 O O . ILE B 1 179 ? 23.344 14.023 -0.377 1 98.75 179 ILE B O 1
ATOM 3205 N N . GLU B 1 180 ? 22.578 15.727 0.92 1 98.81 180 GLU B N 1
ATOM 3206 C CA . GLU B 1 180 ? 23.75 15.695 1.796 1 98.81 180 GLU B CA 1
ATOM 3207 C C . GLU B 1 180 ? 23.359 15.375 3.234 1 98.81 180 GLU B C 1
ATOM 3209 O O . GLU B 1 180 ? 22.312 15.82 3.711 1 98.81 180 GLU B O 1
ATOM 3214 N N . ILE B 1 181 ? 24.156 14.586 3.848 1 98.81 181 ILE B N 1
ATOM 3215 C CA . ILE B 1 181 ? 23.906 14.242 5.242 1 98.81 181 ILE B CA 1
ATOM 3216 C C . ILE B 1 181 ? 25.062 14.727 6.113 1 98.81 181 ILE B C 1
ATOM 3218 O O . ILE B 1 181 ? 26.234 14.5 5.789 1 98.81 181 ILE B O 1
ATOM 3222 N N . TYR B 1 182 ? 24.734 15.375 7.215 1 98.62 182 TYR B N 1
ATOM 3223 C CA . TYR B 1 182 ? 25.719 15.945 8.125 1 98.62 182 TYR B CA 1
ATOM 3224 C C . TYR B 1 182 ? 25.562 15.367 9.523 1 98.62 182 TYR B C 1
ATOM 3226 O O . TYR B 1 182 ? 24.453 15.016 9.945 1 98.62 182 TYR B O 1
ATOM 3234 N N . ILE B 1 183 ? 26.672 15.234 10.148 1 97.88 183 ILE B N 1
ATOM 3235 C CA . ILE B 1 183 ? 26.766 14.977 11.586 1 97.88 183 ILE B CA 1
ATOM 3236 C C . ILE B 1 183 ? 27.734 15.969 12.227 1 97.88 183 ILE B C 1
ATOM 3238 O O . ILE B 1 183 ? 28.859 16.125 11.766 1 97.88 183 ILE B O 1
ATOM 3242 N N . ASN B 1 184 ? 27.281 16.609 13.25 1 96.25 184 ASN B N 1
ATOM 3243 C CA . ASN B 1 184 ? 28.109 17.609 13.891 1 96.25 184 ASN B CA 1
ATOM 3244 C C . ASN B 1 184 ? 28.719 18.578 12.867 1 96.25 184 ASN B C 1
ATOM 3246 O O . ASN B 1 184 ? 29.922 18.812 12.867 1 96.25 184 ASN B O 1
ATOM 3250 N N . ASP B 1 185 ? 27.859 18.906 11.859 1 96.81 185 ASP B N 1
ATOM 3251 C CA . ASP B 1 185 ? 28.141 19.922 10.844 1 96.81 185 ASP B CA 1
ATOM 3252 C C . ASP B 1 185 ? 29.266 19.469 9.914 1 96.81 185 ASP B C 1
ATOM 3254 O O . ASP B 1 185 ? 29.859 20.281 9.203 1 96.81 185 ASP B O 1
ATOM 3258 N N . GLN B 1 186 ? 29.594 18.25 9.969 1 97.75 186 GLN B N 1
ATOM 3259 C CA . GLN B 1 186 ? 30.531 17.641 9.023 1 97.75 186 GLN B CA 1
ATOM 3260 C C . GLN B 1 186 ? 29.781 16.797 7.984 1 97.75 186 GLN B C 1
ATOM 3262 O O . GLN B 1 186 ? 28.906 16.016 8.336 1 97.75 186 GLN B O 1
ATOM 3267 N N . LEU B 1 187 ? 30.141 17 6.785 1 98.31 187 LEU B N 1
ATOM 3268 C CA . LEU B 1 187 ? 29.562 16.203 5.711 1 98.31 187 LEU B CA 1
ATOM 3269 C C . LEU B 1 187 ? 30 14.742 5.824 1 98.31 187 LEU B C 1
ATOM 3271 O O . LEU B 1 187 ? 31.188 14.438 5.746 1 98.31 187 LEU B O 1
ATOM 3275 N N . ILE B 1 188 ? 28.969 13.898 6 1 98 188 ILE B N 1
ATOM 3276 C CA . ILE B 1 188 ? 29.297 12.492 6.234 1 98 188 ILE B CA 1
ATOM 3277 C C . ILE B 1 188 ? 28.891 11.656 5.023 1 98 188 ILE B C 1
ATOM 3279 O O . ILE B 1 188 ? 29.438 10.586 4.785 1 98 188 ILE B O 1
ATOM 3283 N N . GLY B 1 189 ? 27.891 12.086 4.297 1 98.38 189 GLY B N 1
ATOM 3284 C CA . GLY B 1 189 ? 27.422 11.32 3.15 1 98.38 189 GLY B CA 1
ATOM 3285 C C . GLY B 1 189 ? 26.75 12.18 2.092 1 98.38 189 GLY B C 1
ATOM 3286 O O . GLY B 1 189 ? 26.234 13.25 2.393 1 98.38 189 GLY B O 1
ATOM 3287 N N . ARG B 1 190 ? 26.828 11.68 0.919 1 98.44 190 ARG B N 1
ATOM 3288 C CA . ARG B 1 190 ? 26.219 12.344 -0.229 1 98.44 190 ARG B CA 1
ATOM 3289 C C . ARG B 1 190 ? 25.594 11.328 -1.183 1 98.44 190 ARG B C 1
ATOM 3291 O O . ARG B 1 190 ? 26.094 10.211 -1.323 1 98.44 190 ARG B O 1
ATOM 3298 N N . GLY B 1 191 ? 24.469 11.672 -1.751 1 98.25 191 GLY B N 1
ATOM 3299 C CA . GLY B 1 191 ? 23.812 10.891 -2.791 1 98.25 191 GLY B CA 1
ATOM 3300 C C . GLY B 1 191 ? 23.188 11.758 -3.877 1 98.25 191 GLY B C 1
ATOM 3301 O O . GLY B 1 191 ? 22.703 12.852 -3.6 1 98.25 191 GLY B O 1
ATOM 3302 N N . CYS B 1 192 ? 23.297 11.234 -5.09 1 97.81 192 CYS B N 1
ATOM 3303 C CA . CYS B 1 192 ? 22.781 12.016 -6.215 1 97.81 192 CYS B CA 1
ATOM 3304 C C . CYS B 1 192 ? 21.984 11.133 -7.172 1 97.81 192 CYS B C 1
ATOM 3306 O O . CYS B 1 192 ? 22.406 10.016 -7.48 1 97.81 192 CYS B O 1
ATOM 3308 N N . TYR B 1 193 ? 20.859 11.602 -7.512 1 96.44 193 TYR B N 1
ATOM 3309 C CA . TYR B 1 193 ? 20.016 11.031 -8.562 1 96.44 193 TYR B CA 1
ATOM 3310 C C . TYR B 1 193 ? 18.906 11.992 -8.953 1 96.44 193 TYR B C 1
ATOM 3312 O O . TYR B 1 193 ? 17.938 12.172 -8.211 1 96.44 193 TYR B O 1
ATOM 3320 N N . LYS B 1 194 ? 18.891 12.508 -10.07 1 94.5 194 LYS B N 1
ATOM 3321 C CA . LYS B 1 194 ? 18.047 13.633 -10.469 1 94.5 194 LYS B CA 1
ATOM 3322 C C . LYS B 1 194 ? 16.625 13.164 -10.773 1 94.5 194 LYS B C 1
ATOM 3324 O O . LYS B 1 194 ? 15.656 13.914 -10.57 1 94.5 194 LYS B O 1
ATOM 3329 N N . LEU B 1 195 ? 16.531 12.031 -11.188 1 91.56 195 LEU B N 1
ATOM 3330 C CA . LEU B 1 195 ? 15.25 11.586 -11.719 1 91.56 195 LEU B CA 1
ATOM 3331 C C . LEU B 1 195 ? 14.297 11.195 -10.586 1 91.56 195 LEU B C 1
ATOM 3333 O O . LEU B 1 195 ? 13.078 11.227 -10.758 1 91.56 195 LEU B O 1
ATOM 3337 N N . LYS B 1 196 ? 14.805 10.789 -9.461 1 95.25 196 LYS B N 1
ATOM 3338 C CA . LYS B 1 196 ? 13.977 10.344 -8.344 1 95.25 196 LYS B CA 1
ATOM 3339 C C . LYS B 1 196 ? 14.648 10.641 -7.008 1 95.25 196 LYS B C 1
ATOM 3341 O O . LYS B 1 196 ? 15.656 10.016 -6.66 1 95.25 196 LYS B O 1
ATOM 3346 N N . LYS B 1 197 ? 14.039 11.461 -6.242 1 97.38 197 LYS B N 1
ATOM 3347 C CA . LYS B 1 197 ? 14.625 11.992 -5.02 1 97.38 197 LYS B CA 1
ATOM 3348 C C . LYS B 1 197 ? 14.961 10.875 -4.039 1 97.38 197 LYS B C 1
ATOM 3350 O O . LYS B 1 197 ? 16.016 10.898 -3.404 1 97.38 197 LYS B O 1
ATOM 3355 N N . ILE B 1 198 ? 14.07 9.906 -3.898 1 97.62 198 ILE B N 1
ATOM 3356 C CA . ILE B 1 198 ? 14.234 8.867 -2.891 1 97.62 198 ILE B CA 1
ATOM 3357 C C . ILE B 1 198 ? 15.531 8.094 -3.156 1 97.62 198 ILE B C 1
ATOM 3359 O O . ILE B 1 198 ? 16.203 7.648 -2.219 1 97.62 198 ILE B O 1
ATOM 3363 N N . ILE B 1 199 ? 15.906 7.918 -4.359 1 97.25 199 ILE B N 1
ATOM 3364 C CA . ILE B 1 199 ? 17.141 7.223 -4.691 1 97.25 199 ILE B CA 1
ATOM 3365 C C . ILE B 1 199 ? 18.344 8.031 -4.191 1 97.25 199 ILE B C 1
ATOM 3367 O O . ILE B 1 199 ? 19.281 7.469 -3.623 1 97.25 199 ILE B O 1
ATOM 3371 N N . ALA B 1 200 ? 18.266 9.344 -4.391 1 98.38 200 ALA B N 1
ATOM 3372 C CA . ALA B 1 200 ? 19.312 10.219 -3.869 1 98.38 200 ALA B CA 1
ATOM 3373 C C . ALA B 1 200 ? 19.406 10.117 -2.35 1 98.38 200 ALA B C 1
ATOM 3375 O O . ALA B 1 200 ? 20.5 10.07 -1.79 1 98.38 200 ALA B O 1
ATOM 3376 N N . VAL B 1 201 ? 18.312 10.055 -1.742 1 98.62 201 VAL B N 1
ATOM 3377 C CA . VAL B 1 201 ? 18.25 9.938 -0.29 1 98.62 201 VAL B CA 1
ATOM 3378 C C . VAL B 1 201 ? 18.891 8.625 0.158 1 98.62 201 VAL B C 1
ATOM 3380 O O . VAL B 1 201 ? 19.703 8.617 1.077 1 98.62 201 VAL B O 1
ATOM 3383 N N . ASN B 1 202 ? 18.531 7.562 -0.479 1 98.5 202 ASN B N 1
ATOM 3384 C CA . ASN B 1 202 ? 19.078 6.254 -0.138 1 98.5 202 ASN B CA 1
ATOM 3385 C C . ASN B 1 202 ? 20.594 6.207 -0.335 1 98.5 202 ASN B C 1
ATOM 3387 O O . ASN B 1 202 ? 21.312 5.688 0.517 1 98.5 202 ASN B O 1
ATOM 3391 N N . ARG B 1 203 ? 20.984 6.727 -1.404 1 98.25 203 ARG B N 1
ATOM 3392 C CA . ARG B 1 203 ? 22.406 6.742 -1.707 1 98.25 203 ARG B CA 1
ATOM 3393 C C . ARG B 1 203 ? 23.172 7.59 -0.694 1 98.25 203 ARG B C 1
ATOM 3395 O O . ARG B 1 203 ? 24.266 7.219 -0.275 1 98.25 203 ARG B O 1
ATOM 3402 N N . ALA B 1 204 ? 22.594 8.688 -0.308 1 98.69 204 ALA B N 1
ATOM 3403 C CA . ALA B 1 204 ? 23.219 9.531 0.708 1 98.69 204 ALA B CA 1
ATOM 3404 C C . ALA B 1 204 ? 23.344 8.789 2.037 1 98.69 204 ALA B C 1
ATOM 3406 O O . ALA B 1 204 ? 24.391 8.844 2.689 1 98.69 204 ALA B O 1
ATOM 3407 N N . ALA B 1 205 ? 22.297 8.125 2.354 1 98.56 205 ALA B N 1
ATOM 3408 C CA . ALA B 1 205 ? 22.297 7.375 3.607 1 98.56 205 ALA B CA 1
ATOM 3409 C C . ALA B 1 205 ? 23.344 6.262 3.582 1 98.56 205 ALA B C 1
ATOM 3411 O O . ALA B 1 205 ? 24.047 6.035 4.57 1 98.56 205 ALA B O 1
ATOM 3412 N N . ASP B 1 206 ? 23.391 5.562 2.537 1 98.06 206 ASP B N 1
ATOM 3413 C CA . ASP B 1 206 ? 24.359 4.492 2.387 1 98.06 206 ASP B CA 1
ATOM 3414 C C . ASP B 1 206 ? 25.781 5.031 2.482 1 98.06 206 ASP B C 1
ATOM 3416 O O . ASP B 1 206 ? 26.625 4.457 3.178 1 98.06 206 ASP B O 1
ATOM 3420 N N . ASP B 1 207 ? 26.047 6.125 1.799 1 98.31 207 ASP B N 1
ATOM 3421 C CA . ASP B 1 207 ? 27.344 6.789 1.84 1 98.31 207 ASP B CA 1
ATOM 3422 C C . ASP B 1 207 ? 27.688 7.23 3.26 1 98.31 207 ASP B C 1
ATOM 3424 O O . ASP B 1 207 ? 28.797 6.988 3.736 1 98.31 207 ASP B O 1
ATOM 3428 N N . ALA B 1 208 ? 26.75 7.781 3.857 1 98.5 208 ALA B N 1
ATOM 3429 C CA . ALA B 1 208 ? 26.953 8.242 5.23 1 98.5 208 ALA B CA 1
ATOM 3430 C C . ALA B 1 208 ? 27.266 7.078 6.164 1 98.5 208 ALA B C 1
ATOM 3432 O O . ALA B 1 208 ? 28.156 7.176 7.016 1 98.5 208 ALA B O 1
ATOM 3433 N N . TYR B 1 209 ? 26.531 6.043 5.98 1 98.25 209 TYR B N 1
ATOM 3434 C CA . TYR B 1 209 ? 26.766 4.867 6.82 1 98.25 209 TYR B CA 1
ATOM 3435 C C . TYR B 1 209 ? 28.188 4.34 6.652 1 98.25 209 TYR B C 1
ATOM 3437 O O . TYR B 1 209 ? 28.859 4.059 7.641 1 98.25 209 TYR B O 1
ATOM 3445 N N . LYS B 1 210 ? 28.594 4.203 5.43 1 97.38 210 LYS B N 1
ATOM 3446 C CA . LYS B 1 210 ? 29.922 3.688 5.133 1 97.38 210 LYS B CA 1
ATOM 3447 C C . LYS B 1 210 ? 31 4.59 5.715 1 97.38 210 LYS B C 1
ATOM 3449 O O . LYS B 1 210 ? 32 4.102 6.258 1 97.38 210 LYS B O 1
ATOM 3454 N N . ASN B 1 211 ? 30.797 5.832 5.633 1 97.19 211 ASN B N 1
ATOM 3455 C CA . ASN B 1 211 ? 31.781 6.801 6.09 1 97.19 211 ASN B CA 1
ATOM 3456 C C . ASN B 1 211 ? 31.828 6.879 7.613 1 97.19 211 ASN B C 1
ATOM 3458 O O . ASN B 1 211 ? 32.906 7.074 8.195 1 97.19 211 ASN B O 1
ATOM 3462 N N . GLN B 1 212 ? 30.688 6.758 8.156 1 96.12 212 GLN B N 1
ATOM 3463 C CA . GLN B 1 212 ? 30.594 6.965 9.602 1 96.12 212 GLN B CA 1
ATOM 3464 C C . GLN B 1 212 ? 30.875 5.672 10.359 1 96.12 212 GLN B C 1
ATOM 3466 O O . GLN B 1 212 ? 31.484 5.691 11.43 1 96.12 212 GLN B O 1
ATOM 3471 N N . PHE B 1 213 ? 30.453 4.527 9.734 1 94.69 213 PHE B N 1
ATOM 3472 C CA . PHE B 1 213 ? 30.469 3.289 10.5 1 94.69 213 PHE B CA 1
ATOM 3473 C C . PHE B 1 213 ? 31.266 2.213 9.781 1 94.69 213 PHE B C 1
ATOM 3475 O O . PHE B 1 213 ? 31.547 1.15 10.344 1 94.69 213 PHE B O 1
ATOM 3482 N N . GLY B 1 214 ? 31.484 2.193 8.469 1 85.5 214 GLY B N 1
ATOM 3483 C CA . GLY B 1 214 ? 32.156 1.176 7.672 1 85.5 214 GLY B CA 1
ATOM 3484 C C . GLY B 1 214 ? 33.594 0.934 8.102 1 85.5 214 GLY B C 1
ATOM 3485 O O . GLY B 1 214 ? 34.094 -0.201 8.07 1 85.5 214 GLY B O 1
ATOM 3486 N N . ASN B 1 215 ? 34.5 1.94 8.18 1 65.06 215 ASN B N 1
ATOM 3487 C CA . ASN B 1 215 ? 35.875 1.693 8.578 1 65.06 215 ASN B CA 1
ATOM 3488 C C . ASN B 1 215 ? 35.938 1.032 9.953 1 65.06 215 ASN B C 1
ATOM 3490 O O . ASN B 1 215 ? 36.969 0.453 10.312 1 65.06 215 ASN B O 1
ATOM 3494 N N . LYS B 1 216 ? 35.031 1.059 10.781 1 50.5 216 LYS B N 1
ATOM 3495 C CA . LYS B 1 216 ? 35.156 0.492 12.125 1 50.5 216 LYS B CA 1
ATOM 3496 C C . LYS B 1 216 ? 34.938 -1.017 12.102 1 50.5 216 LYS B C 1
ATOM 3498 O O . LYS B 1 216 ? 35.188 -1.699 13.102 1 50.5 216 LYS B O 1
ATOM 3503 N N . GLU B 1 217 ? 34.188 -1.545 11.133 1 46.56 217 GLU B N 1
ATOM 3504 C CA . GLU B 1 217 ? 34 -2.992 11.094 1 46.56 217 GLU B CA 1
ATOM 3505 C C . GLU B 1 217 ? 35.312 -3.707 10.719 1 46.56 217 GLU B C 1
ATOM 3507 O O . GLU B 1 217 ? 35.406 -4.918 10.906 1 46.56 217 GLU B O 1
ATOM 3512 N N . GLY B 1 218 ? 36.188 -3.113 10.023 1 41.09 218 GLY B N 1
ATOM 3513 C CA . GLY B 1 218 ? 37.438 -3.799 9.711 1 41.09 218 GLY B CA 1
ATOM 3514 C C . GLY B 1 218 ? 38.312 -4.012 10.922 1 41.09 218 GLY B C 1
ATOM 3515 O O . GLY B 1 218 ? 39.406 -4.574 10.812 1 41.09 218 GLY B O 1
ATOM 3516 N N . GLY B 1 219 ? 38.188 -3.201 11.961 1 35.41 219 GLY B N 1
ATOM 3517 C CA . GLY B 1 219 ? 39.219 -3.383 12.992 1 35.41 219 GLY B CA 1
ATOM 3518 C C . GLY B 1 219 ? 39.094 -4.719 13.703 1 35.41 219 GLY B C 1
ATOM 3519 O O . GLY B 1 219 ? 39.875 -4.996 14.625 1 35.41 219 GLY B O 1
ATOM 3520 N N . ILE B 1 220 ? 37.938 -5.395 13.688 1 35.28 220 ILE B N 1
ATOM 3521 C CA . ILE B 1 220 ? 38.031 -6.582 14.523 1 35.28 220 ILE B CA 1
ATOM 3522 C C . ILE B 1 220 ? 38.75 -7.699 13.773 1 35.28 220 ILE B C 1
ATOM 3524 O O . ILE B 1 220 ? 38.688 -8.867 14.172 1 35.28 220 ILE B O 1
ATOM 3528 N N . GLY B 1 221 ? 39.156 -7.508 12.547 1 26.45 221 GLY B N 1
ATOM 3529 C CA . GLY B 1 221 ? 39.844 -8.695 12.07 1 26.45 221 GLY B CA 1
ATOM 3530 C C . GLY B 1 221 ? 41.094 -9.016 12.867 1 26.45 221 GLY B C 1
ATOM 3531 O O . GLY B 1 221 ? 41.281 -10.148 13.312 1 26.45 221 GLY B O 1
ATOM 3532 N N . ALA B 1 222 ? 42.312 -8.305 12.875 1 22.48 222 ALA B N 1
ATOM 3533 C CA . ALA B 1 222 ? 43.531 -9.086 13.07 1 22.48 222 ALA B CA 1
ATOM 3534 C C . ALA B 1 222 ? 43.75 -9.406 14.539 1 22.48 222 ALA B C 1
ATOM 3536 O O . ALA B 1 222 ? 43.375 -8.609 15.414 1 22.48 222 ALA B O 1
#

pLDDT: mean 93.31, std 12.04, range [22.48, 98.88]

InterPro domains:
  IPR000999 Ribonuclease III domain [PF00636] (20-124)
  IPR000999 Ribonuclease III domain [PS00517] (20-28)
  IPR000999 Ribonuclease III domain [PS50142] (1-125)
  IPR000999 Ribonuclease III domain [SM00535] (2-148)
  IPR000999 Ribonuclease III domain [cd00593] (2-148)
  IPR036389 Ribonuclease III, endonuclease domain superfamily [G3DSA:1.10.1520.10] (1-173)
  IPR036389 Ribonuclease III, endonuclease domain superfamily [SSF69065] (2-148)

Solvent-accessible surface area (backbone atoms only — not comparable to full-atom values): 23559 Å² total; per-residue (Å²): 99,71,66,35,22,29,18,41,71,71,44,63,45,92,82,66,55,35,18,54,56,33,21,56,43,9,45,31,50,51,51,26,55,46,40,51,50,48,55,66,75,41,76,83,58,52,50,70,55,51,51,53,51,40,47,60,56,66,31,53,53,46,33,20,50,34,22,56,73,71,50,50,71,76,63,52,38,59,66,59,82,77,70,60,54,65,61,30,55,57,42,39,68,78,29,75,85,69,56,66,50,62,60,70,55,49,60,67,38,20,42,36,44,25,2,43,49,21,44,44,23,57,72,52,75,65,29,65,69,66,34,42,66,52,49,57,62,53,52,58,81,69,75,44,84,88,70,60,73,72,40,30,51,59,47,31,51,52,54,28,56,76,67,71,47,72,71,48,71,50,83,40,38,93,80,73,12,28,24,34,31,26,43,92,87,36,85,45,16,54,13,68,32,73,89,42,63,66,38,4,47,26,34,10,26,40,36,22,33,44,65,73,52,45,74,64,68,60,60,74,72,116,99,71,66,36,21,30,18,40,73,72,45,64,44,94,84,66,54,35,17,54,54,33,21,56,42,9,45,31,50,50,51,27,53,46,39,51,50,47,54,67,74,41,76,84,60,51,49,70,55,52,52,51,52,40,46,61,57,65,30,53,53,45,32,20,52,33,22,55,74,71,50,49,70,78,62,52,38,59,64,71,84,83,71,65,52,65,64,30,56,56,42,40,68,78,28,75,87,67,57,65,50,62,58,71,55,51,60,66,38,19,43,37,44,25,3,42,48,22,45,46,24,57,73,51,74,65,29,66,69,67,34,42,67,52,50,56,63,51,52,57,82,69,75,43,83,89,71,59,73,72,40,30,50,59,47,32,50,54,52,28,57,77,67,70,49,72,71,47,70,52,84,39,38,94,82,73,11,29,25,34,31,25,45,92,89,35,84,44,17,54,13,69,32,74,90,43,63,66,38,4,46,26,34,10,26,40,37,22,32,43,65,74,51,46,73,65,66,62,66,73,66,126

Foldseek 3Di:
DLLQLQEDQQLCDPVSGHLQVLLVQLLVLLLVLLLVVCVVVPVPDDPVLSVLQSCQLQPQLLQLVLLVVVVVNVSHRHDDPPPCVVVSVVVCVVVVPGPLQQGDRDNSSSSSSSSVLSVQCVVVVNDSVSSCVVVVVSRPPGDDPVNRDDQLQVVLVVVCVVVVWDKDWDDCQVPFQKIFIDTPNDTQFMAGDNPDNSNRVRRRSNSNCCRVPVVVVPVVPD/DLLQLQEDQQLCDPVSGHLQVLLVQLLVLLLVLLLVVCVVVPVPDDPVLSVLQSCQLQPQLLQLVLLVVVVVNVSHRHDDDDPVVPQSVVVCVVVVPGDLQQGDRRNSSSSSSSSVLSVQCVVVVNDSVSSCVVVVVSRPPGDDPVNRDDQLQVVLVVVCVVVVWDKDWDDCQVPFQKIFIDTPNDTQFMAGDNPDNSNRVSRRSNSNCCRVPVVVVVVVPD

Organism: Ambrosia artemisiifolia (NCBI:txid4212)

Nearest PDB structures (foldseek):
  7xw2-assembly1_A  TM=7.922E-01  e=5.328E-10  Homo sapiens
  3c4b-assembly1_A  TM=6.080E-01  e=1.101E-09  Mus musculus
  7odt-assembly1_c  TM=5.345E-01  e=2.602E-08  Homo sapiens
  4oog-assembly1_C-2  TM=4.638E-01  e=4.603E-08  Saccharomyces cerevisiae S288C
  5t16-assembly2_I  TM=4.440E-01  e=4.370E-08  Saccharomyces cerevisiae S288C

Secondary structure (DSSP, 8-state):
-HHHHTB-GGG--TT---THHHHHHHHHHHHHHHHHHHHHH-TT--HHHHHHHHHHHHSHHHHHHHHHHTTGGGG-B-SS---SHHHHHHHHHHSSS--SSSS---HHHHHHHHHHHHHHHHHTTT-HHHHHHHHHHHTPSPP-GGG-PPPHHHHHHHHHHHTT---EEEEEHHHHSEEEEEETTEEEEEEE-TT-HHHHHHHHHHHHHIIIIITTGGGGT-/-HHHHTB-GGG--TT---THHHHHHHHHHHHHHHHHHHHHH-TT--HHHHHHHHHHHHSHHHHHHHHHHTTGGGG-B---S---HHHHHHHHHHSSS--SSSS---HHHHHHHHHHHHHHHHHTTT-HHHHHHHHHHHHPSPP-GGG-PPPHHHHHHHHHHHTT---EEEEEHHHHSEEEEEETTEEEEEEE-TT-HHHHHHHHHHHHHIIIIITTGGGG--